Protein AF-0000000074522345 (afdb_homodimer)

Radius of gyration: 30.06 Å; Cα contacts (8 Å, |Δi|>4): 441; chains: 2; bounding box: 158×93×67 Å

InterPro domains:
  IPR019251 Domain of unknown function DUF2231, transmembrane [PF09990] (63-199)

Secondary structure (DSSP, 8-state):
---------------------THHHHHHHHHHHHHHHHHHHHHHHHT--GGGG-HHHHHHTT--HHHHTHHHHHHHHHHHHHHHHHHHHT-HHHHHHHHHHHHHHHHHHHHHHHHHHHHHTT----HHHHHHHHHHHHHHHHHHHHHHHHHHHHHHHTT---HHHHHHHHHHHHHHHHHHHHHHHHHHHHHHTT-TT-HHHHHHHHHHHHHHTS---/---------------------THHHHHHHHHHHHHHHHHHHHHHHHT--GGGG-HHHHHHTT--HHHHTHHHHHHHHHHHHHHHHHHHHT-HHHHHHHHHHHHHHHHHHHHHHHHHHHHHTT----HHHHHHHHHHHHHHHHHHHHHHHHHHHHHHHTT---HHHHHHHHHHHHHHHHHHHHHHHHHHHHHHTT-TT-HHHHHHHHHHHHHHTS---

Organism: Methylococcus capsulatus (strain ATCC 33009 / NCIMB 11132 / Bath) (NCBI:txid243233)

Foldseek 3Di:
DDDPPPPPPCPPPPPPPPPPPPVCVVVVVLVVVLVVLLVVLVVVQPPPDDCVVPVVVVLQPPQCLVVLLVLLLVLLVQLLVLLVVCVVVVDVVSPVSSLVSLVRSLVSLSNSLSSLVSCLVPFDDDPVLVVLSVLLNVLSVLLNVLSVVLNVVCVVCPPVQDPVNSVVSSVSSVVSNVSSVVSVVSVCCCCVVVNTSGPVVVVVVVVVVVVVVPPPD/DPPPPPPPPVPPPPPPPPPPPPPCVVVVVLVVVLVVLLVVLVVVQVPPDDCVVPVVVVLQPPQCLVVLLVLLLVLLVQLLVLLVVCVVVVDPVSPVSSLVSLVRNLVSLSNSLSSLVSCVVPFDDDPVLVVLSVLLNVLSVLLNVLSVVLNVVCVVCPPVQDPVNSVVSSVSSVVSNVSSVVSVVSVCCCCVVVNGSGPVVVVVVVVVVVVVVPPPD

Sequence (434 aa):
MAFLGWPVSGGGGFLTPAVHGAGDAAGAGWVGLLEGVLDSTTRFFDGGGTFEFLPGLSALAPNIHPLLVHFPIAFLNAFFLLDLTAVASRKKELRLVASWMLYLGTLGAVSAAAAGLFAAGFVPHGEAVHEIMEWHMRLGVTVTSLALVLSLWRLIARYRFSGMANAFHLFLASLMATAMFFGADLGGLMVYEHGVGVKNLQSVEAAHHHEHGGGEPMAFLGWPVSGGGGFLTPAVHGAGDAAGAGWVGLLEGVLDSTTRFFDGGGTFEFLPGLSALAPNIHPLLVHFPIAFLNAFFLLDLTAVASRKKELRLVASWMLYLGTLGAVSAAAAGLFAAGFVPHGEAVHEIMEWHMRLGVTVTSLALVLSLWRLIARYRFSGMANAFHLFLASLMATAMFFGADLGGLMVYEHGVGVKNLQSVEAAHHHEHGGGEP

Structure (mmCIF, N/CA/C/O backbone):
data_AF-0000000074522345-model_v1
#
loop_
_entity.id
_entity.type
_entity.pdbx_description
1 polymer 'DUF2231 domain-containing protein'
#
loop_
_atom_site.group_PDB
_atom_site.id
_atom_site.type_symbol
_atom_site.label_atom_id
_atom_site.label_alt_id
_atom_site.label_comp_id
_atom_site.label_asym_id
_atom_site.label_entity_id
_atom_site.label_seq_id
_atom_site.pdbx_PDB_ins_code
_atom_site.Cartn_x
_atom_site.Cartn_y
_atom_site.Cartn_z
_atom_site.occupancy
_atom_site.B_iso_or_equiv
_atom_site.aut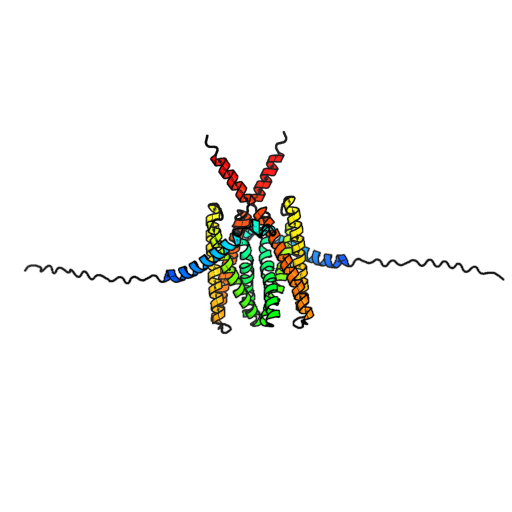h_seq_id
_atom_site.auth_comp_id
_atom_site.auth_asym_id
_atom_site.auth_atom_id
_atom_site.pdbx_PDB_model_num
ATOM 1 N N . MET A 1 1 ? 82.875 29.859 -28.234 1 25.38 1 MET A N 1
ATOM 2 C CA . MET A 1 1 ? 82.125 28.938 -29.062 1 25.38 1 MET A CA 1
ATOM 3 C C . MET A 1 1 ? 80.625 28.906 -28.656 1 25.38 1 MET A C 1
ATOM 5 O O . MET A 1 1 ? 80.312 28.578 -27.516 1 25.38 1 MET A O 1
ATOM 9 N N . ALA A 1 2 ? 79.812 29.844 -29.219 1 26.86 2 ALA A N 1
ATOM 10 C CA . ALA A 1 2 ? 78.5 30.438 -28.969 1 26.86 2 ALA A CA 1
ATOM 11 C C . ALA A 1 2 ? 77.438 29.391 -29.047 1 26.86 2 ALA A C 1
ATOM 13 O O . ALA A 1 2 ? 77.438 28.516 -29.922 1 26.86 2 ALA A O 1
ATOM 14 N N . PHE A 1 3 ? 76.75 29.125 -27.859 1 26.83 3 PHE A N 1
ATOM 15 C CA . PHE A 1 3 ? 75.688 28.281 -27.312 1 26.83 3 PHE A CA 1
ATOM 16 C C . PHE A 1 3 ? 74.438 28.453 -28.125 1 26.83 3 PHE A C 1
ATOM 18 O O . PHE A 1 3 ? 73.875 29.547 -28.219 1 26.83 3 PHE A O 1
ATOM 25 N N . LEU A 1 4 ? 74.312 27.75 -29.328 1 26.89 4 LEU A N 1
ATOM 26 C CA . LEU A 1 4 ? 73.25 27.625 -30.312 1 26.89 4 LEU A CA 1
ATOM 27 C C . LEU A 1 4 ? 71.938 27.312 -29.625 1 26.89 4 LEU A C 1
ATOM 29 O O . LEU A 1 4 ? 71.812 26.312 -28.906 1 26.89 4 LEU A O 1
ATOM 33 N N . GLY A 1 5 ? 71.188 28.297 -29.062 1 27.56 5 GLY A N 1
ATOM 34 C CA . GLY A 1 5 ? 69.875 28.406 -28.391 1 27.56 5 GLY A CA 1
ATOM 35 C C . GLY A 1 5 ? 68.75 27.797 -29.172 1 27.56 5 GLY A C 1
ATOM 36 O O . GLY A 1 5 ? 68.375 28.328 -30.219 1 27.56 5 GLY A O 1
ATOM 37 N N . TRP A 1 6 ? 68.812 26.422 -29.5 1 28.14 6 TRP A N 1
ATOM 38 C CA . TRP A 1 6 ? 67.812 25.781 -30.312 1 28.14 6 TRP A CA 1
ATOM 39 C C . TRP A 1 6 ? 66.375 26.047 -29.766 1 28.14 6 TRP A C 1
ATOM 41 O O . TRP A 1 6 ? 66.188 25.906 -28.562 1 28.14 6 TRP A O 1
ATOM 51 N N . PRO A 1 7 ? 65.562 26.938 -30.359 1 30.25 7 PRO A N 1
ATOM 52 C CA . PRO A 1 7 ? 64.25 27.312 -29.906 1 30.25 7 PRO A CA 1
ATOM 53 C C . PRO A 1 7 ? 63.25 26.141 -29.922 1 30.25 7 PRO A C 1
ATOM 55 O O . PRO A 1 7 ? 63.25 25.359 -30.875 1 30.25 7 PRO A O 1
ATOM 58 N N . VAL A 1 8 ? 63.094 25.328 -28.906 1 27.78 8 VAL A N 1
ATOM 59 C CA . VAL A 1 8 ? 62.25 24.141 -28.781 1 27.78 8 VAL A CA 1
ATOM 60 C C . VAL A 1 8 ? 60.781 24.547 -28.984 1 27.78 8 VAL A C 1
ATOM 62 O O . VAL A 1 8 ? 60.219 25.297 -28.188 1 27.78 8 VAL A O 1
ATOM 65 N N . SER A 1 9 ? 60.344 25.062 -30.125 1 26.45 9 SER A N 1
ATOM 66 C CA . SER A 1 9 ? 58.969 25.547 -30.312 1 26.45 9 SER A CA 1
ATOM 67 C C . SER A 1 9 ? 57.969 24.391 -30.25 1 26.45 9 SER A C 1
ATOM 69 O O . SER A 1 9 ? 56.812 24.547 -30.641 1 26.45 9 SER A O 1
ATOM 71 N N . GLY A 1 10 ? 58.219 23.156 -29.797 1 26.78 10 GLY A N 1
ATOM 72 C CA . GLY A 1 10 ? 57.312 22.109 -30.266 1 26.78 10 GLY A CA 1
ATOM 73 C C . GLY A 1 10 ? 55.906 22.266 -29.75 1 26.78 10 GLY A C 1
ATOM 74 O O . GLY A 1 10 ? 55.656 22.141 -28.547 1 26.78 10 GLY A O 1
ATOM 75 N N . GLY A 1 11 ? 55.062 23.25 -30.156 1 28.61 11 GLY A N 1
ATOM 76 C CA . GLY A 1 11 ? 53.719 23.469 -29.688 1 28.61 11 GLY A CA 1
ATOM 77 C C . GLY A 1 11 ? 52.781 22.297 -29.984 1 28.61 11 GLY A C 1
ATOM 78 O O . GLY A 1 11 ? 52.375 22.094 -31.125 1 28.61 11 GLY A O 1
ATOM 79 N N . GLY A 1 12 ? 53.094 21.016 -29.672 1 29.58 12 GLY A N 1
ATOM 80 C CA . GLY A 1 12 ? 52.188 19.938 -30.047 1 29.58 12 GLY A CA 1
ATOM 81 C C . GLY A 1 12 ? 50.812 20.109 -29.453 1 29.58 12 GLY A C 1
ATOM 82 O O . GLY A 1 12 ? 50.656 20.344 -28.25 1 29.58 12 GLY A O 1
ATOM 83 N N . GLY A 1 13 ? 49.875 20.734 -30.156 1 29.53 13 GLY A N 1
ATOM 84 C CA . GLY A 1 13 ? 48.438 20.875 -29.844 1 29.53 13 GLY A CA 1
ATOM 85 C C . GLY A 1 13 ? 47.75 19.562 -29.562 1 29.53 13 GLY A C 1
ATOM 86 O O . GLY A 1 13 ? 47.812 18.641 -30.375 1 29.53 13 GLY A O 1
ATOM 87 N N . PHE A 1 14 ? 47.781 19.062 -28.297 1 28.55 14 PHE A N 1
ATOM 88 C CA . PHE A 1 14 ? 47.062 17.891 -27.797 1 28.55 14 PHE A CA 1
ATOM 89 C C . PHE A 1 14 ? 45.594 17.984 -28.141 1 28.55 14 PHE A C 1
ATOM 91 O O . PHE A 1 14 ? 44.969 19.016 -27.891 1 28.55 14 PHE A O 1
ATOM 98 N N . LEU A 1 15 ? 45.156 17.328 -29.219 1 30.08 15 LEU A N 1
ATOM 99 C CA . LEU A 1 15 ? 43.75 17.094 -29.547 1 30.08 15 LEU A CA 1
ATOM 100 C C . LEU A 1 15 ? 43.031 16.438 -28.375 1 30.08 15 LEU A C 1
ATOM 102 O O . LEU A 1 15 ? 43.438 15.375 -27.906 1 30.08 15 LEU A O 1
ATOM 106 N N 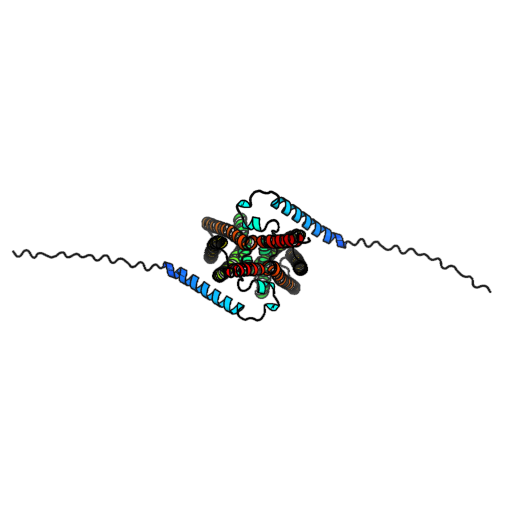. THR A 1 16 ? 42.594 17.219 -27.391 1 29.52 16 THR A N 1
ATOM 107 C CA . THR A 1 16 ? 41.75 16.672 -26.328 1 29.52 16 THR A CA 1
ATOM 108 C C . THR A 1 16 ? 40.5 16.016 -26.906 1 29.52 16 THR A C 1
ATOM 110 O O . THR A 1 16 ? 39.781 16.625 -27.703 1 29.52 16 THR A O 1
ATOM 113 N N . PRO A 1 17 ? 40.5 14.727 -27.109 1 30.31 17 PRO A N 1
ATOM 114 C CA . PRO A 1 17 ? 39.25 14.102 -27.5 1 30.31 17 P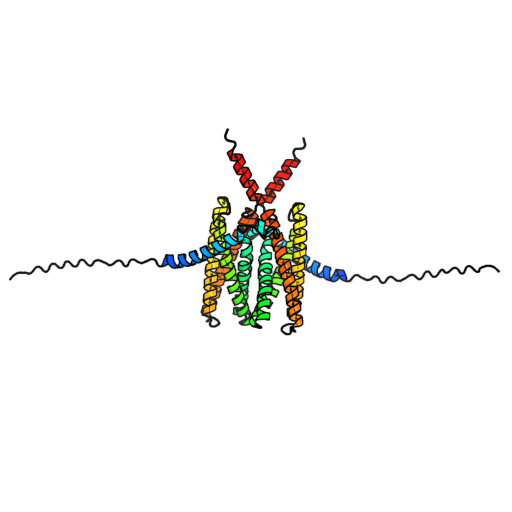RO A CA 1
ATOM 115 C C . PRO A 1 17 ? 38.062 14.539 -26.625 1 30.31 17 PRO A C 1
ATOM 117 O O . PRO A 1 17 ? 38.219 14.703 -25.406 1 30.31 17 PRO A O 1
ATOM 120 N N . ALA A 1 18 ? 37.188 15.367 -27.172 1 30.14 18 ALA A N 1
ATOM 121 C CA . ALA A 1 18 ? 35.906 15.703 -26.562 1 30.14 18 ALA A CA 1
ATOM 122 C C . ALA A 1 18 ? 35.188 14.438 -26.094 1 30.14 18 ALA A C 1
ATOM 124 O O . ALA A 1 18 ? 34.844 13.57 -26.906 1 30.14 18 ALA A O 1
ATOM 125 N N . VAL A 1 19 ? 35.594 13.867 -25.047 1 30.7 19 VAL A N 1
ATOM 126 C CA . VAL A 1 19 ? 34.75 12.859 -24.422 1 30.7 19 VAL A CA 1
ATOM 127 C C . VAL A 1 19 ? 33.312 13.383 -24.344 1 30.7 19 VAL A C 1
ATOM 129 O O . VAL A 1 19 ? 33.031 14.383 -23.672 1 30.7 19 VAL A O 1
ATOM 132 N N . HIS A 1 20 ? 32.531 13.336 -25.453 1 33.22 20 HIS A N 1
ATOM 133 C CA . HIS A 1 20 ? 31.078 13.422 -25.344 1 33.22 20 HIS A CA 1
ATOM 134 C C . HIS A 1 20 ? 30.547 12.539 -24.219 1 33.22 20 HIS A C 1
ATOM 136 O O . HIS A 1 20 ? 30.781 11.328 -24.219 1 33.22 20 HIS A O 1
ATOM 142 N N . GLY A 1 21 ? 30.547 13.047 -23.016 1 29.94 21 GLY A N 1
ATOM 143 C CA . GLY A 1 21 ? 29.891 12.422 -21.875 1 29.94 21 GLY A CA 1
ATOM 144 C C . GLY A 1 21 ? 28.531 11.836 -22.219 1 29.94 21 GLY A C 1
ATOM 145 O O . GLY A 1 21 ? 27.594 12.57 -22.5 1 29.94 21 GLY A O 1
ATOM 146 N N . ALA A 1 22 ? 28.516 10.695 -22.828 1 35.81 22 ALA A N 1
ATOM 147 C CA . ALA A 1 22 ? 27.359 9.844 -23.016 1 35.81 22 ALA A CA 1
ATOM 148 C C . ALA A 1 22 ? 26.562 9.68 -21.719 1 35.81 22 ALA A C 1
ATOM 150 O O . ALA A 1 22 ? 25.641 8.875 -21.656 1 35.81 22 ALA A O 1
ATOM 151 N N . GLY A 1 23 ? 27.078 10.203 -20.672 1 34.84 23 GLY A N 1
ATOM 152 C CA . GLY A 1 23 ? 26.359 9.93 -19.453 1 34.84 23 GLY A CA 1
ATOM 153 C C . GLY A 1 23 ? 24.953 10.523 -19.438 1 34.84 23 GLY A C 1
ATOM 154 O O . GLY A 1 23 ? 24.188 10.312 -18.484 1 34.84 23 GLY A O 1
ATOM 155 N N . ASP A 1 24 ? 24.719 11.617 -20.172 1 38.72 24 ASP A N 1
ATOM 156 C CA . ASP A 1 24 ? 23.453 12.32 -20.031 1 38.72 24 ASP A CA 1
ATOM 157 C C . ASP A 1 24 ? 22.328 11.602 -20.766 1 38.72 24 ASP A C 1
ATOM 159 O O . ASP A 1 24 ? 21.203 12.086 -20.797 1 38.72 24 ASP A O 1
ATOM 163 N N . ALA A 1 25 ? 22.797 10.727 -21.641 1 42 25 ALA A N 1
ATOM 164 C CA . ALA A 1 25 ? 21.734 10.117 -22.422 1 42 25 ALA A CA 1
ATOM 165 C C . ALA A 1 25 ? 20.828 9.258 -21.531 1 42 25 ALA A C 1
ATOM 167 O O . ALA A 1 25 ? 19.609 9.219 -21.734 1 42 25 ALA A O 1
ATOM 168 N N . ALA A 1 26 ? 21.453 8.469 -20.672 1 42.12 26 ALA A N 1
ATOM 169 C CA . ALA A 1 26 ? 20.672 7.656 -19.75 1 42.12 26 ALA A CA 1
ATOM 170 C C . ALA A 1 26 ? 19.812 8.531 -18.844 1 42.12 26 ALA A C 1
ATOM 172 O O . ALA A 1 26 ? 18.656 8.195 -18.547 1 42.12 26 ALA A O 1
ATOM 173 N N . GLY A 1 27 ? 20.344 9.656 -18.344 1 46.94 27 GLY A N 1
ATOM 174 C CA . GLY A 1 27 ? 19.562 10.648 -17.609 1 46.94 27 GLY A CA 1
ATOM 175 C C . GLY A 1 27 ? 18.422 11.219 -18.438 1 46.94 27 GLY A C 1
ATOM 176 O O . GLY A 1 27 ? 17.328 11.461 -17.906 1 46.94 27 GLY A O 1
ATOM 177 N N . ALA A 1 28 ? 18.828 11.398 -19.797 1 53.41 28 ALA A N 1
ATOM 178 C CA . ALA A 1 28 ? 17.875 12.016 -20.703 1 53.41 28 ALA A CA 1
ATOM 179 C C . ALA A 1 28 ? 16.656 11.109 -20.938 1 53.41 28 ALA A C 1
ATOM 181 O O . ALA A 1 28 ? 15.523 11.578 -20.953 1 53.41 28 ALA A O 1
ATOM 182 N N . GLY A 1 29 ? 16.953 9.984 -21.047 1 51.19 29 GLY A N 1
ATOM 183 C CA . GLY A 1 29 ? 15.859 9.047 -21.281 1 51.19 29 GLY A CA 1
ATOM 184 C C . GLY A 1 29 ? 14.938 8.898 -20.078 1 51.19 29 GLY A C 1
ATOM 185 O O . GLY A 1 29 ? 13.711 8.914 -20.234 1 51.19 29 GLY A O 1
ATOM 186 N N . TRP A 1 30 ? 15.547 8.734 -18.953 1 51.41 30 TRP A N 1
ATOM 187 C CA . TRP A 1 30 ? 14.75 8.656 -17.734 1 51.41 30 TRP A CA 1
ATOM 188 C C . TRP A 1 30 ? 14.062 9.984 -17.438 1 51.41 30 TRP A C 1
ATOM 190 O O . TRP A 1 30 ? 12.898 10.008 -17.016 1 51.41 30 TRP A O 1
ATOM 200 N N . VAL A 1 31 ? 14.758 11.031 -17.797 1 52.47 31 VAL A N 1
ATOM 201 C CA . VAL A 1 31 ? 14.172 12.359 -17.625 1 52.47 31 VAL A CA 1
ATOM 202 C C . VAL A 1 31 ? 13 12.531 -18.594 1 52.47 31 VAL A C 1
ATOM 204 O O . VAL A 1 31 ? 11.961 13.086 -18.219 1 52.47 31 VAL A O 1
ATOM 207 N N . GLY A 1 32 ? 13.211 12.086 -19.734 1 54.34 32 GLY A N 1
ATOM 208 C CA . GLY A 1 32 ? 12.133 12.148 -20.703 1 54.34 32 GLY A CA 1
ATOM 209 C C . GLY A 1 32 ? 10.914 11.336 -20.297 1 54.34 32 GLY A C 1
ATOM 210 O O . GLY A 1 32 ? 9.781 11.797 -20.406 1 54.34 32 GLY A O 1
ATOM 211 N N . LEU A 1 33 ? 11.188 10.188 -20 1 51.53 33 LEU A N 1
ATOM 212 C CA . LEU A 1 33 ? 10.094 9.352 -19.516 1 51.53 33 LEU A CA 1
ATOM 213 C C . LEU A 1 33 ? 9.422 10 -18.297 1 51.53 33 LEU A C 1
ATOM 215 O O . LEU A 1 33 ? 8.188 10.016 -18.203 1 51.53 33 LEU A O 1
ATOM 219 N N . LEU A 1 34 ? 10.141 10.516 -17.5 1 53.97 34 LEU A N 1
ATOM 220 C CA . LEU A 1 34 ? 9.617 11.195 -16.312 1 53.97 34 LEU A CA 1
ATOM 221 C C . LEU A 1 34 ? 8.797 12.422 -16.719 1 53.97 34 LEU A C 1
ATOM 223 O O . LEU A 1 34 ? 7.727 12.664 -16.172 1 53.97 34 LEU A O 1
ATOM 227 N N . GLU A 1 35 ? 9.289 13.164 -17.656 1 54.66 35 GLU A N 1
ATOM 228 C CA . GLU A 1 35 ? 8.555 14.32 -18.156 1 54.66 35 GLU A CA 1
ATOM 229 C C . GLU A 1 35 ? 7.238 13.906 -18.812 1 54.66 35 GLU A C 1
ATOM 231 O O . GLU A 1 35 ? 6.215 14.57 -18.641 1 54.66 35 GLU A O 1
ATOM 236 N N . GLY A 1 36 ? 7.25 12.898 -19.531 1 56.47 36 GLY A N 1
ATOM 237 C CA . GLY A 1 36 ? 6.027 12.383 -20.125 1 56.47 36 GLY A CA 1
ATOM 238 C C . GLY A 1 36 ? 4.992 11.961 -19.094 1 56.47 36 GLY A C 1
ATOM 239 O O . GLY A 1 36 ? 3.811 12.273 -19.234 1 56.47 36 GLY A O 1
ATOM 240 N N . VAL A 1 37 ? 5.488 11.336 -18.266 1 53.53 37 VAL A N 1
ATOM 241 C CA . VAL A 1 37 ? 4.598 10.898 -17.203 1 53.53 37 VAL A CA 1
ATOM 242 C C . VAL A 1 37 ? 4.055 12.117 -16.453 1 53.53 37 VAL A C 1
ATOM 244 O O . VAL A 1 37 ? 2.865 12.18 -16.141 1 53.53 37 VAL A O 1
ATOM 247 N N . LEU A 1 38 ? 4.844 13.047 -16.234 1 57.06 38 LEU A N 1
ATOM 248 C CA . LEU A 1 38 ? 4.426 14.266 -15.555 1 57.06 38 LEU A CA 1
ATOM 249 C C . LEU A 1 38 ? 3.359 15 -16.359 1 57.06 38 LEU A C 1
ATOM 251 O O . LEU A 1 38 ? 2.383 15.5 -15.797 1 57.06 38 LEU A O 1
ATOM 255 N N . ASP A 1 39 ? 3.545 15.109 -17.562 1 56.66 39 ASP A N 1
ATOM 256 C CA . ASP A 1 39 ? 2.588 15.773 -18.453 1 56.66 39 ASP A CA 1
ATOM 257 C C . ASP A 1 39 ? 1.241 15.055 -18.438 1 56.66 39 ASP A C 1
ATOM 259 O O . ASP A 1 39 ? 0.19 15.688 -18.359 1 56.66 39 ASP A O 1
ATOM 263 N N . SER A 1 40 ? 1.284 13.867 -18.484 1 56.19 40 SER A N 1
ATOM 264 C CA . SER A 1 40 ? 0.054 13.086 -18.484 1 56.19 40 SER A CA 1
ATOM 265 C C . SER A 1 40 ? -0.703 13.234 -17.172 1 56.19 40 SER A C 1
ATOM 267 O O . SER A 1 40 ? -1.931 13.352 -17.172 1 56.19 40 SER A O 1
ATOM 269 N N . THR A 1 41 ? -0.011 13.25 -16.219 1 54.84 41 THR A N 1
ATOM 270 C CA . THR A 1 41 ? -0.59 13.422 -14.891 1 54.84 41 THR A CA 1
ATOM 271 C C . THR A 1 41 ? -1.218 14.805 -14.75 1 54.84 41 THR A C 1
ATOM 273 O O . THR A 1 41 ? -2.33 14.938 -14.234 1 54.84 41 THR A O 1
ATOM 276 N N . THR A 1 42 ? -0.599 15.789 -15.164 1 54.44 42 THR A N 1
ATOM 277 C CA . THR A 1 42 ? -1.105 17.156 -15.102 1 54.44 42 THR A CA 1
ATOM 278 C C . THR A 1 42 ? -2.406 17.281 -15.891 1 54.44 42 THR A C 1
ATOM 280 O O . THR A 1 42 ? -3.354 17.938 -15.43 1 54.44 42 THR A O 1
ATOM 283 N N . ARG A 1 43 ? -2.453 16.844 -17.031 1 53.16 43 ARG A N 1
ATOM 284 C CA . ARG A 1 43 ? -3.645 16.906 -17.875 1 53.16 43 ARG A CA 1
ATOM 285 C C . ARG A 1 43 ? -4.832 16.234 -17.188 1 53.16 43 ARG A C 1
ATOM 287 O O . ARG A 1 43 ? -5.969 16.703 -17.312 1 53.16 43 ARG A O 1
ATOM 294 N N . PHE A 1 44 ? -4.551 15.125 -16.656 1 50.22 44 PHE A N 1
ATOM 295 C CA . PHE A 1 44 ? -5.594 14.383 -15.961 1 50.22 44 PHE A CA 1
ATOM 296 C C . PHE A 1 44 ? -6.211 15.219 -14.852 1 50.22 44 PHE A C 1
ATOM 298 O O . PHE A 1 44 ? -7.434 15.25 -14.688 1 50.22 44 PHE A O 1
ATOM 305 N N . PHE A 1 45 ? -5.43 15.852 -14.094 1 52.78 45 PHE A N 1
ATOM 306 C CA . PHE A 1 45 ? -5.887 16.609 -12.938 1 52.78 45 PHE A CA 1
ATOM 307 C C . PHE A 1 45 ? -6.484 17.938 -13.367 1 52.78 45 PHE A C 1
ATOM 309 O O . PHE A 1 45 ? -7.367 18.484 -12.695 1 52.78 45 PHE A O 1
ATOM 316 N N . ASP A 1 46 ? -5.992 18.641 -14.242 1 48.72 46 ASP A N 1
ATOM 317 C CA . ASP A 1 46 ? -6.539 19.906 -14.742 1 48.72 46 ASP A CA 1
ATOM 318 C C . ASP A 1 46 ? -7.953 19.719 -15.281 1 48.72 46 ASP A C 1
ATOM 320 O O . ASP A 1 46 ? -8.727 20.672 -15.367 1 48.72 46 ASP A O 1
ATOM 324 N N . GLY A 1 47 ? -8.141 18.688 -15.852 1 43.09 47 GLY A N 1
ATOM 325 C CA . GLY A 1 47 ? -9.461 18.531 -16.438 1 43.09 47 GLY A CA 1
ATOM 326 C C . GLY A 1 47 ? -10.578 18.578 -15.406 1 43.09 47 GLY A C 1
ATOM 327 O O . GLY A 1 47 ? -11.727 18.266 -15.719 1 43.09 47 GLY A O 1
ATOM 328 N N . GLY A 1 48 ? -10.758 19.594 -14.406 1 44.62 48 GLY A N 1
ATOM 329 C CA . GLY A 1 48 ? -11.789 20.141 -13.539 1 44.62 48 GLY A CA 1
ATOM 330 C C . GLY A 1 48 ? -12.773 19.109 -13.047 1 44.62 48 GLY A C 1
ATOM 331 O O . GLY A 1 48 ? -13.719 19.422 -12.336 1 44.62 48 GLY A O 1
ATOM 332 N N . GLY A 1 49 ? -13.32 18.188 -13.82 1 43.25 49 GLY A N 1
ATOM 333 C CA . GLY A 1 49 ? -14.578 17.453 -13.719 1 43.25 49 GLY A CA 1
ATOM 334 C C . GLY A 1 49 ? -14.766 16.766 -12.375 1 43.25 49 GLY A C 1
ATOM 335 O O . GLY A 1 49 ? -15.492 17.266 -11.516 1 43.25 49 GLY A O 1
ATOM 336 N N . THR A 1 50 ? -14.578 15.328 -12.242 1 48.03 50 THR A N 1
ATOM 337 C CA . THR A 1 50 ? -15.141 14.086 -11.727 1 48.03 50 THR A CA 1
ATOM 338 C C . THR A 1 50 ? -14.789 13.898 -10.258 1 48.03 50 THR A C 1
ATOM 340 O O . THR A 1 50 ? -15.359 13.039 -9.578 1 48.03 50 THR A O 1
ATOM 343 N N . PHE A 1 51 ? -14.031 14.633 -9.641 1 58.09 51 PHE A N 1
ATOM 344 C CA . PHE A 1 51 ? -13.594 14.266 -8.305 1 58.09 51 PHE A CA 1
ATOM 345 C C . PHE A 1 51 ? -14.547 14.82 -7.25 1 58.09 51 PHE A C 1
ATOM 347 O O . PHE A 1 51 ? -14.328 14.641 -6.051 1 58.09 51 PHE A O 1
ATOM 354 N N . GLU A 1 52 ? -15.547 15.539 -7.652 1 65.06 52 GLU A N 1
ATOM 355 C CA . GLU A 1 52 ? -16.5 16.016 -6.652 1 65.06 52 GLU A CA 1
ATOM 356 C C . GLU A 1 52 ? -17.078 14.859 -5.844 1 65.06 52 GLU A C 1
ATOM 358 O O . GLU A 1 52 ? -17.344 15 -4.648 1 65.06 52 GLU A O 1
ATOM 363 N N . PHE A 1 53 ? -17.078 13.719 -6.562 1 77.75 53 PHE A N 1
ATOM 364 C CA . PHE A 1 53 ? -17.656 12.562 -5.887 1 77.75 53 PHE A CA 1
ATOM 365 C C . PHE A 1 53 ? -16.578 11.805 -5.102 1 77.75 53 PHE A C 1
ATOM 367 O O . PHE A 1 53 ? -16.891 10.898 -4.332 1 77.75 53 PHE A O 1
ATOM 374 N N . LEU A 1 54 ? -15.328 12.32 -5.172 1 88.75 54 LEU A N 1
ATOM 375 C CA . LEU A 1 54 ? -14.219 11.742 -4.426 1 88.75 54 LEU A CA 1
ATOM 376 C C . LEU A 1 54 ? -13.484 12.812 -3.625 1 88.75 54 LEU A C 1
ATOM 378 O O . LEU A 1 54 ? -12.414 13.266 -4.027 1 88.75 54 LEU A O 1
ATOM 382 N N . PRO A 1 55 ? -14.039 13.188 -2.543 1 87.56 55 PRO A N 1
ATOM 383 C CA . PRO A 1 55 ? -13.492 14.305 -1.773 1 87.56 55 PRO A CA 1
ATOM 384 C C . PRO A 1 55 ? -12.062 14.055 -1.297 1 87.56 55 PRO A C 1
ATOM 386 O O . PRO A 1 55 ? -11.273 15 -1.192 1 87.56 55 PRO A O 1
ATOM 389 N N . GLY A 1 56 ? -11.766 12.828 -0.973 1 91 56 GLY A N 1
ATOM 390 C CA . GLY A 1 56 ? -10.398 12.516 -0.592 1 91 56 GLY A CA 1
ATOM 391 C C . GLY A 1 56 ? -9.398 12.781 -1.699 1 91 56 GLY A C 1
ATOM 392 O O . GLY A 1 56 ? -8.344 13.383 -1.463 1 91 56 GLY A O 1
ATOM 393 N N . LEU A 1 57 ? -9.766 12.328 -2.865 1 89.75 57 LEU A N 1
ATOM 394 C CA . LEU A 1 57 ? -8.914 12.586 -4.02 1 89.75 57 LEU A CA 1
ATOM 395 C C . LEU A 1 57 ? -8.781 14.078 -4.285 1 89.75 57 LEU A C 1
ATOM 397 O O . LEU A 1 57 ? -7.703 14.562 -4.641 1 89.75 57 LEU A O 1
ATOM 401 N N . SER A 1 58 ? -9.867 14.797 -4.105 1 86.12 58 SER A N 1
ATOM 402 C CA . SER A 1 58 ? -9.844 16.25 -4.262 1 86.12 58 SER A CA 1
ATOM 403 C C . SER A 1 58 ? -8.922 16.906 -3.236 1 86.12 58 SER A C 1
ATOM 405 O O . SER A 1 58 ? -8.227 17.875 -3.547 1 86.12 58 SER A O 1
ATOM 407 N N . ALA A 1 59 ? -8.938 16.359 -2.059 1 85.75 59 ALA A N 1
ATOM 408 C CA . ALA A 1 59 ? -8.086 16.891 -0.996 1 85.75 59 ALA A CA 1
ATOM 409 C C . ALA A 1 59 ? -6.609 16.641 -1.305 1 85.75 59 ALA A C 1
ATOM 411 O O . ALA A 1 59 ? -5.754 17.453 -0.933 1 85.75 59 ALA A O 1
ATOM 412 N N . LEU A 1 60 ? -6.348 15.617 -1.977 1 87.25 60 LEU A N 1
ATOM 413 C CA . LEU A 1 60 ? -4.98 15.234 -2.312 1 87.25 60 LEU A CA 1
ATOM 414 C C . LEU A 1 60 ? -4.477 16.016 -3.518 1 87.25 60 LEU A C 1
ATOM 416 O O . LEU A 1 60 ? -3.305 16.406 -3.568 1 87.25 60 LEU A O 1
ATOM 420 N N . ALA A 1 61 ? -5.359 16.312 -4.367 1 82.31 61 ALA A N 1
ATOM 421 C CA . ALA A 1 61 ? -4.973 16.969 -5.613 1 82.31 61 ALA A CA 1
ATOM 422 C C . ALA A 1 61 ? -4.402 18.359 -5.344 1 82.31 61 ALA A C 1
ATOM 424 O O . ALA A 1 61 ? -4.855 19.062 -4.438 1 82.31 61 ALA A O 1
ATOM 425 N N . PRO A 1 62 ? -3.301 18.547 -6.121 1 82.75 62 PRO A N 1
ATOM 426 C CA . PRO A 1 62 ? -2.754 17.844 -7.285 1 82.75 62 PRO A CA 1
ATOM 427 C C . PRO A 1 62 ? -1.682 16.828 -6.91 1 82.75 62 PRO A C 1
ATOM 429 O O . PRO A 1 62 ? -1.191 16.094 -7.773 1 82.75 62 PRO A O 1
ATOM 432 N N . ASN A 1 63 ? -1.248 16.75 -5.672 1 88.5 63 ASN A N 1
ATOM 433 C CA . ASN A 1 63 ? -0.242 15.797 -5.207 1 88.5 63 ASN A CA 1
ATOM 434 C C . ASN A 1 63 ? -0.835 14.406 -5.008 1 88.5 63 ASN A C 1
ATOM 436 O O . ASN A 1 63 ? -1.348 14.094 -3.932 1 88.5 63 ASN A O 1
ATOM 440 N N . ILE A 1 64 ? -0.67 13.57 -6.016 1 92.56 64 ILE A N 1
ATOM 441 C CA . ILE A 1 64 ? -1.284 12.258 -5.91 1 92.56 64 ILE A CA 1
ATOM 442 C C . ILE A 1 64 ? -0.248 11.242 -5.43 1 92.56 64 ILE A C 1
ATOM 444 O O . ILE A 1 64 ? -0.532 10.039 -5.352 1 92.56 64 ILE A O 1
ATOM 448 N N . HIS A 1 65 ? 0.934 11.688 -5.094 1 95.38 65 HIS A N 1
ATOM 449 C CA . HIS A 1 65 ? 2.029 10.828 -4.66 1 95.38 65 HIS A CA 1
ATOM 450 C C . HIS A 1 65 ? 1.609 9.945 -3.492 1 95.38 65 HIS A C 1
ATOM 452 O O . HIS A 1 65 ? 1.83 8.734 -3.514 1 95.38 65 HIS A O 1
ATOM 458 N N . PRO A 1 66 ? 0.914 10.453 -2.504 1 95.38 66 PRO A N 1
ATOM 459 C CA . PRO A 1 66 ? 0.53 9.617 -1.365 1 95.38 66 PRO A CA 1
ATOM 460 C C . PRO A 1 66 ? -0.395 8.469 -1.761 1 95.38 66 PRO A C 1
ATOM 462 O O . PRO A 1 66 ? -0.368 7.402 -1.135 1 95.38 66 PRO A O 1
ATOM 465 N N . LEU A 1 67 ? -1.14 8.648 -2.773 1 95.12 67 LEU A N 1
ATOM 466 C CA . LEU A 1 67 ? -2.029 7.609 -3.273 1 95.12 67 LEU A CA 1
ATOM 467 C C . LEU A 1 67 ? -1.235 6.48 -3.918 1 95.12 67 LEU A C 1
ATOM 469 O O . LEU A 1 67 ? -1.562 5.305 -3.738 1 95.12 67 LEU A O 1
ATOM 473 N N . LEU A 1 68 ? -0.236 6.77 -4.602 1 97.44 68 LEU A N 1
ATOM 474 C CA . LEU A 1 68 ? 0.479 5.82 -5.449 1 97.44 68 LEU A CA 1
ATOM 475 C C . LEU A 1 68 ? 1.498 5.027 -4.637 1 97.44 68 LEU A C 1
ATOM 477 O O . LEU A 1 68 ? 1.9 3.934 -5.039 1 97.44 68 LEU A O 1
ATOM 481 N N . VAL A 1 69 ? 1.914 5.508 -3.512 1 97.75 69 VAL A N 1
ATOM 482 C CA . VAL A 1 69 ? 3.012 4.902 -2.768 1 97.75 69 VAL A CA 1
ATOM 483 C C . VAL A 1 69 ? 2.533 3.615 -2.098 1 97.75 69 VAL A C 1
ATOM 485 O O . VAL A 1 69 ? 3.344 2.816 -1.623 1 97.75 69 VAL A O 1
ATOM 488 N N . HIS A 1 70 ? 1.229 3.363 -2.008 1 98.31 70 HIS A N 1
ATOM 489 C CA . HIS A 1 70 ? 0.698 2.129 -1.44 1 98.31 70 HIS A CA 1
ATOM 490 C C . HIS A 1 70 ? 1.22 0.909 -2.191 1 98.31 70 HIS A C 1
ATOM 492 O O . HIS A 1 70 ? 1.512 -0.123 -1.582 1 98.31 70 HIS A O 1
ATOM 498 N N . PHE A 1 71 ? 1.437 1.063 -3.406 1 98.44 71 PHE A N 1
ATOM 499 C CA . PHE A 1 71 ? 1.696 -0.076 -4.277 1 98.44 71 PHE A CA 1
ATOM 500 C C . PHE A 1 71 ? 3.148 -0.523 -4.164 1 98.44 71 PHE A C 1
ATOM 502 O O . PHE A 1 71 ? 3.424 -1.667 -3.797 1 98.44 71 PHE A O 1
ATOM 509 N N . PRO A 1 72 ? 4.07 0.333 -4.383 1 98.69 72 PRO A N 1
ATOM 510 C CA . PRO A 1 72 ? 5.441 -0.163 -4.234 1 98.69 72 PRO A CA 1
ATOM 511 C C . PRO A 1 72 ? 5.758 -0.606 -2.809 1 98.69 72 PRO A C 1
ATOM 513 O O . PRO A 1 72 ? 6.539 -1.54 -2.609 1 98.69 72 PRO A O 1
ATOM 516 N N . ILE A 1 73 ? 5.215 0.039 -1.858 1 98.56 73 ILE A N 1
ATOM 517 C CA . ILE A 1 73 ? 5.492 -0.341 -0.477 1 98.56 73 ILE A CA 1
ATOM 518 C C . ILE A 1 73 ? 5.012 -1.77 -0.229 1 98.56 73 ILE A C 1
ATOM 520 O O . ILE A 1 73 ? 5.754 -2.596 0.309 1 98.56 73 ILE A O 1
ATOM 524 N N . ALA A 1 74 ? 3.873 -2.057 -0.645 1 98.69 74 ALA A N 1
ATOM 525 C CA . ALA A 1 74 ? 3.311 -3.383 -0.403 1 98.69 74 ALA A CA 1
ATOM 526 C C . ALA A 1 74 ? 3.98 -4.434 -1.286 1 98.69 74 ALA A C 1
ATOM 528 O O . ALA A 1 74 ? 4.469 -5.449 -0.789 1 98.69 74 ALA A O 1
ATOM 529 N N . PHE A 1 75 ? 4.066 -4.176 -2.525 1 98.81 75 PHE A N 1
ATOM 530 C CA . PHE A 1 75 ? 4.5 -5.18 -3.492 1 98.81 75 PHE A CA 1
ATOM 531 C C . PHE A 1 75 ? 5.988 -5.473 -3.334 1 98.81 75 PHE A C 1
ATOM 533 O O . PHE A 1 75 ? 6.398 -6.637 -3.346 1 98.81 75 PHE A O 1
ATOM 540 N N . LEU A 1 76 ? 6.758 -4.484 -3.193 1 98.75 76 LEU A N 1
ATOM 541 C CA . LEU A 1 76 ? 8.195 -4.719 -3.164 1 98.75 76 LEU A CA 1
ATOM 542 C C . LEU A 1 76 ? 8.617 -5.359 -1.848 1 98.75 76 LEU A C 1
ATOM 544 O O . LEU A 1 76 ? 9.547 -6.164 -1.814 1 98.75 76 LEU A O 1
ATOM 548 N N . ASN A 1 77 ? 7.969 -4.996 -0.794 1 98.12 77 ASN A N 1
ATOM 549 C CA . ASN A 1 77 ? 8.242 -5.703 0.453 1 98.12 77 ASN A CA 1
ATOM 550 C C . ASN A 1 77 ? 7.789 -7.16 0.382 1 98.12 77 ASN A C 1
ATOM 552 O O . ASN A 1 77 ? 8.492 -8.055 0.847 1 98.12 77 ASN A O 1
ATOM 556 N N . ALA A 1 78 ? 6.66 -7.398 -0.156 1 98.44 78 ALA A N 1
ATOM 557 C CA . ALA A 1 78 ? 6.188 -8.773 -0.331 1 98.44 78 ALA A CA 1
ATOM 558 C C . ALA A 1 78 ? 7.121 -9.555 -1.247 1 98.44 78 ALA A C 1
ATOM 560 O O . ALA A 1 78 ? 7.402 -10.734 -0.995 1 98.44 78 ALA A O 1
ATOM 561 N N . PHE A 1 79 ? 7.57 -8.914 -2.336 1 98.5 79 PHE A N 1
ATOM 562 C CA . PHE A 1 79 ? 8.547 -9.547 -3.217 1 98.5 79 PHE A CA 1
ATOM 563 C C . PHE A 1 79 ? 9.75 -10.031 -2.424 1 98.5 79 PHE A C 1
ATOM 565 O O . PHE A 1 79 ? 10.148 -11.195 -2.539 1 98.5 79 PHE A O 1
ATOM 572 N N . PHE A 1 80 ? 10.32 -9.164 -1.646 1 98.5 80 PHE A N 1
ATOM 573 C CA . PHE A 1 80 ? 11.523 -9.516 -0.908 1 98.5 80 PHE A CA 1
ATOM 574 C C . PHE A 1 80 ? 11.266 -10.703 0.015 1 98.5 80 PHE A C 1
ATOM 576 O O . PHE A 1 80 ? 12.023 -11.672 0.015 1 98.5 80 PHE A O 1
ATOM 583 N N . LEU A 1 81 ? 10.188 -10.688 0.745 1 97.75 81 LEU A N 1
ATOM 584 C CA . LEU A 1 81 ? 9.883 -11.727 1.72 1 97.75 81 LEU A CA 1
ATOM 585 C C . LEU A 1 81 ? 9.547 -13.039 1.023 1 97.75 81 LEU A C 1
ATOM 587 O O . LEU A 1 81 ? 10 -14.109 1.442 1 97.75 81 LEU A O 1
ATOM 591 N N . LEU A 1 82 ? 8.773 -13.016 -0.033 1 97.5 82 LEU A N 1
ATOM 592 C CA . LEU A 1 82 ? 8.375 -14.219 -0.748 1 97.5 82 LEU A CA 1
ATOM 593 C C . LEU A 1 82 ? 9.562 -14.82 -1.494 1 97.5 82 LEU A C 1
ATOM 595 O O . LEU A 1 82 ? 9.68 -16.047 -1.6 1 97.5 82 LEU A O 1
ATOM 599 N N . ASP A 1 83 ? 10.367 -13.914 -2.043 1 95.81 83 ASP A N 1
ATOM 600 C CA . ASP A 1 83 ? 11.531 -14.422 -2.762 1 95.81 83 ASP A CA 1
ATOM 601 C C . ASP A 1 83 ? 12.516 -15.102 -1.81 1 95.81 83 ASP A C 1
ATOM 603 O O . ASP A 1 83 ? 13.102 -16.141 -2.146 1 95.81 83 ASP A O 1
ATOM 607 N N . LEU A 1 84 ? 12.703 -14.547 -0.656 1 95.62 84 LEU A N 1
ATOM 608 C CA . LEU A 1 84 ? 13.508 -15.18 0.386 1 95.62 84 LEU A CA 1
ATOM 609 C C . LEU A 1 84 ? 12.961 -16.562 0.734 1 95.62 84 LEU A C 1
ATOM 611 O O . LEU A 1 84 ? 13.719 -17.531 0.826 1 95.62 84 LEU A O 1
ATOM 615 N N . THR A 1 85 ? 11.68 -16.656 0.886 1 95.69 85 THR A N 1
ATOM 616 C CA . THR A 1 85 ? 11.031 -17.922 1.232 1 95.69 85 THR A CA 1
ATOM 617 C C . THR A 1 85 ? 11.133 -18.906 0.08 1 95.69 85 THR A C 1
ATOM 619 O O . THR A 1 85 ? 11.289 -20.109 0.303 1 95.69 85 THR A O 1
ATOM 622 N N . ALA A 1 86 ? 10.992 -18.375 -1.1 1 94 86 ALA A N 1
ATOM 623 C CA . ALA A 1 86 ? 11.086 -19.219 -2.283 1 94 86 ALA A CA 1
ATOM 624 C C . ALA A 1 86 ? 12.469 -19.859 -2.391 1 94 86 ALA A C 1
ATOM 626 O O . ALA A 1 86 ? 12.602 -21.031 -2.709 1 94 86 ALA A O 1
ATOM 627 N N . VAL A 1 87 ? 13.508 -19.078 -2.193 1 91.12 87 VAL A N 1
ATOM 628 C CA . VAL A 1 87 ? 14.883 -19.578 -2.258 1 91.12 87 VAL A CA 1
ATOM 629 C C . VAL A 1 87 ? 15.109 -20.609 -1.147 1 91.12 87 VAL A C 1
ATOM 631 O O . VAL A 1 87 ? 15.688 -21.672 -1.384 1 91.12 87 VAL A O 1
ATOM 634 N N . ALA A 1 88 ? 14.609 -20.344 0.017 1 92.38 88 ALA A N 1
ATOM 635 C CA . ALA A 1 88 ? 14.789 -21.234 1.164 1 92.38 88 ALA A CA 1
ATOM 636 C C . ALA A 1 88 ? 14.023 -22.547 0.98 1 92.38 88 ALA A C 1
ATOM 638 O O . ALA A 1 88 ? 14.5 -23.609 1.358 1 92.38 88 ALA A O 1
ATOM 639 N N . SER A 1 89 ? 12.875 -22.516 0.4 1 93.19 89 SER A N 1
ATOM 640 C CA . SER A 1 89 ? 12.008 -23.672 0.272 1 93.19 89 SER A CA 1
ATOM 641 C C . SER A 1 89 ? 12.148 -24.328 -1.103 1 93.19 89 SER A C 1
ATOM 643 O O . SER A 1 89 ? 11.633 -25.422 -1.336 1 93.19 89 SER A O 1
ATOM 645 N N . ARG A 1 90 ? 12.727 -23.641 -2.059 1 90.25 90 ARG A N 1
ATOM 646 C CA . ARG A 1 90 ? 12.914 -24.109 -3.43 1 90.25 90 ARG A CA 1
ATOM 647 C C . ARG A 1 90 ? 11.578 -24.344 -4.121 1 90.25 90 ARG A C 1
ATOM 649 O O . ARG A 1 90 ? 11.414 -25.297 -4.871 1 90.25 90 ARG A O 1
ATOM 656 N N . LYS A 1 91 ? 10.602 -23.578 -3.775 1 91.38 91 LYS A N 1
ATOM 657 C CA . LYS A 1 91 ? 9.289 -23.703 -4.391 1 91.38 91 LYS A CA 1
ATOM 658 C C . LYS A 1 91 ? 9.156 -22.766 -5.586 1 91.38 91 LYS A C 1
ATOM 660 O O . LYS A 1 91 ? 9.156 -21.531 -5.426 1 91.38 91 LYS A O 1
ATOM 665 N N . LYS A 1 92 ? 8.945 -23.344 -6.688 1 90.44 92 LYS A N 1
ATOM 666 C CA . LYS A 1 92 ? 8.859 -22.578 -7.938 1 90.44 92 LYS A CA 1
ATOM 667 C C . LYS A 1 92 ? 7.629 -21.688 -7.957 1 90.44 92 LYS A C 1
ATOM 669 O O . LYS A 1 92 ? 7.652 -20.609 -8.547 1 90.44 92 LYS A O 1
ATOM 674 N N . GLU A 1 93 ? 6.586 -22.125 -7.324 1 92.62 93 GLU A N 1
ATOM 675 C CA . GLU A 1 93 ? 5.344 -21.359 -7.281 1 92.62 93 GLU A CA 1
ATOM 676 C C . GLU A 1 93 ? 5.539 -20.031 -6.551 1 92.62 93 GLU A C 1
ATOM 678 O O . GLU A 1 93 ? 5.027 -19 -6.984 1 92.62 93 GLU A O 1
ATOM 683 N N . LEU A 1 94 ? 6.242 -20.094 -5.504 1 94.31 94 LEU A N 1
ATOM 684 C CA . LEU A 1 94 ? 6.5 -18.891 -4.73 1 94.31 94 LEU A CA 1
ATOM 685 C C . LEU A 1 94 ? 7.391 -17.922 -5.512 1 94.31 94 LEU A C 1
ATOM 687 O O . LEU A 1 94 ? 7.246 -16.703 -5.395 1 94.31 94 LEU A O 1
ATOM 691 N N . ARG A 1 95 ? 8.258 -18.5 -6.254 1 93.19 95 ARG A N 1
ATOM 692 C CA . ARG A 1 95 ? 9.125 -17.656 -7.078 1 93.19 95 ARG A CA 1
ATOM 693 C C . ARG A 1 95 ? 8.32 -16.922 -8.141 1 93.19 95 ARG A C 1
ATOM 695 O O . ARG A 1 95 ? 8.609 -15.766 -8.445 1 93.19 95 ARG A O 1
ATOM 702 N N . LEU A 1 96 ? 7.438 -17.625 -8.688 1 94.19 96 LEU A N 1
ATOM 703 C CA . LEU A 1 96 ? 6.559 -17 -9.672 1 94.19 96 LEU A CA 1
ATOM 704 C C . LEU A 1 96 ? 5.773 -15.844 -9.062 1 94.19 96 LEU A C 1
ATOM 706 O O . LEU A 1 96 ? 5.703 -14.766 -9.641 1 94.19 96 LEU A O 1
ATOM 710 N N . VAL A 1 97 ? 5.18 -16.078 -7.93 1 96.56 97 VAL A N 1
ATOM 711 C CA . VAL A 1 97 ? 4.406 -15.047 -7.238 1 96.56 97 VAL A CA 1
ATOM 712 C C . VAL A 1 97 ? 5.305 -13.859 -6.914 1 96.56 97 VAL A C 1
ATOM 714 O O . VAL A 1 97 ? 4.926 -12.703 -7.145 1 96.56 97 VAL A O 1
ATOM 717 N N . ALA A 1 98 ? 6.469 -14.172 -6.438 1 97.19 98 ALA A N 1
ATOM 718 C CA . ALA A 1 98 ? 7.43 -13.125 -6.113 1 97.19 98 ALA A CA 1
ATOM 719 C C . ALA A 1 98 ? 7.781 -12.305 -7.352 1 97.19 98 ALA A C 1
ATOM 721 O O . ALA A 1 98 ? 7.926 -11.078 -7.273 1 97.19 98 ALA A O 1
ATOM 722 N N . SER A 1 99 ? 7.922 -12.945 -8.438 1 96.12 99 SER A N 1
ATOM 723 C CA . SER A 1 99 ? 8.258 -12.234 -9.672 1 96.12 99 SER A CA 1
ATOM 724 C C . SER A 1 99 ? 7.164 -11.242 -10.047 1 96.12 99 SER A C 1
ATOM 726 O O . SER A 1 99 ? 7.457 -10.109 -10.445 1 96.12 99 SER A O 1
ATOM 728 N N . TRP A 1 100 ? 5.961 -11.656 -9.922 1 97.06 100 TRP A N 1
ATOM 729 C CA . TRP A 1 100 ? 4.852 -10.758 -10.234 1 97.06 100 TRP A CA 1
ATOM 730 C C . TRP A 1 100 ? 4.809 -9.586 -9.258 1 97.06 100 TRP A C 1
ATOM 732 O O . TRP A 1 100 ? 4.512 -8.461 -9.648 1 97.06 100 TRP A O 1
ATOM 742 N N . MET A 1 101 ? 5.082 -9.836 -7.996 1 98.44 101 MET A N 1
ATOM 743 C CA . MET A 1 101 ? 5.141 -8.766 -7.008 1 98.44 101 MET A CA 1
ATOM 744 C C . MET A 1 101 ? 6.23 -7.758 -7.367 1 98.44 101 MET A C 1
ATOM 746 O O . MET A 1 101 ? 6.039 -6.551 -7.211 1 98.44 101 MET A O 1
ATOM 750 N N . LEU A 1 102 ? 7.324 -8.258 -7.82 1 98.31 102 LEU A N 1
ATOM 751 C CA . LEU A 1 102 ? 8.43 -7.398 -8.234 1 98.31 102 LEU A CA 1
ATOM 752 C C . LEU A 1 102 ? 8.016 -6.508 -9.398 1 98.31 102 LEU A C 1
ATOM 754 O O . LEU A 1 102 ? 8.242 -5.297 -9.375 1 98.31 102 LEU A O 1
ATOM 758 N N . TYR A 1 103 ? 7.391 -7.086 -10.383 1 98.06 103 TYR A N 1
ATOM 759 C CA . TYR A 1 103 ? 7.012 -6.332 -11.57 1 98.06 103 TYR A CA 1
ATOM 760 C C . TYR A 1 103 ? 5.957 -5.285 -11.242 1 98.06 103 TYR A C 1
ATOM 762 O O . TYR A 1 103 ? 6.074 -4.125 -11.648 1 98.06 103 TYR A O 1
ATOM 770 N N . LEU A 1 104 ? 4.973 -5.668 -10.492 1 98.44 104 LEU A N 1
ATOM 771 C CA . LEU A 1 104 ? 3.924 -4.727 -10.109 1 98.44 104 LEU A CA 1
ATOM 772 C C . LEU A 1 104 ? 4.473 -3.65 -9.18 1 98.44 104 LEU A C 1
ATOM 774 O O . LEU A 1 104 ? 4.082 -2.486 -9.273 1 98.44 104 LEU A O 1
ATOM 778 N N . GLY A 1 105 ? 5.344 -4.086 -8.273 1 98.81 105 GLY A N 1
ATOM 779 C CA . GLY A 1 105 ? 5.996 -3.125 -7.402 1 98.81 105 GLY A CA 1
ATOM 780 C C . GLY A 1 105 ? 6.855 -2.125 -8.156 1 98.81 105 GLY A C 1
ATOM 781 O O . GLY A 1 105 ? 6.91 -0.949 -7.793 1 98.81 105 GLY A O 1
ATOM 782 N N . THR A 1 106 ? 7.527 -2.594 -9.164 1 98.69 106 THR A N 1
ATOM 783 C CA . THR A 1 106 ? 8.344 -1.722 -10 1 98.69 106 THR A CA 1
ATOM 784 C C . THR A 1 106 ? 7.477 -0.7 -10.734 1 98.69 106 THR A C 1
ATOM 786 O O . THR A 1 106 ? 7.797 0.49 -10.758 1 98.69 106 THR A O 1
ATOM 789 N N . LEU A 1 107 ? 6.383 -1.175 -11.266 1 98.38 107 LEU A N 1
ATOM 790 C CA . LEU A 1 107 ? 5.445 -0.257 -11.898 1 98.38 107 LEU A CA 1
ATOM 791 C C . LEU A 1 107 ? 4.941 0.783 -10.906 1 98.38 107 LEU A C 1
ATOM 793 O O . LEU A 1 107 ? 4.855 1.969 -11.227 1 98.38 107 LEU A O 1
ATOM 797 N N . GLY A 1 108 ? 4.648 0.323 -9.734 1 98.44 108 GLY A N 1
ATOM 798 C CA . GLY A 1 108 ? 4.242 1.227 -8.672 1 98.44 108 GLY A CA 1
ATOM 799 C C . GLY A 1 108 ? 5.316 2.23 -8.297 1 98.44 108 GLY A C 1
ATOM 800 O O . GLY A 1 108 ? 5.027 3.414 -8.109 1 98.44 108 GLY A O 1
ATOM 801 N N . ALA A 1 109 ? 6.5 1.782 -8.188 1 98.5 109 ALA A N 1
ATOM 802 C CA . ALA A 1 109 ? 7.617 2.639 -7.793 1 98.5 109 ALA A CA 1
ATOM 803 C C . ALA A 1 109 ? 7.871 3.723 -8.836 1 98.5 109 ALA A C 1
ATOM 805 O O . ALA A 1 109 ? 8.086 4.887 -8.492 1 98.5 109 ALA A O 1
ATOM 806 N N . VAL A 1 110 ? 7.867 3.361 -10.07 1 97.94 110 VAL A N 1
ATOM 807 C CA . VAL A 1 110 ? 8.086 4.316 -11.148 1 97.94 110 VAL A CA 1
ATOM 808 C C . VAL A 1 110 ? 6.984 5.375 -11.133 1 97.94 110 VAL A C 1
ATOM 810 O O . VAL A 1 110 ? 7.266 6.57 -11.227 1 97.94 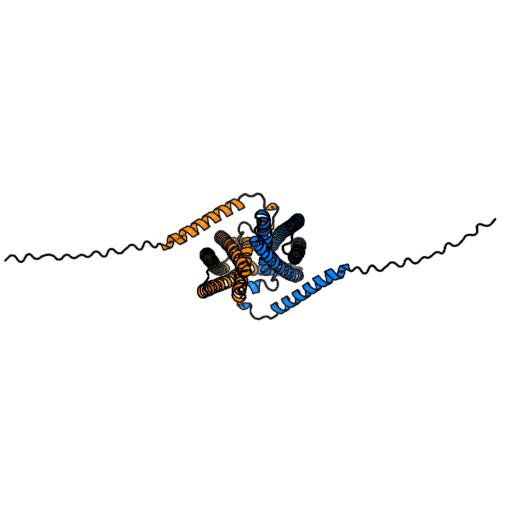110 VAL A O 1
ATOM 813 N N . SER A 1 111 ? 5.77 4.949 -10.961 1 97.75 111 SER A N 1
ATOM 814 C CA . SER A 1 111 ? 4.641 5.871 -10.938 1 97.75 111 SER A CA 1
ATOM 815 C C . SER A 1 111 ? 4.719 6.809 -9.734 1 97.75 111 SER A C 1
ATOM 817 O O . SER A 1 111 ? 4.5 8.016 -9.867 1 97.75 111 SER A O 1
ATOM 819 N N . ALA A 1 112 ? 5.008 6.242 -8.562 1 97.5 112 ALA A N 1
ATOM 820 C CA . ALA A 1 112 ? 5.105 7.047 -7.352 1 97.5 112 ALA A CA 1
ATOM 821 C C . ALA A 1 112 ? 6.25 8.047 -7.449 1 97.5 112 ALA A C 1
ATOM 823 O O . ALA A 1 112 ? 6.113 9.195 -7.023 1 97.5 112 ALA A O 1
ATOM 824 N N . ALA A 1 113 ? 7.367 7.613 -7.977 1 95.31 113 ALA A N 1
ATOM 825 C CA . ALA A 1 113 ? 8.516 8.508 -8.133 1 95.31 113 ALA A CA 1
ATOM 826 C C . ALA A 1 113 ? 8.188 9.656 -9.086 1 95.31 113 ALA A C 1
ATOM 828 O O . ALA A 1 113 ? 8.539 10.805 -8.812 1 95.31 113 ALA A O 1
ATOM 829 N N . ALA A 1 114 ? 7.547 9.328 -10.188 1 94.31 114 ALA A N 1
ATOM 830 C CA . ALA A 1 114 ? 7.145 10.367 -11.133 1 94.31 114 ALA A CA 1
ATOM 831 C C . ALA A 1 114 ? 6.219 11.383 -10.461 1 94.31 114 ALA A C 1
ATOM 833 O O . ALA A 1 114 ? 6.422 12.594 -10.594 1 94.31 114 ALA A O 1
ATOM 834 N N . ALA A 1 115 ? 5.23 10.906 -9.734 1 93.44 115 ALA A N 1
ATOM 835 C CA . ALA A 1 115 ? 4.297 11.781 -9.031 1 93.44 115 ALA A CA 1
ATOM 836 C C . ALA A 1 115 ? 5.008 12.586 -7.953 1 93.44 115 ALA A C 1
ATOM 838 O O . ALA A 1 115 ? 4.684 13.758 -7.727 1 93.44 115 ALA A O 1
ATOM 839 N N . GLY A 1 116 ? 5.887 11.93 -7.238 1 92.88 116 GLY A N 1
ATOM 840 C CA . GLY A 1 116 ? 6.648 12.625 -6.207 1 92.88 116 GLY A CA 1
ATOM 841 C C . GLY A 1 116 ? 7.516 13.742 -6.754 1 92.88 116 GLY A C 1
ATOM 842 O O . GLY A 1 116 ? 7.582 14.82 -6.168 1 92.88 116 GLY A O 1
ATOM 843 N N . LEU A 1 117 ? 8.211 13.492 -7.816 1 89.19 117 LEU A N 1
ATOM 844 C CA . LEU A 1 117 ? 9.039 14.508 -8.453 1 89.19 117 LEU A CA 1
ATOM 845 C C . LEU A 1 117 ? 8.188 15.664 -8.953 1 89.19 117 LEU A C 1
ATOM 847 O O . LEU A 1 117 ? 8.594 16.828 -8.867 1 89.19 117 LEU A O 1
ATOM 851 N N . PHE A 1 118 ? 7.043 15.367 -9.461 1 87.81 118 PHE A N 1
ATOM 852 C CA . PHE A 1 118 ? 6.102 16.406 -9.875 1 87.81 118 PHE A CA 1
ATOM 853 C C . PHE A 1 118 ? 5.676 17.25 -8.68 1 87.81 118 PHE A C 1
ATOM 855 O O . PHE A 1 118 ? 5.637 18.484 -8.773 1 87.81 118 PHE A O 1
ATOM 862 N N . ALA A 1 119 ? 5.398 16.609 -7.605 1 88.06 119 ALA A N 1
ATOM 863 C CA . ALA A 1 119 ? 4.918 17.281 -6.402 1 88.06 119 ALA A CA 1
ATOM 864 C C . ALA A 1 119 ? 6.02 18.125 -5.77 1 88.06 119 ALA A C 1
ATOM 866 O O . ALA A 1 119 ? 5.746 19.156 -5.145 1 88.06 119 ALA A O 1
ATOM 867 N N . ALA A 1 120 ? 7.25 17.703 -5.852 1 82.81 120 ALA A N 1
ATOM 868 C CA . ALA A 1 120 ? 8.383 18.391 -5.242 1 82.81 120 ALA A CA 1
ATOM 869 C C . ALA A 1 120 ? 8.477 19.828 -5.746 1 82.81 120 ALA A C 1
ATOM 871 O O . ALA A 1 120 ? 8.984 20.719 -5.047 1 82.81 120 ALA A O 1
ATOM 872 N N . GLY A 1 121 ? 7.867 20.078 -6.824 1 79.38 121 GLY A N 1
ATOM 873 C CA . GLY A 1 121 ? 7.957 21.406 -7.418 1 79.38 121 GLY A CA 1
ATOM 874 C C . GLY A 1 121 ? 6.926 22.375 -6.871 1 79.38 121 GLY A C 1
ATOM 875 O O . GLY A 1 121 ? 7.055 23.578 -7.039 1 79.38 121 GLY A O 1
ATOM 876 N N . PHE A 1 122 ? 5.949 21.844 -6.18 1 75.81 122 PHE A N 1
ATOM 877 C CA . PHE A 1 122 ? 4.91 22.797 -5.844 1 75.81 122 PHE A CA 1
ATOM 878 C C . PHE A 1 122 ? 4.418 22.594 -4.414 1 75.81 122 PHE A C 1
ATOM 880 O O . PHE A 1 122 ? 3.713 23.438 -3.865 1 75.81 122 PHE A O 1
ATOM 887 N N . VAL A 1 123 ? 4.762 21.547 -3.777 1 72.12 123 VAL A N 1
ATOM 888 C CA . VAL A 1 123 ? 4.293 21.344 -2.412 1 72.12 123 VAL A CA 1
ATOM 889 C C . VAL A 1 123 ? 5.059 22.25 -1.456 1 72.12 123 VAL A C 1
ATOM 891 O O . VAL A 1 123 ? 6.285 22.156 -1.353 1 72.12 123 VAL A O 1
ATOM 894 N N . PRO A 1 124 ? 4.344 23.141 -0.91 1 72.38 124 PRO A N 1
ATOM 895 C CA . PRO A 1 124 ? 5.004 24.062 0.017 1 72.38 124 PRO A CA 1
ATOM 896 C C . PRO A 1 124 ? 5.547 23.359 1.259 1 72.38 124 PRO A C 1
ATOM 898 O O . PRO A 1 124 ? 4.934 22.406 1.756 1 72.38 124 PRO A O 1
ATOM 901 N N . HIS A 1 125 ? 6.766 23.703 1.557 1 70.31 125 HIS A N 1
ATOM 902 C CA . HIS A 1 125 ? 7.34 23.156 2.785 1 70.31 125 HIS A CA 1
ATOM 903 C C . HIS A 1 125 ? 8.406 24.094 3.352 1 70.31 125 HIS A C 1
ATOM 905 O O . HIS A 1 125 ? 8.984 24.906 2.617 1 70.31 125 HIS A O 1
ATOM 911 N N . GLY A 1 126 ? 8.5 24.078 4.617 1 73.5 126 GLY A N 1
ATOM 912 C CA . GLY A 1 126 ? 9.523 24.859 5.285 1 73.5 126 GLY A CA 1
ATOM 913 C C . GLY A 1 126 ? 10.914 24.266 5.145 1 73.5 126 GLY A C 1
ATOM 914 O O . GLY A 1 126 ? 11.086 23.203 4.547 1 73.5 126 GLY A O 1
ATOM 915 N N . GLU A 1 127 ? 11.859 25.031 5.629 1 75.5 127 GLU A N 1
ATOM 916 C CA . GLU A 1 127 ? 13.266 24.656 5.504 1 75.5 127 GLU A CA 1
ATOM 917 C C . GLU A 1 127 ? 13.531 23.297 6.148 1 75.5 127 GLU A C 1
ATOM 919 O O . GLU A 1 127 ? 14.242 22.469 5.582 1 75.5 127 GLU A O 1
ATOM 924 N N . ALA A 1 128 ? 13.008 23.062 7.332 1 77.06 128 ALA A N 1
ATOM 925 C CA . ALA A 1 128 ? 13.227 21.812 8.031 1 77.06 128 ALA A CA 1
ATOM 926 C C . ALA A 1 128 ? 12.688 20.625 7.215 1 77.06 128 ALA A C 1
ATOM 928 O O . ALA A 1 128 ? 13.32 19.578 7.152 1 77.06 128 ALA A O 1
ATOM 929 N N . VAL A 1 129 ? 11.695 20.859 6.562 1 86.44 129 VAL A N 1
ATOM 930 C CA . VAL A 1 129 ? 11.07 19.812 5.773 1 86.44 129 VAL A CA 1
ATOM 931 C C . VAL A 1 129 ? 11.844 19.609 4.473 1 86.44 129 VAL A C 1
ATOM 933 O O . VAL A 1 129 ? 11.867 18.5 3.922 1 86.44 129 VAL A O 1
ATOM 936 N N . HIS A 1 130 ? 12.531 20.578 4.117 1 89.25 130 HIS A N 1
ATOM 937 C CA . HIS A 1 130 ? 13.258 20.5 2.852 1 89.25 130 HIS A CA 1
ATOM 938 C C . HIS A 1 130 ? 14.32 19.406 2.895 1 89.25 130 HIS A C 1
ATOM 940 O O . HIS A 1 130 ? 14.438 18.609 1.957 1 89.25 130 HIS A O 1
ATOM 946 N N . GLU A 1 131 ? 15.117 19.391 3.918 1 88 131 GLU A N 1
ATOM 947 C CA . GLU A 1 131 ? 16.156 18.375 4.055 1 88 131 GLU A CA 1
ATOM 948 C C . GLU A 1 131 ? 15.539 16.969 4.109 1 88 131 GLU A C 1
ATOM 950 O O . GLU A 1 131 ? 16.062 16.031 3.49 1 88 131 GLU A O 1
ATOM 955 N N . ILE A 1 132 ? 14.516 16.828 4.875 1 91.69 132 ILE A N 1
ATOM 956 C CA . ILE A 1 132 ? 13.812 15.547 4.977 1 91.69 132 ILE A CA 1
ATOM 957 C C . ILE A 1 132 ? 13.328 15.109 3.594 1 91.69 132 ILE A C 1
ATOM 959 O O . ILE A 1 132 ? 13.5 13.953 3.207 1 91.69 132 ILE A O 1
ATOM 963 N N . MET A 1 133 ? 12.797 16.031 2.898 1 93.44 133 MET A N 1
ATOM 964 C CA . MET A 1 133 ? 12.273 15.766 1.562 1 93.44 133 MET A CA 1
ATOM 965 C C . MET A 1 133 ? 13.383 15.328 0.619 1 93.44 133 MET A C 1
ATOM 967 O O . MET A 1 133 ? 13.203 14.406 -0.182 1 93.44 133 MET A O 1
ATOM 971 N N . GLU A 1 134 ? 14.484 15.969 0.693 1 90.06 134 GLU A N 1
ATOM 972 C CA . GLU A 1 134 ? 15.617 15.617 -0.163 1 90.06 134 GLU A CA 1
ATOM 973 C C . GLU A 1 134 ? 16.078 14.18 0.098 1 90.06 134 GLU A C 1
ATOM 975 O O . GLU A 1 134 ? 16.328 13.43 -0.841 1 90.06 134 GLU A O 1
ATOM 980 N N . TRP A 1 135 ? 16.219 13.852 1.321 1 91.81 135 TRP A N 1
ATOM 981 C CA . TRP A 1 135 ? 16.609 12.492 1.667 1 91.81 135 TRP A CA 1
ATOM 982 C C . TRP A 1 135 ? 15.531 11.492 1.233 1 91.81 135 TRP A C 1
ATOM 984 O O . TRP A 1 135 ? 15.844 10.414 0.73 1 91.81 135 TRP A O 1
ATOM 994 N N . HIS A 1 136 ? 14.289 11.805 1.475 1 95.81 136 HIS A N 1
ATOM 995 C CA . HIS A 1 136 ? 13.188 10.961 1.02 1 95.81 136 HIS A CA 1
ATOM 996 C C . HIS A 1 136 ? 13.258 10.727 -0.486 1 95.81 136 HIS A C 1
ATOM 998 O O . HIS A 1 136 ? 13.094 9.602 -0.953 1 95.81 136 HIS A O 1
ATOM 1004 N N . MET A 1 137 ? 13.531 11.766 -1.187 1 94.25 137 MET A N 1
ATOM 1005 C CA . MET A 1 137 ? 13.641 11.68 -2.641 1 94.25 137 MET A CA 1
ATOM 1006 C C . MET A 1 137 ? 14.797 10.766 -3.045 1 94.25 137 MET A C 1
ATOM 1008 O O . MET A 1 137 ? 14.648 9.93 -3.938 1 94.25 137 MET A O 1
ATOM 1012 N N . ARG A 1 138 ? 15.898 10.922 -2.453 1 93 138 ARG A N 1
ATOM 1013 C CA . ARG A 1 138 ? 17.062 10.102 -2.762 1 93 138 ARG A CA 1
ATOM 1014 C C . ARG A 1 138 ? 16.781 8.625 -2.508 1 93 138 ARG A C 1
ATOM 1016 O O . ARG A 1 138 ? 17.125 7.773 -3.324 1 93 138 ARG A O 1
ATOM 1023 N N . LEU A 1 139 ? 16.203 8.367 -1.415 1 96.12 139 LEU A N 1
ATOM 1024 C CA . LEU A 1 139 ? 15.852 6.992 -1.096 1 96.12 139 LEU A CA 1
ATOM 1025 C C . LEU A 1 139 ? 14.812 6.453 -2.074 1 96.12 139 LEU A C 1
ATOM 1027 O O . LEU A 1 139 ? 14.891 5.297 -2.498 1 96.12 139 LEU A O 1
ATOM 1031 N N . GLY A 1 140 ? 13.836 7.316 -2.445 1 96.75 140 GLY A N 1
ATOM 1032 C CA . GLY A 1 140 ? 12.844 6.918 -3.428 1 96.75 140 GLY A CA 1
ATOM 1033 C C . GLY A 1 140 ? 13.438 6.578 -4.781 1 96.75 140 GLY A C 1
ATOM 1034 O O . GLY A 1 140 ? 13.07 5.574 -5.395 1 96.75 140 GLY A O 1
ATOM 1035 N N . VAL A 1 141 ? 14.336 7.375 -5.219 1 95.19 141 VAL A N 1
ATOM 1036 C CA . VAL A 1 141 ? 15 7.148 -6.496 1 95.19 141 VAL A CA 1
ATOM 1037 C C . VAL A 1 141 ? 15.836 5.875 -6.426 1 95.19 141 VAL A C 1
ATOM 1039 O O . VAL A 1 141 ? 15.891 5.105 -7.387 1 95.19 141 VAL A O 1
ATOM 1042 N N . THR A 1 142 ? 16.484 5.684 -5.324 1 96.94 142 THR A N 1
ATOM 1043 C CA . THR A 1 142 ? 17.266 4.469 -5.117 1 96.94 142 THR A CA 1
ATOM 1044 C C . THR A 1 142 ? 16.375 3.234 -5.211 1 96.94 142 THR A C 1
ATOM 1046 O O . THR A 1 142 ? 16.703 2.277 -5.914 1 96.94 142 THR A O 1
ATOM 1049 N N . VAL A 1 143 ? 15.266 3.256 -4.531 1 98.5 143 VAL A N 1
ATOM 1050 C CA . VAL A 1 143 ? 14.328 2.141 -4.547 1 98.5 143 VAL A CA 1
ATOM 1051 C C . VAL A 1 143 ? 13.859 1.884 -5.977 1 98.5 143 VAL A C 1
ATOM 1053 O O . VAL A 1 143 ? 13.859 0.741 -6.445 1 98.5 143 VAL A O 1
ATOM 1056 N N . THR A 1 144 ? 13.484 2.914 -6.664 1 98.44 144 THR A N 1
ATOM 1057 C CA . THR A 1 144 ? 12.977 2.789 -8.023 1 98.44 144 THR A CA 1
ATOM 1058 C C . THR A 1 144 ? 14.047 2.217 -8.953 1 98.44 144 THR A C 1
ATOM 1060 O O . THR A 1 144 ? 13.766 1.322 -9.75 1 98.44 144 THR A O 1
ATOM 1063 N N . SER A 1 145 ? 15.242 2.695 -8.852 1 98.06 145 SER A N 1
ATOM 1064 C CA . SER A 1 145 ? 16.344 2.219 -9.672 1 98.06 145 SER A CA 1
ATOM 1065 C C . SER A 1 145 ? 16.641 0.745 -9.414 1 98.06 145 SER A C 1
ATOM 1067 O O . SER A 1 145 ? 16.797 -0.039 -10.352 1 98.06 145 SER A O 1
ATOM 1069 N N . LEU A 1 146 ? 16.688 0.378 -8.18 1 98.44 146 LEU A N 1
ATOM 1070 C CA . LEU A 1 146 ? 16.938 -1.015 -7.832 1 98.44 146 LEU A CA 1
ATOM 1071 C C . LEU A 1 146 ? 15.805 -1.912 -8.305 1 98.44 146 LEU A C 1
ATOM 1073 O O . LEU A 1 146 ? 16.047 -3.021 -8.789 1 98.44 146 LEU A O 1
ATOM 1077 N N . ALA A 1 147 ? 14.602 -1.472 -8.125 1 98.75 147 ALA A N 1
ATOM 1078 C CA . ALA A 1 147 ? 13.453 -2.242 -8.586 1 98.75 147 ALA A CA 1
ATOM 1079 C C . ALA A 1 147 ? 13.531 -2.486 -10.094 1 98.75 147 ALA A C 1
ATOM 1081 O O . ALA A 1 147 ? 13.25 -3.59 -10.562 1 98.75 147 ALA A O 1
ATOM 1082 N N . LEU A 1 148 ? 13.875 -1.468 -10.812 1 98.06 148 LEU A N 1
ATOM 1083 C CA . LEU A 1 148 ? 14 -1.587 -12.258 1 98.06 148 LEU A CA 1
ATOM 1084 C C . LEU A 1 148 ? 15.094 -2.58 -12.633 1 98.06 148 LEU A C 1
ATOM 1086 O O . LEU A 1 148 ? 14.891 -3.441 -13.492 1 98.06 148 LEU A O 1
ATOM 1090 N N . VAL A 1 149 ? 16.219 -2.477 -12.047 1 97.06 149 VAL A N 1
ATOM 1091 C CA . VAL A 1 149 ? 17.344 -3.355 -12.328 1 97.06 149 VAL A CA 1
ATOM 1092 C C . VAL A 1 149 ? 16.984 -4.797 -11.992 1 97.06 149 VAL A C 1
ATOM 1094 O O . VAL A 1 149 ? 17.219 -5.707 -12.789 1 97.06 149 VAL A O 1
ATOM 1097 N N . LEU A 1 150 ? 16.422 -5.027 -10.812 1 97.75 150 LEU A N 1
ATOM 1098 C CA . LEU A 1 150 ? 16.047 -6.367 -10.375 1 97.75 150 LEU A CA 1
ATOM 1099 C C . LEU A 1 150 ? 15 -6.965 -11.32 1 97.75 150 LEU A C 1
ATOM 1101 O O . LEU A 1 150 ? 15.07 -8.148 -11.656 1 97.75 150 LEU A O 1
ATOM 1105 N N . SER A 1 151 ? 14.07 -6.148 -11.719 1 97.75 151 SER A N 1
ATOM 1106 C CA . SER A 1 151 ? 13.023 -6.613 -12.617 1 97.75 151 SER A CA 1
ATOM 1107 C C . SER A 1 151 ? 13.586 -6.996 -13.977 1 97.75 151 SER A C 1
ATOM 1109 O O . SER A 1 151 ? 13.25 -8.047 -14.523 1 97.75 151 SER A O 1
ATOM 1111 N N . LEU A 1 152 ? 14.422 -6.168 -14.531 1 96.31 152 LEU A N 1
ATOM 1112 C CA . LEU A 1 152 ? 15.031 -6.445 -15.836 1 96.31 152 LEU A CA 1
ATOM 1113 C C . LEU A 1 152 ? 15.891 -7.703 -15.773 1 96.31 152 LEU A C 1
ATOM 1115 O O . LEU A 1 152 ? 15.859 -8.531 -16.688 1 96.31 152 LEU A O 1
ATOM 1119 N N . TRP A 1 153 ? 16.641 -7.789 -14.711 1 95.06 153 TRP A N 1
ATOM 1120 C CA . TRP A 1 153 ? 17.469 -8.969 -14.516 1 95.06 153 TRP A CA 1
ATOM 1121 C C . TRP A 1 153 ? 16.625 -10.234 -14.461 1 95.06 153 TRP A C 1
ATOM 1123 O O . TRP A 1 153 ? 16.953 -11.242 -15.094 1 95.06 153 TRP A O 1
ATOM 1133 N N . ARG A 1 154 ? 15.594 -10.164 -13.664 1 93.44 154 ARG A N 1
ATOM 1134 C CA . ARG A 1 154 ? 14.695 -11.305 -13.531 1 93.44 154 ARG A CA 1
ATOM 1135 C C . ARG A 1 154 ? 14.055 -11.664 -14.867 1 93.44 154 ARG A C 1
ATOM 1137 O O . ARG A 1 154 ? 13.906 -12.844 -15.195 1 93.44 154 ARG A O 1
ATOM 1144 N N . LEU A 1 155 ? 13.68 -10.781 -15.648 1 91.94 155 LEU A N 1
ATOM 1145 C CA . LEU A 1 155 ? 13.047 -10.992 -16.953 1 91.94 155 LEU A CA 1
ATOM 1146 C C . LEU A 1 155 ? 14.023 -11.648 -17.922 1 91.94 155 LEU A C 1
ATOM 1148 O O . LEU A 1 155 ? 13.633 -12.516 -18.703 1 91.94 155 LEU A O 1
ATOM 1152 N N . ILE A 1 156 ? 15.234 -11.25 -17.844 1 90.19 156 ILE A N 1
ATOM 1153 C CA . ILE A 1 156 ? 16.234 -11.727 -18.797 1 90.19 156 ILE A CA 1
ATOM 1154 C C . ILE A 1 156 ? 16.719 -13.117 -18.375 1 90.19 156 ILE A C 1
ATOM 1156 O O . ILE A 1 156 ? 16.859 -14.016 -19.203 1 90.19 156 ILE A O 1
ATOM 1160 N N . ALA A 1 157 ? 16.969 -13.25 -17.062 1 83.31 157 ALA A N 1
ATOM 1161 C CA . ALA A 1 157 ? 17.531 -14.508 -16.578 1 83.31 157 ALA A CA 1
ATOM 1162 C C . ALA A 1 157 ? 16.453 -15.578 -16.453 1 83.31 157 ALA A C 1
ATOM 1164 O O . ALA A 1 157 ? 16.75 -16.781 -16.484 1 83.31 157 ALA A O 1
ATOM 1165 N N . ARG A 1 158 ? 15.297 -15.102 -16.391 1 67.19 158 ARG A N 1
ATOM 1166 C CA . ARG A 1 158 ? 14.156 -16 -16.219 1 67.19 158 ARG A CA 1
ATOM 1167 C C . ARG A 1 158 ? 14.406 -17 -15.094 1 67.19 158 ARG A C 1
ATOM 1169 O O . ARG A 1 158 ? 14.617 -16.594 -13.945 1 67.19 158 ARG A O 1
ATOM 1176 N N . TYR A 1 159 ? 14.438 -18.281 -15.281 1 62.69 159 TYR A N 1
ATOM 1177 C CA . TYR A 1 159 ? 14.531 -19.344 -14.281 1 62.69 159 TYR A CA 1
ATOM 1178 C C . TYR A 1 159 ? 15.953 -19.891 -14.211 1 62.69 159 TYR A C 1
ATOM 1180 O O . TYR A 1 159 ? 16.203 -20.875 -13.516 1 62.69 159 TYR A O 1
ATOM 1188 N N . ARG A 1 160 ? 16.828 -19.141 -14.797 1 66.25 160 ARG A N 1
ATOM 1189 C CA . ARG A 1 160 ? 18.172 -19.703 -14.859 1 66.25 160 ARG A CA 1
ATOM 1190 C C . ARG A 1 160 ? 19.109 -19.016 -13.867 1 66.25 160 ARG A C 1
ATOM 1192 O O . ARG A 1 160 ? 20.234 -18.656 -14.219 1 66.25 160 ARG A O 1
ATOM 1199 N N . PHE A 1 161 ? 18.531 -18.781 -12.75 1 65.56 161 PHE A N 1
ATOM 1200 C CA . PHE A 1 161 ? 19.422 -18.172 -11.758 1 65.56 161 PHE A CA 1
ATOM 1201 C C . PHE A 1 161 ? 20.344 -19.219 -11.148 1 65.56 161 PHE A C 1
ATOM 1203 O O . PHE A 1 161 ? 19.891 -20.25 -10.648 1 65.56 161 PHE A O 1
ATOM 1210 N N . SER A 1 162 ? 21.688 -19.047 -11.531 1 75.75 162 SER A N 1
ATOM 1211 C CA . SER A 1 162 ? 22.625 -19.828 -10.742 1 75.75 162 SER A CA 1
ATOM 1212 C C . SER A 1 162 ? 22.547 -19.484 -9.258 1 75.75 162 SER A C 1
ATOM 1214 O O . SER A 1 162 ? 21.859 -18.531 -8.883 1 75.75 162 SER A O 1
ATOM 1216 N N . GLY A 1 163 ? 23.125 -20.359 -8.422 1 81.75 163 GLY A N 1
ATOM 1217 C CA . GLY A 1 163 ? 23.156 -20.141 -6.988 1 81.75 163 GLY A CA 1
ATOM 1218 C C . GLY A 1 163 ? 23.719 -18.781 -6.617 1 81.75 163 GLY A C 1
ATOM 1219 O O . GLY A 1 163 ? 23.125 -18.047 -5.809 1 81.75 163 GLY A O 1
ATOM 1220 N N . MET A 1 164 ? 24.781 -18.375 -7.254 1 83.44 164 MET A N 1
ATOM 1221 C CA . MET A 1 164 ? 25.438 -17.109 -6.938 1 83.44 164 MET A CA 1
ATOM 1222 C C . MET A 1 164 ? 24.609 -15.938 -7.438 1 83.44 164 MET A C 1
ATOM 1224 O O . MET A 1 164 ? 24.5 -14.922 -6.754 1 83.44 164 MET A O 1
ATOM 1228 N N . ALA A 1 165 ? 24.094 -16.031 -8.625 1 87.56 165 ALA A N 1
ATOM 1229 C CA . ALA A 1 165 ? 23.25 -14.984 -9.188 1 87.56 165 ALA A CA 1
ATOM 1230 C C . ALA A 1 165 ? 22.016 -14.734 -8.32 1 87.56 165 ALA A C 1
ATOM 1232 O O . ALA A 1 165 ? 21.609 -13.586 -8.117 1 87.56 165 ALA A O 1
ATOM 1233 N N . ASN A 1 166 ? 21.5 -15.781 -7.797 1 90.88 166 ASN A N 1
ATOM 1234 C CA . ASN A 1 166 ? 20.359 -15.664 -6.906 1 90.88 166 ASN A CA 1
ATOM 1235 C C . ASN A 1 166 ? 20.719 -14.953 -5.609 1 90.88 166 ASN A C 1
ATOM 1237 O O . ASN A 1 166 ? 19.953 -14.125 -5.113 1 90.88 166 ASN A O 1
ATOM 1241 N N . ALA A 1 167 ? 21.859 -15.312 -5.105 1 91.31 167 ALA A N 1
ATOM 1242 C CA . ALA A 1 167 ? 22.312 -14.68 -3.869 1 91.31 167 ALA A CA 1
ATOM 1243 C C . ALA A 1 167 ? 22.5 -13.18 -4.062 1 91.31 167 ALA A C 1
ATOM 1245 O O . ALA A 1 167 ? 22.141 -12.383 -3.191 1 91.31 167 ALA A O 1
ATOM 1246 N N . PHE A 1 168 ? 23.062 -12.781 -5.164 1 92.88 168 PHE A N 1
ATOM 1247 C CA . PHE A 1 168 ? 23.281 -11.375 -5.453 1 92.88 168 PHE A CA 1
ATOM 1248 C C . PHE A 1 168 ? 21.953 -10.656 -5.672 1 92.88 168 PHE A C 1
ATOM 1250 O O . PHE A 1 168 ? 21.781 -9.516 -5.238 1 92.88 168 PHE A O 1
ATOM 1257 N N . HIS A 1 169 ? 21.062 -11.312 -6.422 1 95.31 169 HIS A N 1
ATOM 1258 C CA . HIS A 1 169 ? 19.719 -10.758 -6.621 1 95.31 169 HIS A CA 1
ATOM 1259 C C . HIS A 1 169 ? 19.031 -10.5 -5.289 1 95.31 169 HIS A C 1
ATOM 1261 O O . HIS A 1 169 ? 18.438 -9.43 -5.086 1 95.31 169 HIS A O 1
ATOM 1267 N N . LEU A 1 170 ? 19.203 -11.422 -4.332 1 95.31 170 LEU A N 1
ATOM 1268 C CA . LEU A 1 170 ? 18.578 -11.289 -3.014 1 95.31 170 LEU A CA 1
ATOM 1269 C C . LEU A 1 170 ? 19.266 -10.188 -2.205 1 95.31 170 LEU A C 1
ATOM 1271 O O . LEU A 1 170 ? 18.609 -9.492 -1.426 1 95.31 170 LEU A O 1
ATOM 1275 N N . PHE A 1 171 ? 20.547 -10.078 -2.369 1 95.56 171 PHE A N 1
ATOM 1276 C CA . PHE A 1 171 ? 21.281 -9.031 -1.677 1 95.56 171 PHE A CA 1
ATOM 1277 C C . PHE A 1 171 ? 20.812 -7.652 -2.117 1 95.56 171 PHE A C 1
ATOM 1279 O O . PHE A 1 171 ? 20.531 -6.789 -1.28 1 95.56 171 PHE A O 1
ATOM 1286 N N . LEU A 1 172 ? 20.688 -7.438 -3.438 1 96.81 172 LEU A N 1
ATOM 1287 C CA . LEU A 1 172 ? 20.188 -6.168 -3.965 1 96.81 172 LEU A CA 1
ATOM 1288 C C . LEU A 1 172 ? 18.75 -5.922 -3.523 1 96.81 172 LEU A C 1
ATOM 1290 O O . LEU A 1 172 ? 18.359 -4.785 -3.242 1 96.81 172 LEU A O 1
ATOM 1294 N N . ALA A 1 173 ? 17.984 -6.988 -3.473 1 98.12 173 ALA A N 1
ATOM 1295 C CA . ALA A 1 173 ? 16.609 -6.883 -2.996 1 98.12 173 ALA A CA 1
ATOM 1296 C C . ALA A 1 173 ? 16.562 -6.438 -1.537 1 98.12 173 ALA A C 1
ATOM 1298 O O . ALA A 1 173 ? 15.68 -5.676 -1.141 1 98.12 173 ALA A O 1
ATOM 1299 N N . SER A 1 174 ? 17.484 -6.914 -0.734 1 97.56 174 SER A N 1
ATOM 1300 C CA . SER A 1 174 ? 17.547 -6.512 0.667 1 97.56 174 SER A CA 1
ATOM 1301 C C . SER A 1 174 ? 17.891 -5.031 0.8 1 97.56 174 SER A C 1
ATOM 1303 O O . SER A 1 174 ? 17.359 -4.344 1.674 1 97.56 174 SER A O 1
ATOM 1305 N N . LEU A 1 175 ? 18.75 -4.527 -0.019 1 97.12 175 LEU A N 1
ATOM 1306 C CA . LEU A 1 175 ? 19.078 -3.107 -0.032 1 97.12 175 LEU A CA 1
ATOM 1307 C C . LEU A 1 175 ? 17.875 -2.271 -0.429 1 97.12 175 LEU A C 1
ATOM 1309 O O . LEU A 1 175 ? 17.609 -1.221 0.162 1 97.12 175 LEU A O 1
ATOM 1313 N N . MET A 1 176 ? 17.156 -2.764 -1.411 1 98.44 176 MET A N 1
ATOM 1314 C CA . MET A 1 176 ? 15.945 -2.096 -1.864 1 98.44 176 MET A CA 1
ATOM 1315 C C . MET A 1 176 ? 14.914 -2.014 -0.739 1 98.44 176 MET A C 1
ATOM 1317 O O . MET A 1 176 ? 14.344 -0.95 -0.493 1 98.44 176 MET A O 1
ATOM 1321 N N . ALA A 1 177 ? 14.75 -3.119 -0.04 1 97.81 177 ALA A N 1
ATOM 1322 C CA . ALA A 1 177 ? 13.789 -3.172 1.057 1 97.81 177 ALA A CA 1
ATOM 1323 C C . ALA A 1 177 ? 14.195 -2.236 2.191 1 97.81 177 ALA A C 1
ATOM 1325 O O . ALA A 1 177 ? 13.352 -1.566 2.789 1 97.81 177 ALA A O 1
ATOM 1326 N N . THR A 1 178 ? 15.461 -2.189 2.48 1 96.25 178 THR A N 1
ATOM 1327 C CA . THR A 1 178 ? 15.977 -1.315 3.527 1 96.25 178 THR A CA 1
ATOM 1328 C C . THR A 1 178 ? 15.773 0.151 3.158 1 96.25 178 THR A C 1
ATOM 1330 O O . THR A 1 178 ? 15.289 0.941 3.973 1 96.25 178 THR A O 1
ATOM 1333 N N . ALA A 1 179 ? 16.125 0.504 1.954 1 96.94 179 ALA A N 1
ATOM 1334 C CA . ALA A 1 179 ? 15.922 1.868 1.475 1 96.94 179 ALA A CA 1
ATOM 1335 C C . ALA A 1 179 ? 14.438 2.238 1.505 1 96.94 179 ALA A C 1
ATOM 1337 O O . ALA A 1 179 ? 14.078 3.365 1.858 1 96.94 179 ALA A O 1
ATOM 1338 N N . MET A 1 180 ? 13.602 1.345 1.135 1 97.88 180 MET A N 1
ATOM 1339 C CA . MET A 1 180 ? 12.156 1.554 1.138 1 97.88 180 MET A CA 1
ATOM 1340 C C . MET A 1 180 ? 11.648 1.81 2.553 1 97.88 180 MET A C 1
ATOM 1342 O O . MET A 1 180 ? 10.797 2.68 2.764 1 97.88 180 MET A O 1
ATOM 1346 N N . PHE A 1 181 ? 12.164 1.049 3.469 1 95.44 181 PHE A N 1
ATOM 1347 C CA . PHE A 1 181 ? 11.758 1.18 4.863 1 95.44 181 PHE A CA 1
ATOM 1348 C C . PHE A 1 181 ? 12.07 2.576 5.391 1 95.44 181 PHE A C 1
ATOM 1350 O O . PHE A 1 181 ? 11.203 3.24 5.961 1 95.44 181 PHE A O 1
ATOM 1357 N N . PHE A 1 182 ? 13.227 3.016 5.16 1 94.31 182 PHE A N 1
ATOM 1358 C CA . PHE A 1 182 ? 13.633 4.332 5.641 1 94.31 182 PHE A CA 1
ATOM 1359 C C . PHE A 1 182 ? 12.945 5.434 4.84 1 94.31 182 PHE A C 1
ATOM 1361 O O . PHE A 1 182 ? 12.594 6.48 5.391 1 94.31 182 PHE A O 1
ATOM 1368 N N . GLY A 1 183 ? 12.805 5.223 3.496 1 96.75 183 GLY A N 1
ATOM 1369 C CA . GLY A 1 183 ? 12.07 6.184 2.689 1 96.75 183 GLY A CA 1
ATOM 1370 C C . GLY A 1 183 ? 10.633 6.367 3.141 1 96.75 183 GLY A C 1
ATOM 1371 O O . GLY A 1 183 ? 10.141 7.496 3.217 1 96.75 183 GLY A O 1
ATOM 1372 N N . ALA A 1 184 ? 10 5.277 3.477 1 97.25 184 ALA A N 1
ATOM 1373 C CA . ALA A 1 184 ? 8.617 5.324 3.957 1 97.25 184 ALA A CA 1
ATOM 1374 C C . ALA A 1 184 ? 8.539 6.027 5.309 1 97.25 184 ALA A C 1
ATOM 1376 O O . ALA A 1 184 ? 7.578 6.754 5.582 1 97.25 184 ALA A O 1
ATOM 1377 N N . ASP A 1 185 ? 9.516 5.77 6.133 1 95.56 185 ASP A N 1
ATOM 1378 C CA . ASP A 1 185 ? 9.547 6.426 7.438 1 95.56 185 ASP A CA 1
ATOM 1379 C C . ASP A 1 185 ? 9.633 7.941 7.285 1 95.56 185 ASP A C 1
ATOM 1381 O O . ASP A 1 185 ? 8.883 8.68 7.934 1 95.56 185 ASP A O 1
ATOM 1385 N N . LEU A 1 186 ? 10.531 8.406 6.461 1 94.75 186 LEU A N 1
ATOM 1386 C CA . LEU A 1 186 ? 10.68 9.844 6.242 1 94.75 186 LEU A CA 1
ATOM 1387 C C . LEU A 1 186 ? 9.422 10.43 5.621 1 94.75 186 LEU A C 1
ATOM 1389 O O . LEU A 1 186 ? 9.055 11.57 5.922 1 94.75 186 LEU A O 1
ATOM 1393 N N . GLY A 1 187 ? 8.805 9.695 4.738 1 95.5 187 GLY A N 1
ATOM 1394 C CA . GLY A 1 187 ? 7.531 10.156 4.195 1 95.5 187 GLY A CA 1
ATOM 1395 C C . GLY A 1 187 ? 6.461 10.336 5.254 1 95.5 187 GLY A C 1
ATOM 1396 O O . GLY A 1 187 ? 5.742 11.344 5.25 1 95.5 187 GLY A O 1
ATOM 1397 N N . GLY A 1 188 ? 6.355 9.344 6.086 1 95 188 GLY A N 1
ATOM 1398 C CA . GLY A 1 188 ? 5.434 9.461 7.203 1 95 188 GLY A CA 1
ATOM 1399 C C . GLY A 1 188 ? 5.742 10.6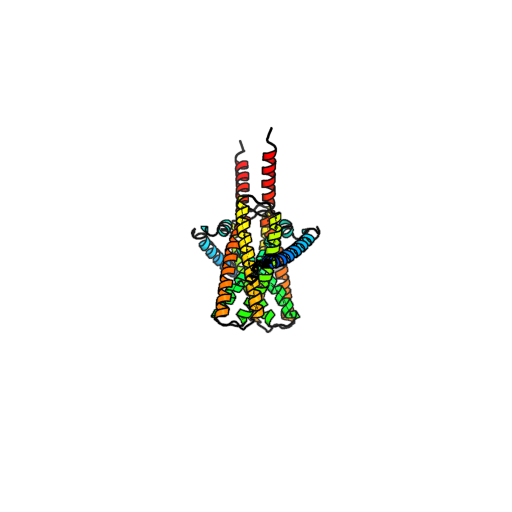41 8.109 1 95 188 GLY A C 1
ATOM 1400 O O . GLY A 1 188 ? 4.832 11.305 8.602 1 95 188 GLY A O 1
ATOM 1401 N N . LEU A 1 189 ? 6.984 10.883 8.328 1 92.69 189 LEU A N 1
ATOM 1402 C CA . LEU A 1 189 ? 7.406 12.023 9.141 1 92.69 189 LEU A CA 1
ATOM 1403 C C . LEU A 1 189 ? 6.906 13.328 8.539 1 92.69 189 LEU A C 1
ATOM 1405 O O . LEU A 1 189 ? 6.379 14.188 9.25 1 92.69 189 LEU A O 1
ATOM 1409 N N . MET A 1 190 ? 7.031 13.461 7.285 1 93.31 190 MET A N 1
ATOM 1410 C CA . MET A 1 190 ? 6.625 14.688 6.598 1 93.31 190 MET A CA 1
ATOM 1411 C C . MET A 1 190 ? 5.117 14.898 6.711 1 93.31 190 MET A C 1
ATOM 1413 O O . MET A 1 190 ? 4.66 16.016 6.945 1 93.31 190 MET A O 1
ATOM 1417 N N . VAL A 1 191 ? 4.383 13.844 6.633 1 92.81 191 VAL A N 1
ATOM 1418 C CA . VAL A 1 191 ? 2.93 13.969 6.629 1 92.81 191 VAL A CA 1
ATOM 1419 C C . VAL A 1 191 ? 2.414 14.078 8.062 1 92.81 191 VAL A C 1
ATOM 1421 O O . VAL A 1 191 ? 1.68 15.016 8.398 1 92.81 191 VAL A O 1
ATOM 1424 N N . TYR A 1 192 ? 2.906 13.297 8.93 1 92.06 192 TYR A N 1
ATOM 1425 C CA . TYR A 1 192 ? 2.211 13.117 10.203 1 92.06 192 TYR A CA 1
ATOM 1426 C C . TYR A 1 192 ? 2.846 13.969 11.289 1 92.06 192 TYR A C 1
ATOM 1428 O O . TYR A 1 192 ? 2.236 14.203 12.336 1 92.06 192 TYR A O 1
ATOM 1436 N N . GLU A 1 193 ? 4.043 14.352 11.086 1 90.12 193 GLU A N 1
ATOM 1437 C CA . GLU A 1 193 ? 4.648 15.289 12.023 1 90.12 193 GLU A CA 1
ATOM 1438 C C . GLU A 1 193 ? 4.562 16.719 11.508 1 90.12 193 GLU A C 1
ATOM 1440 O O . GLU A 1 193 ? 4.199 17.641 12.25 1 90.12 193 GLU A O 1
ATOM 1445 N N . HIS A 1 194 ? 4.762 16.922 10.211 1 88.94 194 HIS A N 1
ATOM 1446 C CA . HIS A 1 194 ? 4.93 18.281 9.695 1 88.94 194 HIS A CA 1
ATOM 1447 C C . HIS A 1 194 ? 3.727 18.703 8.859 1 88.94 194 HIS A C 1
ATOM 1449 O O . HIS A 1 194 ? 3.641 19.844 8.422 1 88.94 194 HIS A O 1
ATOM 1455 N N . GLY A 1 195 ? 2.891 17.781 8.531 1 89.38 195 GLY A N 1
ATOM 1456 C CA . GLY A 1 195 ? 1.643 18.109 7.863 1 89.38 195 GLY A CA 1
ATOM 1457 C C . GLY A 1 195 ? 1.825 18.438 6.395 1 89.38 195 GLY A C 1
ATOM 1458 O O . GLY A 1 195 ? 1.045 19.203 5.82 1 89.38 195 GLY A O 1
ATOM 1459 N N . VAL A 1 196 ? 2.859 17.922 5.832 1 88.25 196 VAL A N 1
ATOM 1460 C CA . VAL A 1 196 ? 3.082 18.156 4.406 1 88.25 196 VAL A CA 1
ATOM 1461 C C . VAL A 1 196 ? 1.933 17.562 3.6 1 88.25 196 VAL A C 1
ATOM 1463 O O . VAL A 1 196 ? 1.562 16.406 3.799 1 88.25 196 VAL A O 1
ATOM 1466 N N . GLY A 1 197 ? 1.327 18.406 2.742 1 87.31 197 GLY A N 1
ATOM 1467 C CA . GLY A 1 197 ? 0.252 17.922 1.884 1 87.31 197 GLY A CA 1
ATOM 1468 C C . GLY A 1 197 ? -1.114 18.016 2.535 1 87.31 197 GLY A C 1
ATOM 1469 O O . GLY A 1 197 ? -2.127 17.672 1.92 1 87.31 197 GLY A O 1
ATOM 1470 N N . VAL A 1 198 ? -1.18 18.547 3.752 1 88.31 198 VAL A N 1
ATOM 1471 C CA . VAL A 1 198 ? -2.451 18.641 4.465 1 88.31 198 VAL A CA 1
ATOM 1472 C C . VAL A 1 198 ? -3.033 20.047 4.293 1 88.31 198 VAL A C 1
ATOM 1474 O O . VAL A 1 198 ? -2.416 21.031 4.691 1 88.31 198 VAL A O 1
ATOM 1477 N N . LYS A 1 199 ? -4.121 20.203 3.768 1 81 199 LYS A N 1
ATOM 1478 C CA . LYS A 1 199 ? -4.688 21.484 3.338 1 81 199 LYS A CA 1
ATOM 1479 C C . LYS A 1 199 ? -5.008 22.375 4.535 1 81 199 LYS A C 1
ATOM 1481 O O . LYS A 1 199 ? -4.703 23.578 4.52 1 81 199 LYS A O 1
ATOM 1486 N N . ASN A 1 200 ? -5.754 21.969 5.484 1 64.81 200 ASN A N 1
ATOM 1487 C CA . ASN A 1 200 ? -6.164 22.859 6.57 1 64.81 200 ASN A CA 1
ATOM 1488 C C . ASN A 1 200 ? -4.965 23.406 7.336 1 64.81 200 ASN A C 1
ATOM 1490 O O . ASN A 1 200 ? -5.059 24.438 7.988 1 64.81 200 ASN A O 1
ATOM 1494 N N . LEU A 1 201 ? -3.908 22.828 7.277 1 61.84 201 LEU A N 1
ATOM 1495 C CA . LEU A 1 201 ? -2.703 23.328 7.93 1 61.84 201 LEU A CA 1
ATOM 1496 C C . LEU A 1 201 ? -1.959 24.297 7.02 1 61.84 201 LEU A C 1
ATOM 1498 O O . LEU A 1 201 ? -1.313 25.234 7.504 1 61.84 201 LEU A O 1
ATOM 1502 N N . GLN A 1 202 ? -2.076 24.062 5.82 1 56.56 202 GLN A N 1
ATOM 1503 C CA . GLN A 1 202 ? -1.389 24.969 4.898 1 56.56 202 GLN A CA 1
ATOM 1504 C C . GLN A 1 202 ? -2.059 26.328 4.859 1 56.56 202 GLN A C 1
ATOM 1506 O O . GLN A 1 202 ? -1.388 27.344 4.68 1 56.56 202 GLN A O 1
ATOM 1511 N N . SER A 1 203 ? -3.35 26.312 5.152 1 53.62 203 SER A N 1
ATOM 1512 C CA . SER A 1 203 ? -4.062 27.594 5.16 1 53.62 203 SER A CA 1
ATOM 1513 C C . SER A 1 203 ? -3.725 28.406 6.406 1 53.62 203 SER A C 1
ATOM 1515 O O . SER A 1 203 ? -3.617 29.625 6.344 1 53.62 203 SER A O 1
ATOM 1517 N N . VAL A 1 204 ? -3.488 27.734 7.52 1 52.41 204 VAL A N 1
ATOM 1518 C CA . VAL A 1 204 ? -3.195 28.438 8.758 1 52.41 204 VAL A CA 1
ATOM 1519 C C . VAL A 1 204 ? -1.798 29.047 8.688 1 52.41 204 VAL A C 1
ATOM 1521 O O . VAL A 1 204 ? -1.59 30.188 9.117 1 52.41 204 VAL A O 1
ATOM 1524 N N . GLU A 1 205 ? -0.943 28.328 8.172 1 52.84 205 GLU A N 1
ATOM 1525 C CA . GLU A 1 205 ? 0.419 28.844 8.062 1 52.84 205 GLU A CA 1
ATOM 1526 C C . GLU A 1 205 ? 0.493 30.016 7.086 1 52.84 205 GLU A C 1
ATOM 1528 O O . GLU A 1 205 ? 1.188 31 7.344 1 52.84 205 GLU A O 1
ATOM 1533 N N . ALA A 1 206 ? -0.289 29.984 6.035 1 51.94 206 ALA A N 1
ATOM 1534 C CA . ALA A 1 206 ? -0.35 31.094 5.082 1 51.94 206 ALA A CA 1
ATOM 1535 C C . ALA A 1 206 ? -0.963 32.344 5.719 1 51.94 206 ALA A C 1
ATOM 1537 O O . ALA A 1 206 ? -0.497 33.469 5.488 1 51.94 206 ALA A O 1
ATOM 1538 N N . ALA A 1 207 ? -1.934 32.125 6.562 1 53.72 207 ALA A N 1
ATOM 1539 C CA . ALA A 1 207 ? -2.607 33.25 7.23 1 53.72 207 ALA A CA 1
ATOM 1540 C C . ALA A 1 207 ? -1.699 33.875 8.273 1 53.72 207 ALA A C 1
ATOM 1542 O O . ALA A 1 207 ? -1.683 35.125 8.414 1 53.72 207 ALA A O 1
ATOM 1543 N N . HIS A 1 208 ? -0.962 33 8.93 1 53.53 208 HIS A N 1
ATOM 1544 C CA . HIS A 1 208 ? -0.036 33.531 9.922 1 53.53 208 HIS A CA 1
ATOM 1545 C C . HIS A 1 208 ? 1.097 34.312 9.258 1 53.53 208 HIS A C 1
ATOM 1547 O O . HIS A 1 208 ? 1.567 35.312 9.805 1 53.53 208 HIS A O 1
ATOM 1553 N N . HIS A 1 209 ? 1.49 33.875 8.125 1 53.06 209 HIS A N 1
ATOM 1554 C CA . HIS A 1 209 ? 2.518 34.594 7.395 1 53.06 209 HIS A CA 1
ATOM 1555 C C . HIS A 1 209 ? 1.976 35.906 6.863 1 53.06 209 HIS A C 1
ATOM 1557 O O . HIS A 1 209 ? 2.701 36.906 6.801 1 53.06 209 HIS A O 1
ATOM 1563 N N . HIS A 1 210 ? 0.728 35.906 6.453 1 50.72 210 HIS A N 1
ATOM 1564 C CA . HIS A 1 210 ? 0.131 37.156 5.973 1 50.72 210 HIS A CA 1
ATOM 1565 C C . HIS A 1 210 ? -0.073 38.125 7.113 1 50.72 210 HIS A C 1
ATOM 1567 O O . HIS A 1 210 ? -0.014 39.344 6.906 1 50.72 210 HIS A O 1
ATOM 1573 N N . GLU A 1 211 ? -0.351 37.625 8.266 1 49.12 211 GLU A N 1
ATOM 1574 C CA . GLU A 1 211 ? -0.565 38.531 9.391 1 49.12 211 GLU A CA 1
ATOM 1575 C C . GLU A 1 211 ? 0.744 39.188 9.836 1 49.12 211 GLU A C 1
ATOM 1577 O O . GLU A 1 211 ? 0.76 40.344 10.242 1 49.12 211 GLU A O 1
ATOM 1582 N N . HIS A 1 212 ? 1.819 38.5 9.719 1 48.53 212 HIS A N 1
ATOM 1583 C CA . HIS A 1 212 ? 3.082 39.094 10.125 1 48.53 212 HIS A CA 1
ATOM 1584 C C . HIS A 1 212 ? 3.562 40.125 9.094 1 48.53 212 HIS A C 1
ATOM 1586 O O . HIS A 1 212 ? 4.496 40.875 9.352 1 48.53 212 HIS A O 1
ATOM 1592 N N . GLY A 1 213 ? 3.014 39.969 7.926 1 49.03 213 GLY A N 1
ATOM 1593 C CA . GLY A 1 213 ? 3.469 40.938 6.926 1 49.03 213 GLY A CA 1
ATOM 1594 C C . GLY A 1 213 ? 2.852 42.312 7.086 1 49.03 213 GLY A C 1
ATOM 1595 O O . GLY A 1 213 ? 3.264 43.25 6.418 1 49.03 213 GLY A O 1
ATOM 1596 N N . GLY A 1 214 ? 1.701 42.375 7.703 1 45.75 214 GLY A N 1
ATOM 1597 C CA . GLY A 1 214 ? 1.04 43.656 7.699 1 45.75 214 GLY A CA 1
ATOM 1598 C C . GLY A 1 214 ? 1.425 44.531 8.883 1 45.75 214 GLY A C 1
ATOM 1599 O O . GLY A 1 214 ? 0.861 45.594 9.078 1 45.75 214 GLY A O 1
ATOM 1600 N N . GLY A 1 215 ? 2.143 43.875 9.875 1 41.22 215 GLY A N 1
ATOM 1601 C CA . GLY A 1 215 ? 2.299 44.719 11.07 1 41.22 215 GLY A CA 1
ATOM 1602 C C . GLY A 1 215 ? 3.436 45.719 10.961 1 41.22 215 GLY A C 1
ATOM 1603 O O . GLY A 1 215 ? 3.902 46.219 11.977 1 41.22 215 GLY A O 1
ATOM 1604 N N . GLU A 1 216 ? 4.125 45.75 9.789 1 40.81 216 GLU A N 1
ATOM 1605 C CA . GLU A 1 216 ? 5.004 46.906 9.852 1 40.81 216 GLU A CA 1
ATOM 1606 C C . GLU A 1 216 ? 4.207 48.219 9.781 1 40.81 216 GLU A C 1
ATOM 1608 O O . GLU A 1 216 ? 3.418 48.406 8.859 1 40.81 216 GLU A O 1
ATOM 1613 N N . PRO A 1 217 ? 4 48.938 10.961 1 39.22 217 PRO A N 1
ATOM 1614 C CA . PRO A 1 217 ? 3.572 50.312 10.797 1 39.22 217 PRO A CA 1
ATOM 1615 C C . PRO A 1 217 ? 4.543 51.156 9.953 1 39.22 217 PRO A C 1
ATOM 1617 O O . PRO A 1 217 ? 5.719 50.781 9.836 1 39.22 217 PRO A O 1
ATOM 1620 N N . MET B 1 1 ? -77 -43.094 35.906 1 24.39 1 MET B N 1
ATOM 1621 C CA . MET B 1 1 ? -76.125 -43.062 34.75 1 24.39 1 MET B CA 1
ATOM 1622 C C . MET B 1 1 ? -75.312 -41.781 34.781 1 24.39 1 MET B C 1
ATOM 1624 O O . MET B 1 1 ? -75.812 -40.656 34.656 1 24.39 1 MET B O 1
ATOM 1628 N N . ALA B 1 2 ? -74.25 -41.781 35.625 1 26.97 2 ALA B N 1
ATOM 1629 C CA . ALA B 1 2 ? -73.312 -40.844 36.25 1 26.97 2 ALA B CA 1
ATOM 1630 C C . ALA B 1 2 ? -72.375 -40.219 35.188 1 26.97 2 ALA B C 1
ATOM 1632 O O . ALA B 1 2 ? -71.688 -40.906 34.5 1 26.97 2 ALA B O 1
ATOM 1633 N N . PHE B 1 3 ? -72.938 -39.188 34.438 1 26.36 3 PHE B N 1
ATOM 1634 C CA . PHE B 1 3 ? -72.312 -38.438 33.344 1 26.36 3 PHE B CA 1
ATOM 1635 C C . PHE B 1 3 ? -71 -37.812 33.781 1 26.36 3 PHE B C 1
ATOM 1637 O O . PHE B 1 3 ? -70.938 -37 34.688 1 26.36 3 PHE B O 1
ATOM 1644 N N . LEU B 1 4 ? -69.938 -38.656 33.906 1 28.11 4 LEU B N 1
ATOM 1645 C CA . LEU B 1 4 ? -68.5 -38.406 34.281 1 28.11 4 LEU B CA 1
ATOM 1646 C C . LEU B 1 4 ? -67.938 -37.281 33.406 1 28.11 4 LEU B C 1
ATOM 1648 O O . LEU B 1 4 ? -67.875 -37.406 32.188 1 28.11 4 LEU B O 1
ATOM 1652 N N . GLY B 1 5 ? -68.188 -36 33.688 1 28.52 5 GLY B N 1
ATOM 1653 C CA . GLY B 1 5 ? -67.75 -34.719 33.125 1 28.52 5 GLY B CA 1
ATOM 1654 C C . GLY B 1 5 ? -66.25 -34.625 32.938 1 28.52 5 GLY B C 1
ATOM 1655 O O . GLY B 1 5 ? -65.5 -34.625 33.938 1 28.52 5 GLY B O 1
ATOM 1656 N N . TRP B 1 6 ? -65.562 -35.375 31.984 1 29.31 6 TRP B N 1
ATOM 1657 C CA . TRP B 1 6 ? -64.125 -35.438 31.719 1 29.31 6 TRP B CA 1
ATOM 1658 C C . TRP B 1 6 ? -63.594 -34.031 31.469 1 29.31 6 TRP B C 1
ATOM 1660 O O . TRP B 1 6 ? -64.125 -33.281 30.641 1 29.31 6 TRP B O 1
ATOM 1670 N N . PRO B 1 7 ? -63.031 -33.312 32.469 1 30.77 7 PRO B N 1
ATOM 1671 C CA . PRO B 1 7 ? -62.531 -31.922 32.312 1 30.77 7 PRO B CA 1
ATOM 1672 C C . PRO B 1 7 ? -61.406 -31.812 31.297 1 30.77 7 PRO B C 1
ATOM 1674 O O . PRO B 1 7 ? -60.5 -32.656 31.266 1 30.77 7 PRO B O 1
ATOM 1677 N N . VAL B 1 8 ? -61.562 -31.547 30.016 1 28.53 8 VAL B N 1
ATOM 1678 C CA . VAL B 1 8 ? -60.594 -31.438 28.938 1 28.53 8 VAL B CA 1
ATOM 1679 C C . VAL B 1 8 ? -59.625 -30.312 29.234 1 28.53 8 VAL B C 1
ATOM 1681 O O . VAL B 1 8 ? -59.969 -29.125 29.188 1 28.53 8 VAL B O 1
ATOM 1684 N N . SER B 1 9 ? -58.938 -30.125 30.359 1 27.2 9 SER B N 1
ATOM 1685 C CA . SER B 1 9 ? -58.125 -28.953 30.594 1 27.2 9 SER B CA 1
ATOM 1686 C C . SER B 1 9 ? -56.938 -28.906 29.625 1 27.2 9 SER B C 1
ATOM 1688 O O . SER B 1 9 ? -56 -29.688 29.734 1 27.2 9 SER B O 1
ATOM 1690 N N . GLY B 1 10 ? -57.062 -28.891 28.297 1 27.09 10 GLY B N 1
ATOM 1691 C CA . GLY B 1 10 ? -55.969 -29 27.344 1 27.09 10 GLY B CA 1
ATOM 1692 C C . GLY B 1 10 ? -55 -27.844 27.422 1 27.09 10 GLY B C 1
ATOM 1693 O O . GLY B 1 10 ? -55.281 -26.75 26.922 1 27.09 10 GLY B O 1
ATOM 1694 N N . GLY B 1 11 ? -54.5 -27.312 28.562 1 28.91 11 GLY B N 1
ATOM 1695 C CA . GLY B 1 11 ? -53.656 -26.125 28.531 1 28.91 11 GLY B CA 1
ATOM 1696 C C . GLY B 1 11 ? -52.406 -26.297 27.734 1 28.91 11 GLY B C 1
ATOM 1697 O O . GLY B 1 11 ? -51.531 -27.094 28.109 1 28.91 11 GLY B O 1
ATOM 1698 N N . GLY B 1 12 ? -52.406 -26.438 26.391 1 29.8 12 GLY B N 1
ATOM 1699 C CA . GLY B 1 12 ? -51.219 -26.625 25.562 1 29.8 12 GLY B CA 1
ATOM 1700 C C . GLY B 1 12 ? -50.219 -25.516 25.719 1 29.8 12 GLY B C 1
ATOM 1701 O O . GLY B 1 12 ? -50.5 -24.344 25.438 1 29.8 12 GLY B O 1
ATOM 1702 N N . GLY B 1 13 ? -49.406 -25.453 26.781 1 29.8 13 GLY B N 1
ATOM 1703 C CA . GLY B 1 13 ? -48.312 -24.516 26.969 1 29.8 13 GLY B CA 1
ATOM 1704 C C . GLY B 1 13 ? -47.344 -24.516 25.812 1 29.8 13 GLY B C 1
ATOM 1705 O O . GLY B 1 13 ? -46.906 -25.578 25.359 1 29.8 13 GLY B O 1
ATOM 1706 N N . PHE B 1 14 ? -47.531 -23.594 24.812 1 29.56 14 PHE B N 1
ATOM 1707 C CA . PHE B 1 14 ? -46.625 -23.328 23.688 1 29.56 14 PHE B CA 1
ATOM 1708 C C . PHE B 1 14 ? -45.219 -23.094 24.188 1 29.56 14 PHE B C 1
ATOM 1710 O O . PHE B 1 14 ? -44.969 -22.266 25.078 1 29.56 14 PHE B O 1
ATOM 1717 N N . LEU B 1 15 ? -44.344 -24.078 24.234 1 30.69 15 LEU B N 1
ATOM 1718 C CA . LEU B 1 15 ? -42.906 -24 24.422 1 30.69 15 LEU B CA 1
ATOM 1719 C C . LEU B 1 15 ? -42.281 -23.031 23.422 1 30.69 15 LEU B C 1
ATOM 1721 O O . LEU B 1 15 ? -42.406 -23.219 22.219 1 30.69 15 LEU B O 1
ATOM 1725 N N . THR B 1 16 ? -42.375 -21.719 23.672 1 30.69 16 THR B N 1
ATOM 1726 C CA . THR B 1 16 ? -41.625 -20.812 22.812 1 30.69 16 THR B CA 1
ATOM 1727 C C . THR B 1 16 ? -40.125 -21.156 22.812 1 30.69 16 THR B C 1
ATOM 1729 O O . THR B 1 16 ? -39.531 -21.328 23.859 1 30.69 16 THR B O 1
ATOM 1732 N N . PRO B 1 17 ? -39.656 -21.875 21.844 1 29.86 17 PRO B N 1
ATOM 1733 C CA . PRO B 1 17 ? -38.188 -22.109 21.766 1 29.86 17 PRO B CA 1
ATOM 1734 C C . PRO B 1 17 ? -37.375 -20.828 21.922 1 29.86 17 PRO B C 1
ATOM 1736 O O . PRO B 1 17 ? -37.781 -19.781 21.391 1 29.86 17 PRO B O 1
ATOM 1739 N N . ALA B 1 18 ? -36.812 -20.594 23.094 1 31.48 18 ALA B N 1
ATOM 1740 C CA . ALA B 1 18 ? -35.781 -19.562 23.266 1 31.48 18 ALA B CA 1
ATOM 1741 C C . ALA B 1 18 ? -34.781 -19.578 22.125 1 31.48 18 ALA B C 1
ATOM 1743 O O . ALA B 1 18 ? -34.094 -20.578 21.891 1 31.48 18 ALA B O 1
ATOM 1744 N N . VAL B 1 19 ? -35.062 -18.969 21.062 1 31.05 19 VAL B N 1
ATOM 1745 C CA . VAL B 1 19 ? -34.062 -18.719 20.031 1 31.05 19 VAL B CA 1
ATOM 1746 C C . VAL B 1 19 ? -32.812 -18.109 20.672 1 31.05 19 VAL B C 1
ATOM 1748 O O . VAL B 1 19 ? -32.875 -17 21.219 1 31.05 19 VAL B O 1
ATOM 1751 N N . HIS B 1 20 ? -31.969 -18.875 21.359 1 33.09 20 HIS B N 1
ATOM 1752 C CA . HIS B 1 20 ? -30.609 -18.422 21.641 1 33.09 20 HIS B CA 1
ATOM 1753 C C . HIS B 1 20 ? -29.969 -17.797 20.391 1 33.09 20 HIS B C 1
ATOM 1755 O O . HIS B 1 20 ? -29.891 -18.438 19.344 1 33.09 20 HIS B O 1
ATOM 1761 N N . GLY B 1 21 ? -30.172 -16.531 20.203 1 31.84 21 GLY B N 1
ATOM 1762 C CA . GLY B 1 21 ? -29.516 -15.766 19.156 1 31.84 21 GLY B CA 1
ATOM 1763 C C . GLY B 1 21 ? -28.047 -16.094 19.016 1 31.84 21 GLY B C 1
ATOM 1764 O O . GLY B 1 21 ? -27.25 -15.82 19.922 1 31.84 21 GLY B O 1
ATOM 1765 N N . ALA B 1 22 ? -27.703 -17.141 18.344 1 36.16 22 ALA B N 1
ATOM 1766 C CA . ALA B 1 22 ? -26.375 -17.5 17.859 1 36.16 22 ALA B CA 1
ATOM 1767 C C . ALA B 1 22 ? -25.688 -16.312 17.203 1 36.16 22 ALA B C 1
ATOM 1769 O O . ALA B 1 22 ? -24.594 -16.453 16.625 1 36.16 22 ALA B O 1
ATOM 1770 N N . GLY B 1 23 ? -26.375 -15.164 17.156 1 36.84 23 GLY B N 1
ATOM 1771 C CA . GLY B 1 23 ? -25.719 -14.094 16.422 1 36.84 23 GLY B CA 1
ATOM 1772 C C . GLY B 1 23 ? -24.484 -13.57 17.125 1 36.84 23 GLY B C 1
ATOM 1773 O O . GLY B 1 23 ? -23.75 -12.742 16.578 1 36.84 23 GLY B O 1
ATOM 1774 N N . ASP B 1 24 ? -24.406 -13.625 18.469 1 39.88 24 ASP B N 1
ATOM 1775 C CA . ASP B 1 24 ? -23.344 -12.906 19.172 1 39.88 24 ASP B CA 1
ATOM 1776 C C . ASP B 1 24 ? -22.047 -13.711 19.172 1 39.88 24 ASP B C 1
ATOM 1778 O O . ASP B 1 24 ? -21.031 -13.281 19.734 1 39.88 24 ASP B O 1
ATOM 1782 N N . ALA B 1 25 ? -22.156 -14.977 18.875 1 41.5 25 ALA B N 1
ATOM 1783 C CA . ALA B 1 25 ? -20.953 -15.797 18.969 1 41.5 25 ALA B CA 1
ATOM 1784 C C . ALA B 1 25 ? -19.969 -15.438 17.859 1 41.5 25 ALA B C 1
ATOM 1786 O O . ALA B 1 25 ? -18.75 -15.414 18.109 1 41.5 25 ALA B O 1
ATOM 1787 N N . ALA B 1 26 ? -20.469 -15.305 16.672 1 41.66 26 ALA B N 1
ATOM 1788 C CA . ALA B 1 26 ? -19.594 -14.906 15.578 1 41.66 26 ALA B CA 1
ATOM 1789 C C . ALA B 1 26 ? -18.984 -13.531 15.836 1 41.66 26 ALA B C 1
ATOM 1791 O O . ALA B 1 26 ? -17.812 -13.297 15.547 1 41.66 26 ALA B O 1
ATOM 1792 N N . GLY B 1 27 ? -19.766 -12.625 16.406 1 46.41 27 GLY B N 1
ATOM 1793 C CA . GLY B 1 27 ? -19.25 -11.328 16.828 1 46.41 27 GLY B CA 1
ATOM 1794 C C . GLY B 1 27 ? -18.188 -11.43 17.906 1 46.41 27 GLY B C 1
ATOM 1795 O O . GLY B 1 27 ? -17.219 -10.68 17.891 1 46.41 27 GLY B O 1
ATOM 1796 N N . ALA B 1 28 ? -18.453 -12.445 18.797 1 53.44 28 ALA B N 1
ATOM 1797 C CA . ALA B 1 28 ? -17.562 -12.633 19.938 1 53.44 28 ALA B CA 1
ATOM 1798 C C . ALA B 1 28 ? -16.188 -13.141 19.5 1 53.44 28 ALA B C 1
ATOM 1800 O O . ALA B 1 28 ? -15.164 -12.68 19.984 1 53.44 28 ALA B O 1
ATOM 1801 N N . GLY B 1 29 ? -16.234 -13.984 18.625 1 50.88 29 GLY B N 1
ATOM 1802 C CA . GLY B 1 29 ? -14.969 -14.508 18.141 1 50.88 29 GLY B CA 1
ATOM 1803 C C . GLY B 1 29 ? -14.141 -13.469 17.406 1 50.88 29 GLY B C 1
ATOM 1804 O O . GLY B 1 29 ? -12.93 -13.367 17.625 1 50.88 29 GLY B O 1
ATOM 1805 N N . TRP B 1 30 ? -14.812 -12.75 16.562 1 51.72 30 TRP B N 1
ATOM 1806 C CA . TRP B 1 30 ? -14.117 -11.688 15.844 1 51.72 30 TRP B CA 1
ATOM 1807 C C . TRP B 1 30 ? -13.719 -10.562 16.797 1 51.72 30 TRP B C 1
ATOM 1809 O O . TRP B 1 30 ? -12.625 -10 16.672 1 51.72 30 TRP B O 1
ATOM 1819 N N . VAL B 1 31 ? -14.555 -10.383 17.781 1 52.38 31 VAL B N 1
ATOM 1820 C CA . VAL B 1 31 ? -14.242 -9.375 18.797 1 52.38 31 VAL B CA 1
ATOM 1821 C C . VAL B 1 31 ? -13.047 -9.828 19.625 1 52.38 31 VAL B C 1
ATOM 1823 O O . VAL B 1 31 ? -12.156 -9.031 19.938 1 52.38 31 VAL B O 1
ATOM 1826 N N . GLY B 1 32 ? -13.07 -11.016 19.938 1 54.06 32 GLY B N 1
ATOM 1827 C CA . GLY B 1 32 ? -11.945 -11.555 20.688 1 54.06 32 GLY B CA 1
ATOM 1828 C C . GLY B 1 32 ? -10.641 -11.5 19.922 1 54.06 32 GLY B C 1
ATOM 1829 O O . GLY B 1 32 ? -9.602 -11.125 20.469 1 54.06 32 GLY B O 1
ATOM 1830 N N . LEU B 1 33 ? -10.711 -11.977 18.781 1 51.31 33 LEU B N 1
ATOM 1831 C CA . LEU B 1 33 ? -9.523 -11.875 17.938 1 51.31 33 LEU B CA 1
ATOM 1832 C C . LEU B 1 33 ? -9.086 -10.422 17.797 1 51.31 33 LEU B C 1
ATOM 1834 O O . LEU B 1 33 ? -7.898 -10.117 17.875 1 51.31 33 LEU B O 1
ATOM 1838 N N . LEU B 1 34 ? -9.969 -9.617 17.672 1 53.78 34 LEU B N 1
ATOM 1839 C CA . LEU B 1 34 ? -9.68 -8.188 17.547 1 53.78 34 LEU B CA 1
ATOM 1840 C C . LEU B 1 34 ? -9.078 -7.652 18.844 1 53.78 34 LEU B C 1
ATOM 1842 O O . LEU B 1 34 ? -8.117 -6.875 18.812 1 53.78 34 LEU B O 1
ATOM 1846 N N . GLU B 1 35 ? -9.594 -8.055 19.938 1 54.47 35 GLU B N 1
ATOM 1847 C CA . GLU B 1 35 ? -9.055 -7.648 21.234 1 54.47 35 GLU B CA 1
ATOM 1848 C C . GLU B 1 35 ? -7.629 -8.164 21.422 1 54.47 35 GLU B C 1
ATOM 1850 O O . GLU B 1 35 ? -6.77 -7.457 21.953 1 54.47 35 GLU B O 1
ATOM 1855 N N . GLY B 1 36 ? -7.379 -9.312 21.047 1 56.38 36 GLY B N 1
ATOM 1856 C CA . GLY B 1 36 ? -6.035 -9.867 21.125 1 56.38 36 GLY B CA 1
ATOM 1857 C C . GLY B 1 36 ? -5.031 -9.102 20.281 1 56.38 36 GLY B C 1
ATOM 1858 O O . GLY B 1 36 ? -3.922 -8.82 20.719 1 56.38 36 GLY B O 1
ATOM 1859 N N . VAL B 1 37 ? -5.465 -8.898 19.219 1 53.22 37 VAL B N 1
ATOM 1860 C CA . VAL B 1 37 ? -4.605 -8.141 18.328 1 53.22 37 VAL B CA 1
ATOM 1861 C C . VAL B 1 37 ? -4.363 -6.742 18.906 1 53.22 37 VAL B C 1
ATOM 1863 O O . VAL B 1 37 ? -3.238 -6.242 18.875 1 53.22 37 VAL B O 1
ATOM 1866 N N . LEU B 1 38 ? -5.332 -6.18 19.438 1 57.03 38 LEU B N 1
ATOM 1867 C CA . LEU B 1 38 ? -5.211 -4.855 20.047 1 57.03 38 LEU B CA 1
ATOM 1868 C C . LEU B 1 38 ? -4.23 -4.879 21.219 1 57.03 38 LEU B C 1
ATOM 1870 O O . LEU B 1 38 ? -3.416 -3.965 21.359 1 57.03 38 LEU B O 1
ATOM 1874 N N . ASP B 1 39 ? -4.312 -5.809 22 1 56.56 39 ASP B N 1
ATOM 1875 C CA . ASP B 1 39 ? -3.42 -5.949 23.156 1 56.56 39 ASP B CA 1
ATOM 1876 C C . ASP B 1 39 ? -1.97 -6.113 22.703 1 56.56 39 ASP B C 1
ATOM 1878 O O . ASP B 1 39 ? -1.066 -5.492 23.266 1 56.56 39 ASP B O 1
ATOM 1882 N N . SER B 1 40 ? -1.787 -6.84 21.797 1 56.12 40 SER B N 1
ATOM 1883 C CA . SER B 1 40 ? -0.437 -7.074 21.281 1 56.12 40 SER B CA 1
ATOM 1884 C C . SER B 1 40 ? 0.161 -5.801 20.688 1 56.12 40 SER B C 1
ATOM 1886 O O . SER B 1 40 ? 1.34 -5.508 20.906 1 56.12 40 SER B O 1
ATOM 1888 N N . THR B 1 41 ? -0.611 -5.16 20.062 1 54.81 41 THR B N 1
ATOM 1889 C CA . THR B 1 41 ? -0.191 -3.902 19.453 1 54.81 41 THR B CA 1
ATOM 1890 C C . THR B 1 41 ? 0.153 -2.875 20.531 1 54.81 41 THR B C 1
ATOM 1892 O O . THR B 1 41 ? 1.174 -2.189 20.438 1 54.81 41 THR B O 1
ATOM 1895 N N . THR B 1 42 ? -0.595 -2.742 21.5 1 54.16 42 THR B N 1
ATOM 1896 C CA . THR B 1 42 ? -0.358 -1.811 22.594 1 54.16 42 THR B CA 1
ATOM 1897 C C . THR B 1 42 ? 0.963 -2.123 23.297 1 54.16 42 THR B C 1
ATOM 1899 O O . THR B 1 42 ? 1.729 -1.213 23.625 1 54.16 42 THR B O 1
ATOM 1902 N N . ARG B 1 43 ? 1.201 -3.275 23.641 1 53.28 43 ARG B N 1
ATOM 1903 C CA . ARG B 1 43 ? 2.434 -3.684 24.297 1 53.28 43 ARG B CA 1
ATOM 1904 C C . ARG B 1 43 ? 3.654 -3.314 23.469 1 53.28 43 ARG B C 1
ATOM 1906 O O . ARG B 1 43 ? 4.691 -2.924 24 1 53.28 43 ARG B O 1
ATOM 1913 N N . PHE B 1 44 ? 3.533 -3.582 22.25 1 50.28 44 PHE B N 1
ATOM 1914 C CA . PHE B 1 44 ? 4.625 -3.268 21.328 1 50.28 44 PHE B CA 1
ATOM 1915 C C . PHE B 1 44 ? 4.969 -1.783 21.391 1 50.28 44 PHE B C 1
ATOM 1917 O O . PHE B 1 44 ? 6.145 -1.413 21.422 1 50.28 44 PHE B O 1
ATOM 1924 N N . PHE B 1 45 ? 4.02 -0.953 21.375 1 52.78 45 PHE B N 1
ATOM 1925 C CA . PHE B 1 45 ? 4.211 0.491 21.328 1 52.78 45 PHE B CA 1
ATOM 1926 C C . PHE B 1 45 ? 4.598 1.03 22.688 1 52.78 45 PHE B C 1
ATOM 1928 O O . PHE B 1 45 ? 5.309 2.033 22.797 1 52.78 45 PHE B O 1
ATOM 1935 N N . ASP B 1 46 ? 4.047 0.657 23.719 1 48.84 46 ASP B N 1
ATOM 1936 C CA . ASP B 1 46 ? 4.402 1.092 25.078 1 48.84 46 ASP B CA 1
ATOM 1937 C C . ASP B 1 46 ? 5.867 0.797 25.375 1 48.84 46 ASP B C 1
ATOM 1939 O O . ASP B 1 46 ? 6.449 1.395 26.281 1 48.84 46 ASP B O 1
ATOM 1943 N N . GLY B 1 47 ? 6.281 -0.212 24.938 1 42.97 47 GLY B N 1
ATOM 1944 C CA . GLY B 1 47 ? 7.656 -0.534 25.281 1 42.97 47 GLY B CA 1
ATOM 1945 C C . GLY B 1 47 ? 8.656 0.5 24.797 1 42.97 47 GLY B C 1
ATOM 1946 O O . GLY B 1 47 ? 9.867 0.271 24.844 1 42.97 47 GLY B O 1
ATOM 1947 N N . GLY B 1 48 ? 8.57 1.908 25 1 45 48 GLY B N 1
ATOM 1948 C CA . GLY B 1 48 ? 9.414 3.094 25 1 45 48 GLY B CA 1
ATOM 1949 C C . GLY B 1 48 ? 10.516 3.039 23.969 1 45 48 GLY B C 1
ATOM 1950 O O . GLY B 1 48 ? 11.328 3.961 23.859 1 45 48 GLY B O 1
ATOM 1951 N N . GLY B 1 49 ? 11.266 1.991 23.734 1 43 49 GLY B N 1
ATOM 1952 C CA . GLY B 1 49 ? 12.609 1.841 23.203 1 43 49 GLY B CA 1
ATOM 1953 C C . GLY B 1 49 ? 12.797 2.537 21.859 1 43 49 GLY B C 1
ATOM 1954 O O . GLY B 1 49 ? 13.391 3.611 21.797 1 43 49 GLY B O 1
ATOM 1955 N N . THR B 1 50 ? 12.805 1.778 20.609 1 48.06 50 THR B N 1
ATOM 1956 C CA . THR B 1 50 ? 13.508 1.572 19.344 1 48.06 50 THR B CA 1
ATOM 1957 C C . THR B 1 50 ? 13.062 2.596 18.297 1 48.06 50 THR B C 1
ATOM 1959 O O . THR B 1 50 ? 13.703 2.742 17.266 1 48.06 50 THR B O 1
ATOM 1962 N N . PHE B 1 51 ? 12.148 3.395 18.469 1 58.09 51 PHE B N 1
ATOM 1963 C CA . PHE B 1 51 ? 11.648 4.195 17.359 1 58.09 51 PHE B CA 1
ATOM 1964 C C . PHE B 1 51 ? 12.398 5.523 17.266 1 58.09 51 PHE B C 1
ATOM 1966 O O . PHE B 1 51 ? 12.094 6.352 16.406 1 58.09 51 PHE B O 1
ATOM 1973 N N . GLU B 1 52 ? 13.289 5.781 18.172 1 64.88 52 GLU B N 1
ATOM 1974 C CA . GLU B 1 52 ? 14.047 7.02 18.031 1 64.88 52 GLU B CA 1
ATOM 1975 C C . GLU B 1 52 ? 14.758 7.094 16.688 1 64.88 52 GLU B C 1
ATOM 1977 O O . GLU B 1 52 ? 14.883 8.172 16.109 1 64.88 52 GLU B O 1
ATOM 1982 N N . PHE B 1 53 ? 15.008 5.863 16.188 1 77.94 53 PHE B N 1
ATOM 1983 C CA . PHE B 1 53 ? 15.711 5.832 14.914 1 77.94 53 PHE B CA 1
ATOM 1984 C C . PHE B 1 53 ? 14.734 5.836 13.75 1 77.94 53 PHE B C 1
ATOM 1986 O O . PHE B 1 53 ? 15.133 5.984 12.594 1 77.94 53 PHE B O 1
ATOM 1993 N N . LEU B 1 54 ? 13.422 5.863 14.086 1 88.56 54 LEU B N 1
ATOM 1994 C CA . LEU B 1 54 ? 12.367 5.926 13.078 1 88.56 54 LEU B CA 1
ATOM 1995 C C . LEU B 1 54 ? 11.375 7.039 13.391 1 88.56 54 LEU B C 1
ATOM 1997 O O . LEU B 1 54 ? 10.281 6.781 13.883 1 88.56 54 LEU B O 1
ATOM 2001 N N . PRO B 1 55 ? 11.75 8.227 13.102 1 87.5 55 PRO B N 1
ATOM 2002 C CA . PRO B 1 55 ? 10.945 9.383 13.492 1 87.5 55 PRO B CA 1
ATOM 2003 C C . PRO B 1 55 ? 9.547 9.367 12.875 1 87.5 55 PRO B C 1
ATOM 2005 O O . PRO B 1 55 ? 8.586 9.836 13.492 1 87.5 55 PRO B O 1
ATOM 2008 N N . GLY B 1 56 ? 9.445 8.859 11.672 1 90.94 56 GLY B N 1
ATOM 2009 C CA . GLY B 1 56 ? 8.125 8.742 11.07 1 90.94 56 GLY B CA 1
ATOM 2010 C C . GLY B 1 56 ? 7.199 7.824 11.844 1 90.94 56 GLY B C 1
ATOM 2011 O O . GLY B 1 56 ? 6.043 8.164 12.086 1 90.94 56 GLY B O 1
ATOM 2012 N N . LEU B 1 57 ? 7.758 6.703 12.219 1 89.69 57 LEU B N 1
ATOM 2013 C CA . LEU B 1 57 ? 6.984 5.77 13.031 1 89.69 57 LEU B CA 1
ATOM 2014 C C . LEU B 1 57 ? 6.609 6.391 14.367 1 89.69 57 LEU B C 1
ATOM 2016 O O . LEU B 1 57 ? 5.496 6.188 14.859 1 89.69 57 LEU B O 1
ATOM 2020 N N . SER B 1 58 ? 7.523 7.141 14.93 1 86.12 58 SER B N 1
ATOM 2021 C CA . SER B 1 58 ? 7.25 7.844 16.172 1 86.12 58 SER B CA 1
ATOM 2022 C C . SER B 1 58 ? 6.133 8.867 16 1 86.12 58 SER B C 1
ATOM 2024 O O . SER B 1 58 ? 5.309 9.047 16.906 1 86.12 58 SER B O 1
ATOM 2026 N N . ALA B 1 59 ? 6.141 9.5 14.875 1 85.56 59 ALA B N 1
ATOM 2027 C CA . ALA B 1 59 ? 5.113 10.5 14.586 1 85.56 59 ALA B CA 1
ATOM 2028 C C . ALA B 1 59 ? 3.74 9.844 14.445 1 85.56 59 ALA B C 1
ATOM 2030 O O . ALA B 1 59 ? 2.721 10.453 14.781 1 85.56 59 ALA B O 1
ATOM 2031 N N . LEU B 1 60 ? 3.721 8.664 14 1 87.25 60 LEU B N 1
ATOM 2032 C CA . LEU B 1 60 ? 2.482 7.926 13.773 1 87.25 60 LEU B CA 1
ATOM 2033 C C . LEU B 1 60 ? 1.961 7.324 15.07 1 87.25 60 LEU B C 1
ATOM 2035 O O . LEU B 1 60 ? 0.75 7.285 15.305 1 87.25 60 LEU B O 1
ATOM 2039 N N . ALA B 1 61 ? 2.854 6.977 15.906 1 82.38 61 ALA B N 1
ATOM 2040 C CA . ALA B 1 61 ? 2.473 6.289 17.141 1 82.38 61 ALA B CA 1
ATOM 2041 C C . ALA B 1 61 ? 1.636 7.195 18.031 1 82.38 61 ALA B C 1
ATOM 2043 O O . ALA B 1 61 ? 1.876 8.398 18.109 1 82.38 61 ALA B O 1
ATOM 2044 N N . PRO B 1 62 ? 0.596 6.488 18.547 1 82.38 62 PRO B N 1
ATOM 2045 C CA . PRO B 1 62 ? 0.289 5.059 18.625 1 82.38 62 PRO B CA 1
ATOM 2046 C C . PRO B 1 62 ? -0.612 4.582 17.484 1 82.38 62 PRO B C 1
ATOM 2048 O O . PRO B 1 62 ? -0.882 3.387 17.375 1 82.38 62 PRO B O 1
ATOM 2051 N N . ASN B 1 63 ? -1.138 5.449 16.641 1 88.31 63 ASN B N 1
ATOM 2052 C CA . ASN B 1 63 ? -1.992 5.094 15.508 1 88.31 63 ASN B CA 1
ATOM 2053 C C . ASN B 1 63 ? -1.177 4.562 14.336 1 88.31 63 ASN B C 1
ATOM 2055 O O . ASN B 1 63 ? -0.728 5.336 13.484 1 88.31 63 ASN B O 1
ATOM 2059 N N . ILE B 1 64 ? -1.08 3.246 14.258 1 92.44 64 ILE B N 1
ATOM 2060 C CA . ILE B 1 64 ? -0.247 2.688 13.195 1 92.44 64 ILE B CA 1
ATOM 2061 C C . ILE B 1 64 ? -1.119 2.299 12.008 1 92.44 64 ILE B C 1
ATOM 2063 O O . ILE B 1 64 ? -0.627 1.733 11.023 1 92.44 64 ILE B O 1
ATOM 2067 N N . HIS B 1 65 ? -2.381 2.613 12.055 1 95.31 65 HIS B N 1
ATOM 2068 C CA . HIS B 1 65 ? -3.336 2.262 11.008 1 95.31 65 HIS B CA 1
ATOM 2069 C C . HIS B 1 65 ? -2.873 2.766 9.648 1 95.31 65 HIS B C 1
ATOM 2071 O O . HIS B 1 65 ? -2.865 2.012 8.672 1 95.31 65 HIS B O 1
ATOM 2077 N N . PRO B 1 66 ? -2.377 3.98 9.523 1 95.38 66 PRO B N 1
ATOM 2078 C CA . PRO B 1 66 ? -1.959 4.48 8.211 1 95.38 66 PRO B CA 1
ATOM 2079 C C . PRO B 1 66 ? -0.809 3.674 7.613 1 95.38 66 PRO B C 1
ATOM 2081 O O . PRO B 1 66 ? -0.701 3.561 6.387 1 95.38 66 PRO B O 1
ATOM 2084 N N . LEU B 1 67 ? -0.016 3.098 8.43 1 95.06 67 LEU B N 1
ATOM 2085 C CA . LEU B 1 67 ? 1.091 2.264 7.98 1 95.06 67 LEU B CA 1
ATOM 2086 C C . LEU B 1 67 ? 0.579 0.955 7.387 1 95.06 67 LEU B C 1
ATOM 2088 O O . LEU B 1 67 ? 1.097 0.483 6.371 1 95.06 67 LEU B O 1
ATOM 2092 N N . LEU B 1 68 ? -0.392 0.401 7.93 1 97.38 68 LEU B N 1
ATOM 2093 C CA . LEU B 1 68 ? -0.841 -0.949 7.609 1 97.38 68 LEU B CA 1
ATOM 2094 C C . LEU B 1 68 ? -1.769 -0.94 6.398 1 97.38 68 LEU B C 1
ATOM 2096 O O . LEU B 1 68 ? -1.931 -1.963 5.727 1 97.38 68 LEU B O 1
ATOM 2100 N N . VAL B 1 69 ? -2.367 0.159 6.074 1 97.75 69 VAL B N 1
ATOM 2101 C CA . VAL B 1 69 ? -3.398 0.206 5.043 1 97.75 69 VAL B CA 1
ATOM 2102 C C . VAL B 1 69 ? -2.758 0.088 3.662 1 97.75 69 VAL B C 1
ATOM 2104 O O . VAL B 1 69 ? -3.451 -0.132 2.666 1 97.75 69 VAL B O 1
ATOM 2107 N N . HIS B 1 70 ? -1.438 0.253 3.521 1 98.31 70 HIS B N 1
ATOM 2108 C CA . HIS B 1 70 ? -0.746 0.091 2.248 1 98.31 70 HIS B CA 1
ATOM 2109 C C . HIS B 1 70 ? -0.968 -1.305 1.675 1 98.31 70 HIS B C 1
ATOM 2111 O O . HIS B 1 70 ? -1.127 -1.464 0.462 1 98.31 70 HIS B O 1
ATOM 2117 N N . PHE B 1 71 ? -1.088 -2.225 2.498 1 98.44 71 PHE B N 1
ATOM 2118 C CA . PHE B 1 71 ? -1.058 -3.623 2.084 1 98.44 71 PHE B CA 1
ATOM 2119 C C . PHE B 1 71 ? -2.408 -4.051 1.526 1 98.44 71 PHE B C 1
ATOM 2121 O O . PHE B 1 71 ? -2.506 -4.465 0.369 1 98.44 71 PHE B O 1
ATOM 2128 N N . PRO B 1 72 ? -3.441 -3.898 2.258 1 98.69 72 PRO B N 1
ATOM 2129 C CA . PRO B 1 72 ? -4.707 -4.312 1.647 1 98.69 72 PRO B CA 1
ATOM 2130 C C . PRO B 1 72 ? -5.07 -3.486 0.416 1 98.69 72 PRO B C 1
ATOM 2132 O O . PRO B 1 72 ? -5.684 -4.004 -0.52 1 98.69 72 PRO B O 1
ATOM 2135 N N . ILE B 1 73 ? -4.746 -2.254 0.42 1 98.56 73 ILE B N 1
ATOM 2136 C CA . ILE B 1 73 ? -5.074 -1.419 -0.73 1 98.56 73 ILE B CA 1
ATOM 2137 C C . ILE B 1 73 ? -4.367 -1.953 -1.974 1 98.56 73 ILE B C 1
ATOM 2139 O O . ILE B 1 73 ? -4.992 -2.131 -3.021 1 98.56 73 ILE B O 1
ATOM 2143 N N . ALA B 1 74 ? -3.156 -2.238 -1.854 1 98.69 74 ALA B N 1
ATOM 2144 C CA . ALA B 1 74 ? -2.387 -2.705 -3.004 1 98.69 74 ALA B CA 1
ATOM 2145 C C . ALA B 1 74 ? -2.771 -4.133 -3.381 1 98.69 74 ALA B C 1
ATOM 2147 O O . ALA B 1 74 ? -3.121 -4.406 -4.531 1 98.69 74 ALA B O 1
ATOM 2148 N N . PHE B 1 75 ? -2.783 -5 -2.447 1 98.81 75 PHE B N 1
ATOM 2149 C CA . PHE B 1 75 ? -2.938 -6.426 -2.717 1 98.81 75 PHE B CA 1
ATOM 2150 C C . PHE B 1 75 ? -4.355 -6.738 -3.182 1 98.81 75 PHE B C 1
ATOM 2152 O O . PHE B 1 75 ? -4.547 -7.488 -4.141 1 98.81 75 PHE B O 1
ATOM 2159 N N . LEU B 1 76 ? -5.305 -6.203 -2.549 1 98.75 76 LEU B N 1
ATOM 2160 C CA . LEU B 1 76 ? -6.676 -6.574 -2.883 1 98.75 76 LEU B CA 1
ATOM 2161 C C . LEU B 1 76 ? -7.094 -5.969 -4.219 1 98.75 76 LEU B C 1
ATOM 2163 O O . LEU B 1 76 ? -7.863 -6.57 -4.965 1 98.75 76 LEU B O 1
ATOM 2167 N N . ASN B 1 77 ? -6.625 -4.801 -4.496 1 98.12 77 ASN B N 1
ATOM 2168 C CA . ASN B 1 77 ? -6.883 -4.262 -5.824 1 98.12 77 ASN B CA 1
ATOM 2169 C C . ASN B 1 77 ? -6.168 -5.066 -6.906 1 98.12 77 ASN B C 1
ATOM 2171 O O . ASN B 1 77 ? -6.738 -5.344 -7.961 1 98.12 77 ASN B O 1
ATOM 2175 N N . ALA B 1 78 ? -4.965 -5.426 -6.672 1 98.38 78 ALA B N 1
ATOM 2176 C CA . ALA B 1 78 ? -4.234 -6.266 -7.621 1 98.38 78 ALA B CA 1
ATOM 2177 C C . ALA B 1 78 ? -4.918 -7.617 -7.789 1 98.38 78 ALA B C 1
ATOM 2179 O O . ALA B 1 78 ? -5 -8.141 -8.906 1 98.38 78 ALA B O 1
ATOM 2180 N N . PHE B 1 79 ? -5.371 -8.211 -6.672 1 98.56 79 PHE B N 1
ATOM 2181 C CA . PHE B 1 79 ? -6.129 -9.453 -6.746 1 98.56 79 PHE B CA 1
ATOM 2182 C C . PHE B 1 79 ? -7.297 -9.32 -7.719 1 98.56 79 PHE B C 1
ATOM 2184 O O . PHE B 1 79 ? -7.465 -10.148 -8.609 1 98.56 79 PHE B O 1
ATOM 2191 N N . PHE B 1 80 ? -8.086 -8.297 -7.543 1 98.5 80 PHE B N 1
ATOM 2192 C CA . PHE B 1 80 ? -9.266 -8.133 -8.375 1 98.5 80 PHE B CA 1
ATOM 2193 C C . PHE B 1 80 ? -8.883 -8.023 -9.844 1 98.5 80 PHE B C 1
ATOM 2195 O O . PHE B 1 80 ? -9.453 -8.727 -10.695 1 98.5 80 PHE B O 1
ATOM 2202 N N . LEU B 1 81 ? -7.895 -7.234 -10.172 1 97.81 81 LEU B N 1
ATOM 2203 C CA . LEU B 1 81 ? -7.5 -7 -11.555 1 97.81 81 LEU B CA 1
ATOM 2204 C C . LEU B 1 81 ? -6.867 -8.25 -12.156 1 97.81 81 LEU B C 1
ATOM 2206 O O . LEU B 1 81 ? -7.16 -8.609 -13.305 1 97.81 81 LEU B O 1
ATOM 2210 N N . LEU B 1 82 ? -6.016 -8.938 -11.438 1 97.5 82 LEU B N 1
ATOM 2211 C CA . LEU B 1 82 ? -5.348 -10.125 -11.938 1 97.5 82 LEU B CA 1
ATOM 2212 C C . LEU B 1 82 ? -6.332 -11.281 -12.086 1 97.5 82 LEU B C 1
ATOM 2214 O O . LEU B 1 82 ? -6.215 -12.094 -13.008 1 97.5 82 LEU B O 1
ATOM 2218 N N . ASP B 1 83 ? -7.219 -11.344 -11.109 1 95.88 83 ASP B N 1
ATOM 2219 C CA . ASP B 1 83 ? -8.195 -12.422 -11.195 1 95.88 83 ASP B CA 1
ATOM 2220 C C . ASP B 1 83 ? -9.125 -12.227 -12.391 1 95.88 83 ASP B C 1
ATOM 2222 O O . ASP B 1 83 ? -9.484 -13.195 -13.07 1 95.88 83 ASP B O 1
ATOM 2226 N N . LEU B 1 84 ? -9.531 -11.023 -12.648 1 95.62 84 LEU B N 1
ATOM 2227 C CA . LEU B 1 84 ? -10.305 -10.703 -13.844 1 95.62 84 LEU B CA 1
ATOM 2228 C C . LEU B 1 84 ? -9.547 -11.109 -15.109 1 95.62 84 LEU B C 1
ATOM 2230 O O . LEU B 1 84 ? -10.125 -11.727 -16 1 95.62 84 LEU B O 1
ATOM 2234 N N . THR B 1 85 ? -8.281 -10.805 -15.156 1 95.69 85 THR B N 1
ATOM 2235 C CA . THR B 1 85 ? -7.453 -11.133 -16.312 1 95.69 85 THR B CA 1
ATOM 2236 C C . THR B 1 85 ? -7.266 -12.648 -16.438 1 95.69 85 THR B C 1
ATOM 2238 O O . THR B 1 85 ? -7.227 -13.188 -17.547 1 95.69 85 THR B O 1
ATOM 2241 N N . ALA B 1 86 ? -7.121 -13.258 -15.289 1 94.06 86 ALA B N 1
ATOM 2242 C CA . ALA B 1 86 ? -6.949 -14.711 -15.281 1 94.06 86 ALA B CA 1
ATOM 2243 C C . ALA B 1 86 ? -8.18 -15.406 -15.844 1 94.06 86 ALA B C 1
ATOM 2245 O O . ALA B 1 86 ? -8.062 -16.359 -16.609 1 94.06 86 ALA B O 1
ATOM 2246 N N . VAL B 1 87 ? -9.352 -15 -15.43 1 91.12 87 VAL B N 1
ATOM 2247 C CA . VAL B 1 87 ? -10.602 -15.578 -15.914 1 91.12 87 VAL B CA 1
ATOM 2248 C C . VAL B 1 87 ? -10.742 -15.32 -17.406 1 91.12 87 VAL B C 1
ATOM 2250 O O . VAL B 1 87 ? -11.102 -16.219 -18.172 1 91.12 87 VAL B O 1
ATOM 2253 N N . ALA B 1 88 ? -10.398 -14.156 -17.859 1 92.31 88 ALA B N 1
ATOM 2254 C CA . ALA B 1 88 ? -10.531 -13.781 -19.266 1 92.31 88 ALA B CA 1
ATOM 2255 C C . ALA B 1 88 ? -9.523 -14.531 -20.125 1 92.31 88 ALA B C 1
ATOM 2257 O O . ALA B 1 88 ? -9.844 -14.93 -21.25 1 92.31 88 ALA B O 1
ATOM 2258 N N . SER B 1 89 ? -8.352 -14.766 -19.656 1 93.31 89 SER B N 1
ATOM 2259 C CA . SER B 1 89 ? -7.281 -15.383 -20.438 1 93.31 89 SER B CA 1
ATOM 2260 C C . SER B 1 89 ? -7.176 -16.875 -20.141 1 93.31 89 SER B C 1
ATOM 2262 O O . SER B 1 89 ? -6.445 -17.594 -20.828 1 93.31 89 SER B O 1
ATOM 2264 N N . ARG B 1 90 ? -7.785 -17.359 -19.078 1 90.31 90 ARG B N 1
ATOM 2265 C CA . ARG B 1 90 ? -7.758 -18.75 -18.656 1 90.31 90 ARG B CA 1
ATOM 2266 C C . ARG B 1 90 ? -6.34 -19.188 -18.312 1 90.31 90 ARG B C 1
ATOM 2268 O O . ARG B 1 90 ? -5.934 -20.312 -18.625 1 90.31 90 ARG B O 1
ATOM 2275 N N . LYS B 1 91 ? -5.559 -18.312 -17.812 1 91.38 91 LYS B N 1
ATOM 2276 C CA . LYS B 1 91 ? -4.188 -18.641 -17.422 1 91.38 91 LYS B CA 1
ATOM 2277 C C . LYS B 1 91 ? -4.117 -19.031 -15.938 1 91.38 91 LYS B C 1
ATOM 2279 O O . LYS B 1 91 ? -4.355 -18.203 -15.062 1 91.38 91 LYS B O 1
ATOM 2284 N N . LYS B 1 92 ? -3.697 -20.188 -15.734 1 90.44 92 LYS B N 1
ATOM 2285 C CA . LYS B 1 92 ? -3.637 -20.734 -14.383 1 90.44 92 LYS B CA 1
ATOM 2286 C C . LYS B 1 92 ? -2.588 -20.016 -13.547 1 90.44 92 LYS B C 1
ATOM 2288 O O . LYS B 1 92 ? -2.748 -19.875 -12.328 1 90.44 92 LYS B O 1
ATOM 2293 N N . GLU B 1 93 ? -1.543 -19.578 -14.18 1 92.62 93 GLU B N 1
ATOM 2294 C CA . GLU B 1 93 ? -0.469 -18.875 -13.477 1 92.62 93 GLU B CA 1
ATOM 2295 C C . GLU B 1 93 ? -0.968 -17.562 -12.875 1 92.62 93 GLU B C 1
ATOM 2297 O O . GLU B 1 93 ? -0.617 -17.219 -11.742 1 92.62 93 GLU B O 1
ATOM 2302 N N . LEU B 1 94 ? -1.736 -16.891 -13.609 1 94.38 94 LEU B N 1
ATOM 2303 C CA . LEU B 1 94 ? -2.277 -15.633 -13.125 1 94.38 94 LEU B CA 1
ATOM 2304 C C . LEU B 1 94 ? -3.254 -15.867 -11.977 1 94.38 94 LEU B C 1
ATOM 2306 O O . LEU B 1 94 ? -3.346 -15.047 -11.055 1 94.38 94 LEU B O 1
ATOM 2310 N N . ARG B 1 95 ? -3.932 -16.938 -12.07 1 93.19 95 ARG B N 1
ATOM 2311 C CA . ARG B 1 95 ? -4.859 -17.266 -10.992 1 93.19 95 ARG B CA 1
ATOM 2312 C C . ARG B 1 95 ? -4.109 -17.562 -9.695 1 93.19 95 ARG B C 1
ATOM 2314 O O . ARG B 1 95 ? -4.566 -17.188 -8.609 1 93.19 95 ARG B O 1
ATOM 2321 N N . LEU B 1 96 ? -3.068 -18.234 -9.844 1 94.25 96 LEU B N 1
ATOM 2322 C CA . LEU B 1 96 ? -2.23 -18.516 -8.688 1 94.25 96 LEU B CA 1
ATOM 2323 C C . LEU B 1 96 ? -1.727 -17.219 -8.055 1 94.25 96 LEU B C 1
ATOM 2325 O O . LEU B 1 96 ? -1.8 -17.047 -6.836 1 94.25 96 LEU B O 1
ATOM 2329 N N . VAL B 1 97 ? -1.2 -16.328 -8.852 1 96.56 97 VAL B N 1
ATOM 2330 C CA . VAL B 1 97 ? -0.691 -15.055 -8.367 1 96.56 97 VAL B CA 1
ATOM 2331 C C . VAL B 1 97 ? -1.814 -14.273 -7.691 1 96.56 97 VAL B C 1
ATOM 2333 O O . VAL B 1 97 ? -1.631 -13.734 -6.598 1 96.56 97 VAL B O 1
ATOM 2336 N N . ALA B 1 98 ? -2.947 -14.289 -8.328 1 97.19 98 ALA B N 1
ATOM 2337 C CA . ALA B 1 98 ? -4.109 -13.602 -7.77 1 97.19 98 ALA B CA 1
ATOM 2338 C C . ALA B 1 98 ? -4.484 -14.188 -6.41 1 97.19 98 ALA B C 1
ATOM 2340 O O . ALA B 1 98 ? -4.855 -13.445 -5.492 1 97.19 98 ALA B O 1
ATOM 2341 N N . SER B 1 99 ? -4.41 -15.445 -6.293 1 96.19 99 SER B N 1
ATOM 2342 C CA . SER B 1 99 ? -4.75 -16.078 -5.023 1 96.19 99 SER B CA 1
ATOM 2343 C C . SER B 1 99 ? -3.824 -15.617 -3.906 1 96.19 99 SER B C 1
ATOM 2345 O O . SER B 1 99 ? -4.277 -15.328 -2.797 1 96.19 99 SER B O 1
ATOM 2347 N N . TRP B 1 100 ? -2.588 -15.539 -4.207 1 97.06 100 TRP B N 1
ATOM 2348 C CA . TRP B 1 100 ? -1.636 -15.07 -3.207 1 97.06 100 TRP B CA 1
ATOM 2349 C C . TRP B 1 100 ? -1.893 -13.609 -2.85 1 97.06 100 TRP B C 1
ATOM 2351 O O . TRP B 1 100 ? -1.769 -13.219 -1.687 1 97.06 100 TRP B O 1
ATOM 2361 N N . MET B 1 101 ? -2.23 -12.797 -3.824 1 98.44 101 MET B N 1
ATOM 2362 C CA . MET B 1 101 ? -2.574 -11.406 -3.555 1 98.44 101 MET B CA 1
ATOM 2363 C C . MET B 1 101 ? -3.789 -11.312 -2.641 1 98.44 101 MET B C 1
ATOM 2365 O O . MET B 1 101 ? -3.838 -10.461 -1.751 1 98.44 101 MET B O 1
ATOM 2369 N N . LEU B 1 102 ? -4.73 -12.164 -2.867 1 98.31 102 LEU B N 1
ATOM 2370 C CA . LEU B 1 102 ? -5.926 -12.203 -2.033 1 98.31 102 LEU B CA 1
ATOM 2371 C C . LEU B 1 102 ? -5.574 -12.547 -0.591 1 98.31 102 LEU B C 1
ATOM 2373 O O . LEU B 1 102 ? -6.023 -11.875 0.34 1 98.31 102 LEU B O 1
ATOM 2377 N N . TYR B 1 103 ? -4.77 -13.547 -0.417 1 98.06 103 TYR B N 1
ATOM 2378 C CA . TYR B 1 103 ? -4.422 -13.992 0.927 1 98.06 103 TYR B CA 1
ATOM 2379 C C . TYR B 1 103 ? -3.613 -12.93 1.663 1 98.06 103 TYR B C 1
ATOM 2381 O O . TYR B 1 103 ? -3.896 -12.617 2.82 1 98.06 103 TYR B O 1
ATOM 2389 N N . LEU B 1 104 ? -2.648 -12.375 1.009 1 98.44 104 LEU B N 1
ATOM 2390 C CA . LEU B 1 104 ? -1.828 -11.344 1.625 1 98.44 104 LEU B CA 1
ATOM 2391 C C . LEU B 1 104 ? -2.648 -10.086 1.886 1 98.44 104 LEU B C 1
ATOM 2393 O O . LEU B 1 104 ? -2.467 -9.422 2.91 1 98.44 104 LEU B O 1
ATOM 2397 N N . GLY B 1 105 ? -3.512 -9.773 0.917 1 98.81 105 GLY B N 1
ATOM 2398 C CA . GLY B 1 105 ? -4.41 -8.648 1.11 1 98.81 105 GLY B CA 1
ATOM 2399 C C . GLY B 1 105 ? -5.359 -8.836 2.277 1 98.81 105 GLY B C 1
ATOM 2400 O O . GLY B 1 105 ? -5.664 -7.879 2.998 1 98.81 105 GLY B O 1
ATOM 2401 N N . THR B 1 106 ? -5.832 -10.031 2.443 1 98.69 106 THR B N 1
ATOM 2402 C CA . THR B 1 106 ? -6.711 -10.344 3.561 1 98.69 106 THR B CA 1
ATOM 2403 C C . THR B 1 106 ? -5.98 -10.18 4.891 1 98.69 106 THR B C 1
ATOM 2405 O O . THR B 1 106 ? -6.508 -9.578 5.824 1 98.69 106 THR B O 1
ATOM 2408 N N . LEU B 1 107 ? -4.781 -10.688 4.93 1 98.38 107 LEU B N 1
ATOM 2409 C CA . LEU B 1 107 ? -3.971 -10.5 6.125 1 98.38 107 LEU B CA 1
ATOM 2410 C C . LEU B 1 107 ? -3.762 -9.016 6.41 1 98.38 107 LEU B C 1
ATOM 2412 O O . LEU B 1 107 ? -3.867 -8.578 7.559 1 98.38 107 LEU B O 1
ATOM 2416 N N . GLY B 1 108 ? -3.498 -8.289 5.379 1 98.5 108 GLY B N 1
ATOM 2417 C CA . GLY B 1 108 ? -3.363 -6.848 5.504 1 98.5 108 GLY B CA 1
ATOM 2418 C C . GLY B 1 108 ? -4.629 -6.172 5.988 1 98.5 108 GLY B C 1
ATOM 2419 O O . GLY B 1 108 ? -4.582 -5.289 6.848 1 98.5 108 GLY B O 1
ATOM 2420 N N . ALA B 1 109 ? -5.723 -6.562 5.469 1 98.56 109 ALA B N 1
ATOM 2421 C CA . ALA B 1 109 ? -7.008 -5.961 5.816 1 98.56 109 ALA B CA 1
ATOM 2422 C C . ALA B 1 109 ? -7.359 -6.219 7.277 1 98.56 109 ALA B C 1
ATOM 2424 O O . ALA B 1 109 ? -7.816 -5.316 7.98 1 98.56 109 ALA B O 1
ATOM 2425 N N . VAL B 1 110 ? -7.176 -7.402 7.715 1 97.94 110 VAL B N 1
ATOM 2426 C CA . VAL B 1 110 ? -7.461 -7.758 9.102 1 97.94 110 VAL B CA 1
ATOM 2427 C C . VAL B 1 110 ? -6.578 -6.941 10.039 1 97.94 110 VAL B C 1
ATOM 2429 O O . VAL B 1 110 ? -7.059 -6.379 11.023 1 97.94 110 VAL B O 1
ATOM 2432 N N . SER B 1 111 ? -5.328 -6.828 9.711 1 97.75 111 SER B N 1
ATOM 2433 C CA . SER B 1 111 ? -4.395 -6.07 10.539 1 97.75 111 SER B CA 1
ATOM 2434 C C . SER B 1 111 ? -4.754 -4.59 10.562 1 97.75 111 SER B C 1
ATOM 2436 O O . SER B 1 111 ? -4.75 -3.965 11.625 1 97.75 111 SER B O 1
ATOM 2438 N N . ALA B 1 112 ? -5.051 -4.039 9.391 1 97.5 112 ALA B N 1
ATOM 2439 C CA . ALA B 1 112 ? -5.406 -2.623 9.305 1 97.5 112 ALA B CA 1
ATOM 2440 C C . ALA B 1 112 ? -6.703 -2.336 10.062 1 97.5 112 ALA B C 1
ATOM 2442 O O . ALA B 1 112 ? -6.816 -1.312 10.734 1 97.5 112 ALA B O 1
ATOM 2443 N N . ALA B 1 113 ? -7.664 -3.211 9.922 1 95.25 113 ALA B N 1
ATOM 2444 C CA . ALA B 1 113 ? -8.93 -3.037 10.617 1 95.25 113 ALA B CA 1
ATOM 2445 C C . ALA B 1 113 ? -8.734 -3.076 12.133 1 95.25 113 ALA B C 1
ATOM 2447 O O . ALA B 1 113 ? -9.32 -2.271 12.859 1 95.25 113 ALA B O 1
ATOM 2448 N N . ALA B 1 114 ? -7.945 -4.027 12.586 1 94.31 114 ALA B N 1
ATOM 2449 C CA . ALA B 1 114 ? -7.652 -4.113 14.008 1 94.31 114 ALA B CA 1
ATOM 2450 C C . ALA B 1 114 ? -6.996 -2.828 14.516 1 94.31 114 ALA B C 1
ATOM 2452 O O . ALA B 1 114 ? -7.406 -2.273 15.539 1 94.31 114 ALA B O 1
ATOM 2453 N N . ALA B 1 115 ? -6.016 -2.334 13.797 1 93.38 115 ALA B N 1
ATOM 2454 C CA . ALA B 1 115 ? -5.324 -1.101 14.164 1 93.38 115 ALA B CA 1
ATOM 2455 C C . ALA B 1 115 ? -6.27 0.097 14.102 1 93.38 115 ALA B C 1
ATOM 2457 O O . ALA B 1 115 ? -6.188 1.006 14.93 1 93.38 115 ALA B O 1
ATOM 2458 N N . GLY B 1 116 ? -7.078 0.116 13.078 1 92.81 116 GLY B N 1
ATOM 2459 C CA . GLY B 1 116 ? -8.039 1.195 12.938 1 92.81 116 GLY B CA 1
ATOM 2460 C C . GLY B 1 116 ? -9.047 1.242 14.078 1 92.81 116 GLY B C 1
ATOM 2461 O O . GLY B 1 116 ? -9.367 2.318 14.586 1 92.81 116 GLY B O 1
ATOM 2462 N N . LEU B 1 117 ? -9.578 0.131 14.445 1 89.12 117 LEU B N 1
ATOM 2463 C CA . LEU B 1 117 ? -10.516 0.051 15.555 1 89.12 117 LEU B CA 1
ATOM 2464 C C . LEU B 1 117 ? -9.852 0.478 16.859 1 89.12 117 LEU B C 1
ATOM 2466 O O . LEU B 1 117 ? -10.477 1.136 17.703 1 89.12 117 LEU B O 1
ATOM 2470 N N . PHE B 1 118 ? -8.641 0.116 17.031 1 87.62 118 PHE B N 1
ATOM 2471 C CA . PHE B 1 118 ? -7.867 0.556 18.188 1 87.62 118 PHE B CA 1
ATOM 2472 C C . PHE B 1 118 ? -7.715 2.072 18.188 1 87.62 118 PHE B C 1
ATOM 2474 O O . PHE B 1 118 ? -7.898 2.715 19.219 1 87.62 118 PHE B O 1
ATOM 2481 N N . ALA B 1 119 ? -7.422 2.602 17.062 1 87.94 119 ALA B N 1
ATOM 2482 C CA . ALA B 1 119 ? -7.184 4.035 16.922 1 87.94 119 ALA B CA 1
ATOM 2483 C C . ALA B 1 119 ? -8.477 4.824 17.125 1 87.94 119 ALA B C 1
ATOM 2485 O O . ALA B 1 119 ? -8.453 5.965 17.594 1 87.94 119 ALA B O 1
ATOM 2486 N N . ALA B 1 120 ? -9.594 4.301 16.719 1 82.62 120 ALA B N 1
ATOM 2487 C CA . ALA B 1 120 ? -10.883 4.98 16.812 1 82.62 120 ALA B CA 1
ATOM 2488 C C . ALA B 1 120 ? -11.195 5.383 18.25 1 82.62 120 ALA B C 1
ATOM 2490 O O . ALA B 1 120 ? -11.922 6.352 18.484 1 82.62 120 ALA B O 1
ATOM 2491 N N . GLY B 1 121 ? -10.547 4.762 19.156 1 79.19 121 GLY B N 1
ATOM 2492 C CA . GLY B 1 121 ? -10.82 5.039 20.547 1 79.19 121 GLY B CA 1
ATOM 2493 C C . GLY B 1 121 ? -10.039 6.219 21.094 1 79.19 121 GLY B C 1
ATOM 2494 O O . GLY B 1 121 ? -10.375 6.762 22.141 1 79.19 121 GLY B O 1
ATOM 2495 N N . PHE B 1 122 ? -9.055 6.66 20.344 1 75.12 122 PHE B N 1
ATOM 2496 C CA . PHE B 1 122 ? -8.242 7.676 21.016 1 75.12 122 PHE B CA 1
ATOM 2497 C C . PHE B 1 122 ? -7.863 8.789 20.047 1 75.12 122 PHE B C 1
ATOM 2499 O O . PHE B 1 122 ? -7.387 9.844 20.453 1 75.12 122 PHE B O 1
ATOM 2506 N N . VAL B 1 123 ? -8.055 8.617 18.797 1 71.88 123 VAL B N 1
ATOM 2507 C CA . VAL B 1 123 ? -7.691 9.672 17.844 1 71.88 123 VAL B CA 1
ATOM 2508 C C . VAL B 1 123 ? -8.695 10.82 17.938 1 71.88 123 VAL B C 1
ATOM 2510 O O . VAL B 1 123 ? -9.891 10.625 17.703 1 71.88 123 VAL B O 1
ATOM 2513 N N . PRO B 1 124 ? -8.203 11.891 18.391 1 72.25 124 PRO B N 1
ATOM 2514 C CA . PRO B 1 124 ? -9.102 13.039 18.516 1 72.25 124 PRO B CA 1
ATOM 2515 C C . PRO B 1 124 ? -9.625 13.531 17.172 1 72.25 124 PRO B C 1
ATOM 2517 O O . PRO B 1 124 ? -8.898 13.492 16.172 1 72.25 124 PRO B O 1
ATOM 2520 N N . HIS B 1 125 ? -10.914 13.727 17.156 1 69.94 125 HIS B N 1
ATOM 2521 C CA . HIS B 1 125 ? -11.492 14.297 15.945 1 69.94 125 HIS B CA 1
ATOM 2522 C C . HIS B 1 125 ? -12.758 15.086 16.266 1 69.94 125 HIS B C 1
ATOM 2524 O O . HIS B 1 125 ? -13.406 14.859 17.281 1 69.94 125 HIS B O 1
ATOM 2530 N N . GLY B 1 126 ? -12.953 16.078 15.477 1 73 126 GLY B N 1
ATOM 2531 C CA . GLY B 1 126 ? -14.164 16.875 15.609 1 73 126 GLY B CA 1
ATOM 2532 C C . GLY B 1 126 ? -15.406 16.172 15.086 1 73 126 GLY B C 1
ATOM 2533 O O . GLY B 1 126 ? -15.32 15.062 14.578 1 73 126 GLY B O 1
ATOM 2534 N N . GLU B 1 127 ? -16.5 16.844 15.328 1 75.31 127 GLU B N 1
ATOM 2535 C CA . GLU B 1 127 ? -17.797 16.281 14.969 1 75.31 127 GLU B CA 1
ATOM 2536 C C . GLU B 1 127 ? -17.875 15.969 13.477 1 75.31 127 GLU B C 1
ATOM 2538 O O . GLU B 1 127 ? -18.375 14.906 13.078 1 75.31 127 GLU B O 1
ATOM 2543 N N . ALA B 1 128 ? -17.438 16.875 12.633 1 76.88 128 ALA B N 1
ATOM 2544 C CA . ALA B 1 128 ? -17.469 16.672 11.188 1 76.88 128 ALA B CA 1
ATOM 2545 C C . ALA B 1 128 ? -16.672 15.438 10.781 1 76.88 128 ALA B C 1
ATOM 2547 O O . ALA B 1 128 ? -17.078 14.672 9.914 1 76.88 128 ALA B O 1
ATOM 2548 N N . VAL B 1 129 ? -15.688 15.219 11.445 1 86.44 129 VAL B N 1
ATOM 2549 C CA . VAL B 1 129 ? -14.805 14.102 11.133 1 86.44 129 VAL B CA 1
ATOM 2550 C C . VAL B 1 129 ? -15.406 12.805 11.672 1 86.44 129 VAL B C 1
ATOM 2552 O O . VAL B 1 129 ? -15.164 11.727 11.117 1 86.44 129 VAL B O 1
ATOM 2555 N N . HIS B 1 130 ? -16.234 12.945 12.594 1 89.31 130 HIS B N 1
ATOM 2556 C CA . HIS B 1 130 ? -16.797 11.758 13.219 1 89.31 130 HIS B CA 1
ATOM 2557 C C . HIS B 1 130 ? -17.641 10.969 12.219 1 89.31 130 HIS B C 1
ATOM 2559 O O . HIS B 1 130 ? -17.516 9.742 12.133 1 89.31 130 HIS B O 1
ATOM 2565 N N . GLU B 1 131 ? -18.5 11.625 11.531 1 88.06 131 GLU B N 1
ATOM 2566 C CA . GLU B 1 131 ? -19.344 10.953 10.539 1 88.06 131 GLU B CA 1
ATOM 2567 C C . GLU B 1 131 ? -18.5 10.312 9.445 1 88.06 131 GLU B C 1
ATOM 2569 O O . GLU B 1 131 ? -18.781 9.188 9.016 1 88.06 131 GLU B O 1
ATOM 2574 N N . ILE B 1 132 ? -17.547 11.023 8.961 1 91.88 132 ILE B N 1
ATOM 2575 C CA . ILE B 1 132 ? -16.625 10.5 7.945 1 91.88 132 ILE B CA 1
ATOM 2576 C C . ILE B 1 132 ? -15.953 9.234 8.461 1 91.88 132 ILE B C 1
ATOM 2578 O O . ILE B 1 132 ? -15.867 8.234 7.75 1 91.88 132 ILE B O 1
ATOM 2582 N N . MET B 1 133 ? -15.523 9.312 9.672 1 93.44 133 MET B N 1
ATOM 2583 C CA . MET B 1 133 ? -14.844 8.188 10.297 1 93.44 133 MET B CA 1
ATOM 2584 C C . MET B 1 133 ? -15.766 6.977 10.406 1 93.44 133 MET B C 1
ATOM 2586 O O . MET B 1 133 ? -15.336 5.844 10.164 1 93.44 133 MET B O 1
ATOM 2590 N N . GLU B 1 134 ? -16.969 7.203 10.773 1 90.06 134 GLU B N 1
ATOM 2591 C CA . GLU B 1 134 ? -17.922 6.109 10.891 1 90.06 134 GLU B CA 1
ATOM 2592 C C . GLU B 1 134 ? -18.141 5.414 9.547 1 90.06 134 GLU B C 1
ATOM 2594 O O . GLU B 1 134 ? -18.156 4.184 9.477 1 90.06 134 GLU B O 1
ATOM 2599 N N . TRP B 1 135 ? -18.328 6.172 8.547 1 91.88 135 TRP B N 1
ATOM 2600 C CA . TRP B 1 135 ? -18.5 5.598 7.219 1 91.88 135 TRP B CA 1
ATOM 2601 C C . TRP B 1 135 ? -17.219 4.879 6.777 1 91.88 135 TRP B C 1
ATOM 2603 O O . TRP B 1 135 ? -17.281 3.799 6.184 1 91.88 135 TRP B O 1
ATOM 2613 N N . HIS B 1 136 ? -16.078 5.48 6.988 1 95.75 136 HIS B N 1
ATOM 2614 C CA . HIS B 1 136 ? -14.812 4.832 6.684 1 95.75 136 HIS B CA 1
ATOM 2615 C C . HIS B 1 136 ? -14.695 3.486 7.391 1 95.75 136 HIS B C 1
ATOM 2617 O O . HIS B 1 136 ? -14.289 2.494 6.781 1 95.75 136 HIS B O 1
ATOM 2623 N N . MET B 1 137 ? -15.094 3.471 8.617 1 94.12 137 MET B N 1
ATOM 2624 C CA . MET B 1 137 ? -15.047 2.238 9.406 1 94.12 137 MET B CA 1
ATOM 2625 C C . MET B 1 137 ? -15.977 1.184 8.812 1 94.12 137 MET B C 1
ATOM 2627 O O . MET B 1 137 ? -15.602 0.017 8.688 1 94.12 137 MET B O 1
ATOM 2631 N N . ARG B 1 138 ? -17.141 1.544 8.484 1 92.94 138 ARG B N 1
ATOM 2632 C CA . ARG B 1 138 ? -18.094 0.613 7.906 1 92.94 138 ARG B CA 1
ATOM 2633 C C . ARG B 1 138 ? -17.562 0.019 6.602 1 92.94 138 ARG B C 1
ATOM 2635 O O . ARG B 1 138 ? -17.672 -1.188 6.379 1 92.94 138 ARG B O 1
ATOM 2642 N N . LEU B 1 139 ? -17.062 0.846 5.789 1 96.12 139 LEU B N 1
ATOM 2643 C CA . LEU B 1 139 ? -16.5 0.373 4.531 1 96.12 139 LEU B CA 1
ATOM 2644 C C . LEU B 1 139 ? -15.289 -0.526 4.785 1 96.12 139 LEU B C 1
ATOM 2646 O O . LEU B 1 139 ? -15.117 -1.54 4.105 1 96.12 139 LEU B O 1
ATOM 2650 N N . GLY B 1 140 ? -14.461 -0.149 5.785 1 96.81 140 GLY B N 1
ATOM 2651 C CA . GLY B 1 140 ? -13.32 -0.977 6.145 1 96.81 140 GLY B CA 1
ATOM 2652 C C . GLY B 1 140 ? -13.711 -2.361 6.621 1 96.81 140 GLY B C 1
ATOM 2653 O O . GLY B 1 140 ? -13.109 -3.357 6.223 1 96.81 140 GLY B O 1
ATOM 2654 N N . VAL B 1 141 ? -14.695 -2.418 7.438 1 95.12 141 VAL B N 1
ATOM 2655 C CA . VAL B 1 141 ? -15.18 -3.693 7.957 1 95.12 141 VAL B CA 1
ATOM 2656 C C . VAL B 1 141 ? -15.781 -4.52 6.82 1 95.12 141 VAL B C 1
ATOM 2658 O O . VAL B 1 141 ? -15.602 -5.738 6.77 1 95.12 141 VAL B O 1
ATOM 2661 N N . THR B 1 142 ? -16.469 -3.869 5.953 1 96.94 142 THR B N 1
ATOM 2662 C CA . THR B 1 142 ? -17.031 -4.543 4.789 1 96.94 142 THR B CA 1
ATOM 2663 C C . THR B 1 142 ? -15.93 -5.164 3.938 1 96.94 142 THR B C 1
ATOM 2665 O O . THR B 1 142 ? -16.016 -6.336 3.562 1 96.94 142 THR B O 1
ATOM 2668 N N . VAL B 1 143 ? -14.914 -4.406 3.643 1 98.5 143 VAL B N 1
ATOM 2669 C CA . VAL B 1 143 ? -13.789 -4.887 2.85 1 98.5 143 VAL B CA 1
ATOM 2670 C C . VAL B 1 143 ? -13.148 -6.09 3.539 1 98.5 143 VAL B C 1
ATOM 2672 O O . VAL B 1 143 ? -12.891 -7.117 2.904 1 98.5 143 VAL B O 1
ATOM 2675 N N . THR B 1 144 ? -12.906 -5.977 4.812 1 98.44 144 THR B N 1
ATOM 2676 C CA . THR B 1 144 ? -12.258 -7.043 5.57 1 98.44 144 THR B CA 1
ATOM 2677 C C . THR B 1 144 ? -13.117 -8.305 5.562 1 98.44 144 THR B C 1
ATOM 2679 O O . THR B 1 144 ? -12.602 -9.406 5.352 1 98.44 144 THR B O 1
ATOM 2682 N N . SER B 1 145 ? -14.383 -8.172 5.762 1 98.06 145 SER B N 1
ATOM 2683 C CA . SER B 1 145 ? -15.305 -9.305 5.77 1 98.06 145 SER B CA 1
ATOM 2684 C C . SER B 1 145 ? -15.336 -10 4.41 1 98.06 145 SER B C 1
ATOM 2686 O O . SER B 1 145 ? -15.258 -11.227 4.328 1 98.06 145 SER B O 1
ATOM 2688 N N . LEU B 1 146 ? -15.43 -9.227 3.389 1 98.44 146 LEU B N 1
ATOM 2689 C CA . LEU B 1 146 ? -15.461 -9.789 2.043 1 98.44 146 LEU B CA 1
ATOM 2690 C C . LEU B 1 146 ? -14.141 -10.477 1.712 1 98.44 146 LEU B C 1
ATOM 2692 O O . LEU B 1 146 ? -14.125 -11.539 1.094 1 98.44 146 LEU B O 1
ATOM 2696 N N . ALA B 1 147 ? -13.055 -9.852 2.066 1 98.75 147 ALA B N 1
ATOM 2697 C CA . ALA B 1 147 ? -11.75 -10.461 1.836 1 98.75 147 ALA B CA 1
ATOM 2698 C C . ALA B 1 147 ? -11.641 -11.812 2.527 1 98.75 147 ALA B C 1
ATOM 2700 O O . ALA B 1 147 ? -11.117 -12.773 1.953 1 98.75 147 ALA B O 1
ATOM 2701 N N . LEU B 1 148 ? -12.102 -11.867 3.732 1 98.06 148 LEU B N 1
ATOM 2702 C CA . LEU B 1 148 ? -12.062 -13.109 4.488 1 98.06 148 LEU B CA 1
ATOM 2703 C C . LEU B 1 148 ? -12.922 -14.18 3.814 1 98.06 148 LEU B C 1
ATOM 2705 O O . LEU B 1 148 ? -12.484 -15.32 3.654 1 98.06 148 LEU B O 1
ATOM 2709 N N . VAL B 1 149 ? -14.094 -13.852 3.439 1 97.06 149 VAL B N 1
ATOM 2710 C CA . VAL B 1 149 ? -15.016 -14.789 2.801 1 97.06 149 VAL B CA 1
ATOM 2711 C C . VAL B 1 149 ? -14.422 -15.281 1.485 1 97.06 149 VAL B C 1
ATOM 2713 O O . VAL B 1 149 ? -14.422 -16.484 1.209 1 97.06 149 VAL B O 1
ATOM 2716 N N . LEU B 1 150 ? -13.945 -14.375 0.653 1 97.75 150 LEU B N 1
ATOM 2717 C CA . LEU B 1 150 ? -13.367 -14.727 -0.639 1 97.75 150 LEU B CA 1
ATOM 2718 C C . LEU B 1 150 ? -12.148 -15.633 -0.461 1 97.75 150 LEU B C 1
ATOM 2720 O O . LEU B 1 150 ? -11.977 -16.594 -1.211 1 97.75 150 LEU B O 1
ATOM 2724 N N . SER B 1 151 ? -11.352 -15.312 0.511 1 97.75 151 SER B N 1
ATOM 2725 C CA . SER B 1 151 ? -10.148 -16.109 0.771 1 97.75 151 SER B CA 1
ATOM 2726 C C . SER B 1 151 ? -10.508 -17.516 1.226 1 97.75 151 SER B C 1
ATOM 2728 O O . SER B 1 151 ? -9.93 -18.484 0.746 1 97.75 151 SER B O 1
ATOM 2730 N N . LEU B 1 152 ? -11.422 -17.625 2.141 1 96.38 152 LEU B N 1
ATOM 2731 C CA . LEU B 1 152 ? -11.836 -18.938 2.635 1 96.38 152 LEU B CA 1
ATOM 2732 C C . LEU B 1 152 ? -12.461 -19.766 1.517 1 96.38 152 LEU B C 1
ATOM 2734 O O . LEU B 1 152 ? -12.188 -20.969 1.402 1 96.38 152 LEU B O 1
ATOM 2738 N N . TRP B 1 153 ? -13.281 -19.109 0.748 1 95.12 153 TRP B N 1
ATOM 2739 C CA . TRP B 1 153 ? -13.898 -19.781 -0.388 1 95.12 153 TRP B CA 1
ATOM 2740 C C . TRP B 1 153 ? -12.844 -20.297 -1.353 1 95.12 153 TRP B C 1
ATOM 2742 O O . TRP B 1 153 ? -12.914 -21.453 -1.807 1 95.12 153 TRP B O 1
ATOM 2752 N N . ARG B 1 154 ? -11.922 -19.438 -1.672 1 93.44 154 ARG B N 1
ATOM 2753 C CA . ARG B 1 154 ? -10.844 -19.812 -2.582 1 93.44 154 ARG B CA 1
ATOM 2754 C C . ARG B 1 154 ? -10.031 -20.969 -2.014 1 93.44 154 ARG B C 1
ATOM 2756 O O . ARG B 1 154 ? -9.633 -21.875 -2.748 1 93.44 154 ARG B O 1
ATOM 2763 N N . LEU B 1 155 ? -9.742 -21.031 -0.804 1 91.94 155 LEU B N 1
ATOM 2764 C CA . LEU B 1 155 ? -8.961 -22.062 -0.145 1 91.94 155 LEU B CA 1
ATOM 2765 C C . LEU B 1 155 ? -9.695 -23.406 -0.177 1 91.94 155 LEU B C 1
ATOM 2767 O O . LEU B 1 155 ? -9.078 -24.453 -0.374 1 91.94 155 LEU B O 1
ATOM 2771 N N . ILE B 1 156 ? -10.953 -23.328 -0.019 1 90.06 156 ILE B N 1
ATOM 2772 C CA . ILE B 1 156 ? -11.75 -24.547 0.067 1 90.06 156 ILE B CA 1
ATOM 2773 C C . ILE B 1 156 ? -12.008 -25.109 -1.334 1 90.06 156 ILE B C 1
ATOM 2775 O O . ILE B 1 156 ? -11.891 -26.312 -1.563 1 90.06 156 ILE B O 1
ATOM 2779 N N . ALA B 1 157 ? -12.359 -24.188 -2.248 1 83.31 157 ALA B N 1
ATOM 2780 C CA . ALA B 1 157 ? -12.727 -24.625 -3.59 1 83.31 157 ALA B CA 1
ATOM 2781 C C . ALA B 1 157 ? -11.484 -24.938 -4.422 1 83.31 157 ALA B C 1
ATOM 2783 O O . ALA B 1 157 ? -11.555 -25.703 -5.391 1 83.31 157 ALA B O 1
ATOM 2784 N N . ARG B 1 158 ? -10.453 -24.391 -3.979 1 67.12 158 ARG B N 1
ATOM 2785 C CA . ARG B 1 158 ? -9.188 -24.547 -4.695 1 67.12 158 ARG B CA 1
ATOM 2786 C C . ARG B 1 158 ? -9.359 -24.266 -6.184 1 67.12 158 ARG B C 1
ATOM 2788 O O . ARG B 1 158 ? -9.75 -23.156 -6.566 1 67.12 158 ARG B O 1
ATOM 2795 N N . TYR B 1 159 ? -9.148 -25.141 -7.098 1 62.75 159 TYR B N 1
ATOM 2796 C CA . TYR B 1 159 ? -9.156 -24.969 -8.547 1 62.75 159 TYR B CA 1
ATOM 27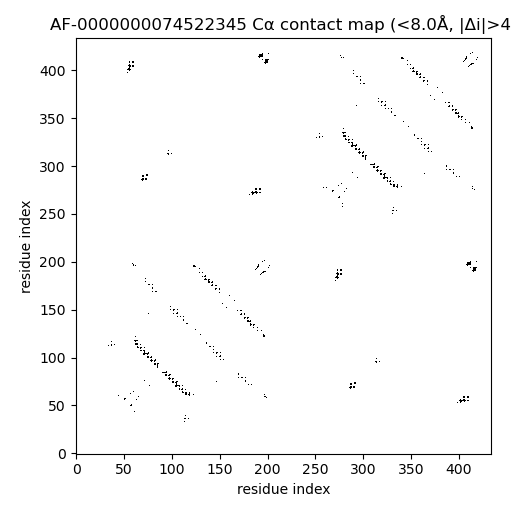97 C C . TYR B 1 159 ? -10.445 -25.484 -9.156 1 62.75 159 TYR B C 1
ATOM 2799 O O . TYR B 1 159 ? -10.594 -25.531 -10.383 1 62.75 159 TYR B O 1
ATOM 2807 N N . ARG B 1 160 ? -11.391 -25.672 -8.289 1 66.25 160 ARG B N 1
ATOM 2808 C CA . ARG B 1 160 ? -12.594 -26.312 -8.82 1 66.25 160 ARG B CA 1
ATOM 2809 C C . ARG B 1 160 ? -13.727 -25.297 -8.945 1 66.25 160 ARG B C 1
ATOM 2811 O O . ARG B 1 160 ? -14.844 -25.547 -8.484 1 66.25 160 ARG B O 1
ATOM 2818 N N . PHE B 1 161 ? -13.328 -24.172 -9.383 1 65.75 161 PHE B N 1
ATOM 2819 C CA . PHE B 1 161 ? -14.391 -23.188 -9.562 1 65.75 161 PHE B CA 1
ATOM 2820 C C . PHE B 1 161 ? -15.172 -23.469 -10.844 1 65.75 161 PHE B C 1
ATOM 2822 O O . PHE B 1 161 ? -14.586 -23.578 -11.922 1 65.75 161 PHE B O 1
ATOM 2829 N N . SER B 1 162 ? -16.469 -23.906 -10.594 1 75.62 162 SER B N 1
ATOM 2830 C CA . SER B 1 162 ? -17.328 -23.906 -11.781 1 75.62 162 SER B CA 1
ATOM 2831 C C . SER B 1 162 ? -17.438 -22.5 -12.375 1 75.62 162 SER B C 1
ATOM 2833 O O . SER B 1 162 ? -16.984 -21.531 -11.766 1 75.62 162 SER B O 1
ATOM 2835 N N . GLY B 1 163 ? -17.922 -22.453 -13.625 1 81.56 163 GLY B N 1
ATOM 2836 C CA . GLY B 1 163 ? -18.125 -21.172 -14.297 1 81.56 163 GLY B CA 1
ATOM 2837 C C . GLY B 1 163 ? -18.953 -20.203 -13.484 1 81.56 163 GLY B C 1
ATOM 2838 O O . GLY B 1 163 ? -18.578 -19.031 -13.328 1 81.56 163 GLY B O 1
ATOM 2839 N N . MET B 1 164 ? -20.016 -20.688 -12.898 1 83.38 164 MET B N 1
ATOM 2840 C CA . MET B 1 164 ? -20.922 -19.828 -12.133 1 83.38 164 MET B CA 1
ATOM 2841 C C . MET B 1 164 ? -20.281 -19.406 -10.812 1 83.38 164 MET B C 1
ATOM 2843 O O . MET B 1 164 ? -20.422 -18.25 -10.398 1 83.38 164 MET B O 1
ATOM 2847 N N . ALA B 1 165 ? -19.656 -20.328 -10.148 1 87.5 165 ALA B N 1
ATOM 2848 C CA . ALA B 1 165 ? -18.969 -20.016 -8.891 1 87.5 165 ALA B CA 1
ATOM 2849 C C . ALA B 1 165 ? -17.891 -18.953 -9.094 1 87.5 165 ALA B C 1
ATOM 2851 O O . ALA B 1 165 ? -17.719 -18.062 -8.266 1 87.5 165 ALA B O 1
ATOM 2852 N N . ASN B 1 166 ? -17.25 -19.047 -10.203 1 90.75 166 ASN B N 1
ATOM 2853 C CA . ASN B 1 166 ? -16.219 -18.062 -10.523 1 90.75 166 ASN B CA 1
ATOM 2854 C C . ASN B 1 166 ? -16.828 -16.688 -10.758 1 90.75 166 ASN B C 1
ATOM 2856 O O . ASN B 1 166 ? -16.266 -15.68 -10.32 1 90.75 166 ASN B O 1
ATOM 2860 N N . ALA B 1 167 ? -17.922 -16.688 -11.445 1 91.19 167 ALA B N 1
ATOM 2861 C CA . ALA B 1 167 ? -18.594 -15.422 -11.711 1 91.19 167 ALA B CA 1
ATOM 2862 C C . ALA B 1 167 ? -19.047 -14.758 -10.414 1 91.19 167 ALA B C 1
ATOM 2864 O O . ALA B 1 167 ? -18.906 -13.539 -10.258 1 91.19 167 ALA B O 1
ATOM 2865 N N . PHE B 1 168 ? -19.562 -15.508 -9.5 1 92.75 168 PHE B N 1
ATOM 2866 C CA . PHE B 1 168 ? -20 -14.969 -8.219 1 92.75 168 PHE B CA 1
ATOM 2867 C C . PHE B 1 168 ? -18.812 -14.492 -7.391 1 92.75 168 PHE B C 1
ATOM 2869 O O . PHE B 1 168 ? -18.891 -13.461 -6.723 1 92.75 168 PHE B O 1
ATOM 2876 N N . HIS B 1 169 ? -17.75 -15.312 -7.387 1 95.25 169 HIS B N 1
ATOM 2877 C CA . HIS B 1 169 ? -16.531 -14.914 -6.703 1 95.25 169 HIS B CA 1
ATOM 2878 C C . HIS B 1 169 ? -16.016 -13.57 -7.223 1 95.25 169 HIS B C 1
ATOM 2880 O O . HIS B 1 169 ? -15.656 -12.695 -6.438 1 95.25 169 HIS B O 1
ATOM 2886 N N . LEU B 1 170 ? -16.109 -13.359 -8.547 1 95.31 170 LEU B N 1
ATOM 2887 C CA . LEU B 1 170 ? -15.656 -12.117 -9.164 1 95.31 170 LEU B CA 1
ATOM 2888 C C . LEU B 1 170 ? -16.594 -10.969 -8.828 1 95.31 170 LEU B C 1
ATOM 2890 O O . LEU B 1 170 ? -16.156 -9.828 -8.672 1 95.31 170 LEU B O 1
ATOM 2894 N N . PHE B 1 171 ? -17.859 -11.273 -8.758 1 95.56 171 PHE B N 1
ATOM 2895 C CA . PHE B 1 171 ? -18.828 -10.258 -8.398 1 95.56 171 PHE B CA 1
ATOM 2896 C C . PHE B 1 171 ? -18.578 -9.734 -6.992 1 95.56 171 PHE B C 1
ATOM 2898 O O . PHE B 1 171 ? -18.531 -8.523 -6.773 1 95.56 171 PHE B O 1
ATOM 2905 N N . LEU B 1 172 ? -18.375 -10.641 -6.027 1 96.81 172 LEU B N 1
ATOM 2906 C CA . LEU B 1 172 ? -18.062 -10.242 -4.656 1 96.81 172 LEU B CA 1
ATOM 2907 C C . LEU B 1 172 ? -16.734 -9.484 -4.594 1 96.81 172 LEU B C 1
ATOM 2909 O O . LEU B 1 172 ? -16.594 -8.539 -3.816 1 96.81 172 LEU B O 1
ATOM 2913 N N . ALA B 1 173 ? -15.797 -9.922 -5.414 1 98.12 173 ALA B N 1
ATOM 2914 C CA . ALA B 1 173 ? -14.516 -9.227 -5.488 1 98.12 173 ALA B CA 1
ATOM 2915 C C . ALA B 1 173 ? -14.688 -7.801 -5.996 1 98.12 173 ALA B C 1
ATOM 2917 O O . ALA B 1 173 ? -14 -6.887 -5.543 1 98.12 173 ALA B O 1
ATOM 2918 N N . SER B 1 174 ? -15.578 -7.602 -6.93 1 97.56 174 SER B N 1
ATOM 2919 C CA . SER B 1 174 ? -15.852 -6.262 -7.449 1 97.56 174 SER B CA 1
ATOM 2920 C C . SER B 1 174 ? -16.469 -5.367 -6.375 1 97.56 174 SER B C 1
ATOM 2922 O O . SER B 1 174 ? -16.156 -4.18 -6.297 1 97.56 174 SER B O 1
ATOM 2924 N N . LEU B 1 175 ? -17.328 -5.887 -5.566 1 97.12 175 LEU B N 1
ATOM 2925 C CA . LEU B 1 175 ? -17.906 -5.141 -4.453 1 97.12 175 LEU B CA 1
ATOM 2926 C C . LEU B 1 175 ? -16.828 -4.758 -3.441 1 97.12 175 LEU B C 1
ATOM 2928 O O . LEU B 1 175 ? -16.828 -3.635 -2.93 1 97.12 175 LEU B O 1
ATOM 2932 N N . MET B 1 176 ? -15.953 -5.703 -3.176 1 98.44 176 MET B N 1
ATOM 2933 C CA . MET B 1 176 ? -14.844 -5.457 -2.262 1 98.44 176 MET B CA 1
ATOM 2934 C C . MET B 1 176 ? -13.961 -4.328 -2.771 1 98.44 176 MET B C 1
ATOM 2936 O O . MET B 1 176 ? -13.609 -3.416 -2.016 1 98.44 176 MET B O 1
ATOM 2940 N N . ALA B 1 177 ? -13.664 -4.375 -4.066 1 97.81 177 ALA B N 1
ATOM 2941 C CA . ALA B 1 177 ? -12.812 -3.354 -4.676 1 97.81 177 ALA B CA 1
ATOM 2942 C C . ALA B 1 177 ? -13.492 -1.985 -4.641 1 97.81 177 ALA B C 1
ATOM 2944 O O . ALA B 1 177 ? -12.836 -0.971 -4.383 1 97.81 177 ALA B O 1
ATOM 2945 N N . THR B 1 178 ? -14.766 -1.954 -4.883 1 96.19 178 THR B N 1
ATOM 2946 C CA . THR B 1 178 ? -15.531 -0.711 -4.852 1 96.19 178 THR B CA 1
ATOM 2947 C C . THR B 1 178 ? -15.562 -0.128 -3.443 1 96.19 178 THR B C 1
ATOM 2949 O O . THR B 1 178 ? -15.305 1.062 -3.252 1 96.19 178 THR B O 1
ATOM 2952 N N . ALA B 1 179 ? -15.852 -0.956 -2.479 1 96.88 179 ALA B N 1
ATOM 2953 C CA . ALA B 1 179 ? -15.852 -0.518 -1.085 1 96.88 179 ALA B CA 1
ATOM 2954 C C . ALA B 1 179 ? -14.469 -0.013 -0.671 1 96.88 179 ALA B C 1
ATOM 2956 O O . ALA B 1 179 ? -14.359 0.979 0.052 1 96.88 179 ALA B O 1
ATOM 2957 N N . MET B 1 180 ? -13.461 -0.672 -1.083 1 97.88 180 MET B N 1
ATOM 2958 C CA . MET B 1 180 ? -12.086 -0.287 -0.788 1 97.88 180 MET B CA 1
ATOM 2959 C C . MET B 1 180 ? -11.766 1.083 -1.376 1 97.88 180 MET B C 1
ATOM 2961 O O . MET B 1 180 ? -11.117 1.905 -0.728 1 97.88 180 MET B O 1
ATOM 2965 N N . PHE B 1 181 ? -12.219 1.289 -2.58 1 95.44 181 PHE B N 1
ATOM 2966 C CA . PHE B 1 181 ? -11.977 2.551 -3.268 1 95.44 181 PHE B CA 1
ATOM 2967 C C . PHE B 1 181 ? -12.586 3.715 -2.498 1 95.44 181 PHE B C 1
ATOM 2969 O O . PHE B 1 181 ? -11.914 4.711 -2.225 1 95.44 181 PHE B O 1
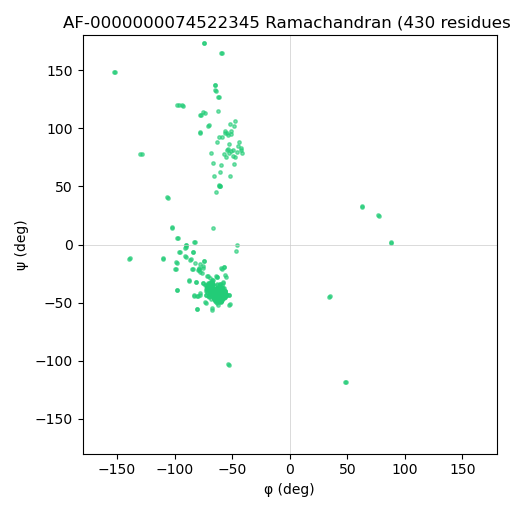ATOM 2976 N N . PHE B 1 182 ? -13.781 3.568 -2.111 1 94.38 182 PHE B N 1
ATOM 2977 C CA . PHE B 1 182 ? -14.461 4.637 -1.386 1 94.38 182 PHE B CA 1
ATOM 2978 C C . PHE B 1 182 ? -13.922 4.758 0.033 1 94.38 182 PHE B C 1
ATOM 2980 O O . PHE B 1 182 ? -13.82 5.863 0.57 1 94.38 182 PHE B O 1
ATOM 2987 N N . GLY B 1 183 ? -13.617 3.6 0.678 1 96.75 183 GLY B N 1
ATOM 2988 C CA . GLY B 1 183 ? -13 3.643 1.992 1 96.75 183 GLY B CA 1
ATOM 2989 C C . GLY B 1 183 ? -11.672 4.371 2 1 96.75 183 GLY B C 1
ATOM 2990 O O . GLY B 1 183 ? -11.398 5.172 2.9 1 96.75 183 GLY B O 1
ATOM 2991 N N . ALA B 1 184 ? -10.883 4.125 0.983 1 97.19 184 ALA B N 1
ATOM 2992 C CA . ALA B 1 184 ? -9.586 4.789 0.862 1 97.19 184 ALA B CA 1
ATOM 2993 C C . ALA B 1 184 ? -9.758 6.285 0.626 1 97.19 184 ALA B C 1
ATOM 2995 O O . ALA B 1 184 ? -8.977 7.094 1.134 1 97.19 184 ALA B O 1
ATOM 2996 N N . ASP B 1 185 ? -10.742 6.621 -0.157 1 95.56 185 ASP B N 1
ATOM 2997 C CA . ASP B 1 185 ? -11.016 8.031 -0.41 1 95.56 185 ASP B CA 1
ATOM 2998 C C . ASP B 1 185 ? -11.359 8.766 0.883 1 95.56 185 ASP B C 1
ATOM 3000 O O . ASP B 1 185 ? -10.828 9.844 1.152 1 95.56 185 ASP B O 1
ATOM 3004 N N . LEU B 1 186 ? -12.25 8.211 1.667 1 94.75 186 LEU B N 1
ATOM 3005 C CA . LEU B 1 186 ? -12.641 8.828 2.93 1 94.75 186 LEU B CA 1
ATOM 3006 C C . LEU B 1 186 ? -11.453 8.906 3.887 1 94.75 186 LEU B C 1
ATOM 3008 O O . LEU B 1 186 ? -11.328 9.867 4.648 1 94.75 186 LEU B O 1
ATOM 3012 N N . GLY B 1 187 ? -10.641 7.902 3.883 1 95.44 187 GLY B N 1
ATOM 3013 C CA . GLY B 1 187 ? -9.43 7.961 4.691 1 95.44 187 GLY B CA 1
ATOM 3014 C C . GLY B 1 187 ? -8.508 9.102 4.305 1 95.44 187 GLY B C 1
ATOM 3015 O O . GLY B 1 187 ? -7.988 9.805 5.172 1 95.44 187 GLY B O 1
ATOM 3016 N N . GLY B 1 188 ? -8.297 9.211 3.014 1 95 188 GLY B N 1
ATOM 3017 C CA . GLY B 1 188 ? -7.52 10.336 2.533 1 95 188 GLY B CA 1
ATOM 3018 C C . GLY B 1 188 ? -8.117 11.68 2.904 1 95 188 GLY B C 1
ATOM 3019 O O . GLY B 1 188 ? -7.395 12.625 3.221 1 95 188 GLY B O 1
ATOM 3020 N N . LEU B 1 189 ? -9.398 11.773 2.859 1 92.75 189 LEU B N 1
ATOM 3021 C CA . LEU B 1 189 ? -10.094 12.992 3.25 1 92.75 189 LEU B CA 1
ATOM 3022 C C . LEU B 1 189 ? -9.789 13.352 4.699 1 92.75 189 LEU B C 1
ATOM 3024 O O . LEU B 1 189 ? -9.492 14.508 5.008 1 92.75 189 LEU B O 1
ATOM 3028 N N . MET B 1 190 ? -9.828 12.406 5.543 1 93.31 190 MET B N 1
ATOM 3029 C CA . MET B 1 190 ? -9.578 12.625 6.965 1 93.31 190 MET B CA 1
ATOM 3030 C C . MET B 1 190 ? -8.156 13.117 7.203 1 93.31 190 MET B C 1
ATOM 3032 O O . MET B 1 190 ? -7.93 14.023 8 1 93.31 190 MET B O 1
ATOM 3036 N N . VAL B 1 191 ? -7.242 12.578 6.473 1 92.88 191 VAL B N 1
ATOM 3037 C CA . VAL B 1 191 ? -5.84 12.914 6.711 1 92.88 191 VAL B CA 1
ATOM 3038 C C . VAL B 1 191 ? -5.492 14.219 5.996 1 92.88 191 VAL B C 1
ATOM 3040 O O . VAL B 1 191 ? -4.973 15.148 6.613 1 92.88 191 VAL B O 1
ATOM 3043 N N . TYR B 1 192 ? -5.91 14.367 4.801 1 92.12 192 TYR B N 1
ATOM 3044 C CA . TYR B 1 192 ? -5.316 15.406 3.971 1 92.12 192 TYR B CA 1
ATOM 3045 C C . TYR B 1 192 ? -6.195 16.656 3.947 1 92.12 192 TYR B C 1
ATOM 3047 O O . TYR B 1 192 ? -5.738 17.734 3.572 1 92.12 192 TYR B O 1
ATOM 3055 N N . GLU B 1 193 ? -7.418 16.5 4.262 1 90.19 193 GLU B N 1
ATOM 3056 C CA . GLU B 1 193 ? -8.266 17.672 4.398 1 90.19 193 GLU B CA 1
ATOM 3057 C C . GLU B 1 193 ? -8.398 18.094 5.859 1 90.19 193 GLU B C 1
ATOM 3059 O O . GLU B 1 193 ? -8.281 19.281 6.184 1 90.19 193 GLU B O 1
ATOM 3064 N N . HIS B 1 194 ? -8.5 17.141 6.773 1 88.88 194 HIS B N 1
ATOM 3065 C CA . HIS B 1 194 ? -8.859 17.469 8.148 1 88.88 194 HIS B CA 1
ATOM 3066 C C . HIS B 1 194 ? -7.684 17.266 9.094 1 88.88 194 HIS B C 1
ATOM 3068 O O . HIS B 1 194 ? -7.77 17.594 10.281 1 88.88 194 HIS B O 1
ATOM 3074 N N . GLY B 1 195 ? -6.676 16.625 8.633 1 89.25 195 GLY B N 1
ATOM 3075 C CA . GLY B 1 195 ? -5.457 16.516 9.414 1 89.25 195 GLY B CA 1
ATOM 3076 C C . GLY B 1 195 ? -5.555 15.492 10.531 1 89.25 195 GLY B C 1
ATOM 3077 O O . GLY B 1 195 ? -4.875 15.609 11.547 1 89.25 195 GLY B O 1
ATOM 3078 N N . VAL B 1 196 ? -6.426 14.562 10.359 1 88.19 196 VAL B N 1
ATOM 3079 C CA . VAL B 1 196 ? -6.555 13.516 11.367 1 88.19 196 VAL B CA 1
ATOM 3080 C C . VAL B 1 196 ? -5.242 12.742 11.477 1 88.19 196 VAL B C 1
ATOM 3082 O O . VAL B 1 196 ? -4.691 12.305 10.461 1 88.19 196 VAL B O 1
ATOM 3085 N N . GLY B 1 197 ? -4.723 12.641 12.711 1 87.31 197 GLY B N 1
ATOM 3086 C CA . GLY B 1 197 ? -3.504 11.883 12.938 1 87.31 197 GLY B CA 1
ATOM 3087 C C . GLY B 1 197 ? -2.244 12.711 12.758 1 87.31 197 GLY B C 1
ATOM 3088 O O . GLY B 1 197 ? -1.134 12.211 12.945 1 87.31 197 GLY B O 1
ATOM 3089 N N . VAL B 1 198 ? -2.389 13.992 12.453 1 88.19 198 VAL B N 1
ATOM 3090 C CA . VAL B 1 198 ? -1.229 14.852 12.234 1 88.19 198 VAL B CA 1
ATOM 3091 C C . VAL B 1 198 ? -0.899 15.617 13.508 1 88.19 198 VAL B C 1
ATOM 3093 O O . VAL B 1 198 ? -1.725 16.391 14.008 1 88.19 198 VAL B O 1
ATOM 3096 N N . LYS B 1 199 ? 0.177 15.492 14.047 1 80.88 199 LYS B N 1
ATOM 3097 C CA . LYS B 1 199 ? 0.541 15.984 15.375 1 80.88 199 LYS B CA 1
ATOM 3098 C C . LYS B 1 199 ? 0.581 17.5 15.406 1 80.88 199 LYS B C 1
ATOM 3100 O O . LYS B 1 199 ? 0.065 18.125 16.344 1 80.88 199 LYS B O 1
ATOM 3105 N N . ASN B 1 200 ? 1.309 18.172 14.609 1 64.5 200 ASN B N 1
ATOM 3106 C CA . ASN B 1 200 ? 1.446 19.625 14.711 1 64.5 200 ASN B CA 1
ATOM 3107 C C . ASN B 1 200 ? 0.099 20.328 14.578 1 64.5 200 ASN B C 1
ATOM 3109 O O . ASN B 1 200 ? -0.067 21.453 15.047 1 64.5 200 ASN B O 1
ATOM 3113 N N . LEU B 1 201 ? -0.823 19.75 14.047 1 61.31 201 LEU B N 1
ATOM 3114 C CA . LEU B 1 201 ? -2.156 20.344 13.938 1 61.31 201 LEU B CA 1
ATOM 3115 C C . LEU B 1 201 ? -2.986 20.031 15.18 1 61.31 201 LEU B C 1
ATOM 3117 O O . LEU B 1 201 ? -3.846 20.812 15.57 1 61.31 201 LEU B O 1
ATOM 3121 N N . GLN B 1 202 ? -2.711 18.953 15.719 1 56.56 202 GLN B N 1
ATOM 3122 C CA . GLN B 1 202 ? -3.469 18.578 16.906 1 56.56 202 GLN B CA 1
ATOM 3123 C C . GLN B 1 202 ? -3.066 19.453 18.109 1 56.56 202 GLN B C 1
ATOM 3125 O O . GLN B 1 202 ? -3.896 19.75 18.953 1 56.56 202 GLN B O 1
ATOM 3130 N N . SER B 1 203 ? -1.838 19.906 18.031 1 54.12 203 SER B N 1
ATOM 3131 C CA . SER B 1 203 ? -1.384 20.766 19.125 1 54.12 203 SER B CA 1
ATOM 3132 C C . SER B 1 203 ? -1.981 22.156 19 1 54.12 203 SER B C 1
ATOM 3134 O O . SER B 1 203 ? -2.307 22.781 20.016 1 54.12 203 SER B O 1
ATOM 3136 N N . VAL B 1 204 ? -2.195 22.625 17.797 1 52.53 204 VAL B N 1
ATOM 3137 C CA . VAL B 1 204 ? -2.73 23.969 17.609 1 52.53 204 VAL B CA 1
ATOM 3138 C C . VAL B 1 204 ? -4.207 24 18 1 52.53 204 VAL B C 1
ATOM 3140 O O . VAL B 1 204 ? -4.664 24.938 18.656 1 52.53 204 VAL B O 1
ATOM 3143 N N . GLU B 1 205 ? -4.855 23.016 17.656 1 53.31 205 GLU B N 1
ATOM 3144 C CA . GLU B 1 205 ? -6.273 22.953 17.984 1 53.31 205 GLU B CA 1
ATOM 3145 C C . GLU B 1 205 ? -6.48 22.828 19.5 1 53.31 205 GLU B C 1
ATOM 3147 O O . GLU B 1 205 ? -7.371 23.469 20.062 1 53.31 205 GLU B O 1
ATOM 3152 N N . ALA B 1 206 ? -5.621 22.125 20.172 1 52.62 206 ALA B N 1
ATOM 3153 C CA . ALA B 1 206 ? -5.684 22 21.625 1 52.62 206 ALA B CA 1
ATOM 3154 C C . ALA B 1 206 ? -5.383 23.328 22.312 1 52.62 206 ALA B C 1
ATOM 3156 O O . ALA B 1 206 ? -6.031 23.688 23.297 1 52.62 206 ALA B O 1
ATOM 3157 N N . ALA B 1 207 ? -4.473 24.078 21.734 1 54.16 207 ALA B N 1
ATOM 3158 C CA . ALA B 1 207 ? -4.09 25.359 22.297 1 54.16 207 ALA B CA 1
ATOM 3159 C C . ALA B 1 207 ? -5.203 26.391 22.109 1 54.16 207 ALA B C 1
ATOM 3161 O O . ALA B 1 207 ? -5.465 27.203 23 1 54.16 207 ALA B O 1
ATOM 3162 N N . HIS B 1 208 ? -5.828 26.281 20.953 1 54.03 208 HIS B N 1
ATOM 3163 C CA . HIS B 1 208 ? -6.93 27.203 20.703 1 54.03 208 HIS B CA 1
ATOM 3164 C C . HIS B 1 208 ? -8.125 26.891 21.594 1 54.03 208 HIS B C 1
ATOM 3166 O O . HIS B 1 208 ? -8.828 27.812 22.031 1 54.03 208 HIS B O 1
ATOM 3172 N N . HIS B 1 209 ? -8.328 25.656 21.859 1 53.72 209 HIS B N 1
ATOM 3173 C CA . HIS B 1 209 ? -9.398 25.281 22.781 1 53.72 209 HIS B CA 1
ATOM 3174 C C . HIS B 1 209 ? -9.07 25.719 24.203 1 53.72 209 HIS B C 1
ATOM 3176 O O . HIS B 1 209 ? -9.969 26.094 24.969 1 53.72 209 HIS B O 1
ATOM 3182 N N . HIS B 1 210 ? -7.816 25.641 24.562 1 51.22 210 HIS B N 1
ATOM 3183 C CA . HIS B 1 210 ? -7.426 26.094 25.891 1 51.22 210 HIS B CA 1
ATOM 3184 C C . HIS B 1 210 ? -7.535 27.609 26.031 1 51.22 210 HIS B C 1
ATOM 3186 O O . HIS B 1 210 ? -7.793 28.109 27.125 1 51.22 210 HIS B O 1
ATOM 3192 N N . GLU B 1 211 ? -7.293 28.297 24.984 1 49.72 211 GLU B N 1
ATOM 3193 C CA . GLU B 1 211 ? -7.371 29.75 25.062 1 49.72 211 GLU B CA 1
ATOM 3194 C C . GLU B 1 211 ? -8.812 30.219 25.203 1 49.72 211 GLU B C 1
ATOM 3196 O O . GLU B 1 211 ? -9.094 31.203 25.891 1 49.72 211 GLU B O 1
ATOM 3201 N N . HIS B 1 212 ? -9.719 29.531 24.609 1 49.25 212 HIS B N 1
ATOM 3202 C CA . HIS B 1 212 ? -11.109 29.953 24.734 1 49.25 212 HIS B CA 1
ATOM 3203 C C . HIS B 1 212 ? -11.672 29.609 26.109 1 49.25 212 HIS B C 1
ATOM 3205 O O . HIS B 1 212 ? -12.75 30.062 26.484 1 49.25 212 HIS B O 1
ATOM 3211 N N . GLY B 1 213 ? -10.992 28.703 26.75 1 49.66 213 GLY B N 1
ATOM 3212 C CA . GLY B 1 213 ? -11.516 28.344 28.062 1 49.66 213 GLY B CA 1
ATOM 3213 C C . GLY B 1 213 ? -11.188 29.375 29.141 1 49.66 213 GLY B C 1
ATOM 3214 O O . GLY B 1 213 ? -11.703 29.297 30.25 1 49.66 213 GLY B O 1
ATOM 3215 N N . GLY B 1 214 ? -10.141 30.141 28.922 1 46.31 214 GLY B N 1
ATOM 3216 C CA . GLY B 1 214 ? -9.742 30.984 30.031 1 46.31 214 GLY B CA 1
ATOM 3217 C C . GLY B 1 214 ? -10.391 32.344 30 1 46.31 214 GLY B C 1
ATOM 3218 O O . GLY B 1 214 ? -10.055 33.219 30.812 1 46.31 214 GLY B O 1
ATOM 3219 N N . GLY B 1 215 ? -11.078 32.656 28.859 1 41.59 215 GLY B N 1
ATOM 3220 C CA . GLY B 1 215 ? -11.484 34.062 28.797 1 41.59 215 GLY B CA 1
ATOM 3221 C C . GLY B 1 215 ? -12.766 34.344 29.547 1 41.59 215 GLY B C 1
ATOM 3222 O O . GLY B 1 215 ? -13.406 35.375 29.328 1 41.59 215 GLY B O 1
ATOM 3223 N N . GLU B 1 216 ? -13.359 33.312 30.203 1 41.31 216 GLU B N 1
ATOM 3224 C CA . GLU B 1 216 ? -14.438 33.875 31.016 1 41.31 216 GLU B CA 1
ATOM 3225 C C . GLU B 1 216 ? -13.891 34.656 32.188 1 41.31 216 GLU B C 1
ATOM 3227 O O . GLU B 1 216 ? -13.102 34.125 33 1 41.31 216 GLU B O 1
ATOM 3232 N N . PRO B 1 217 ? -13.867 36.062 32.125 1 39.69 217 PRO B N 1
ATOM 3233 C CA . PRO B 1 217 ? -13.703 36.75 33.406 1 39.69 217 PRO B CA 1
ATOM 3234 C C . PRO B 1 217 ? -14.789 36.406 34.406 1 39.69 217 PRO B C 1
ATOM 3236 O O . PRO B 1 217 ? -15.875 35.938 34.031 1 39.69 217 PRO B O 1
#

Solvent-accessible surface area (backbone atoms only — not comparable to full-atom values): 22982 Å² total; per-residue (Å²): 137,84,82,80,76,74,78,81,69,81,75,76,79,76,80,71,76,77,74,76,71,67,68,53,53,64,53,44,50,54,47,46,53,39,50,52,52,40,52,54,52,49,56,63,64,64,61,77,68,80,44,80,85,31,57,13,55,52,34,35,52,88,46,52,25,77,69,36,44,24,30,22,58,32,25,38,48,49,16,45,57,35,37,54,48,14,68,74,67,66,38,68,66,41,39,53,40,17,49,51,26,35,50,52,10,30,54,22,27,51,51,20,49,37,36,40,60,58,31,68,73,68,61,76,71,54,73,76,49,47,58,53,48,52,53,28,47,52,28,47,52,48,28,32,51,46,35,47,51,52,42,53,48,45,65,72,47,56,88,64,62,48,75,66,58,43,52,50,54,50,50,54,40,50,52,30,46,52,34,42,54,55,24,51,25,46,49,38,24,39,34,20,42,66,38,51,72,20,48,62,57,53,53,51,54,52,50,53,52,54,55,65,64,63,65,70,126,137,83,81,77,79,77,80,78,77,77,77,78,76,78,78,72,76,78,75,74,71,69,68,57,54,64,52,45,52,55,47,47,53,38,49,51,51,40,51,54,51,49,56,63,66,65,59,78,67,80,44,80,85,31,56,13,56,49,34,36,54,89,46,53,24,77,68,36,45,26,30,22,56,33,25,38,48,47,16,46,55,35,36,52,49,14,67,75,67,67,38,65,66,40,39,52,40,17,49,52,25,35,50,53,10,30,55,22,28,50,53,19,50,38,36,38,60,56,30,68,74,67,62,76,71,53,73,78,49,45,58,52,49,51,53,28,48,53,28,46,52,50,28,35,53,46,36,47,52,54,41,52,48,44,67,72,50,56,88,63,61,47,76,65,55,44,50,51,54,49,51,54,40,49,51,30,46,52,34,44,52,53,24,52,26,45,49,38,25,39,33,20,41,68,3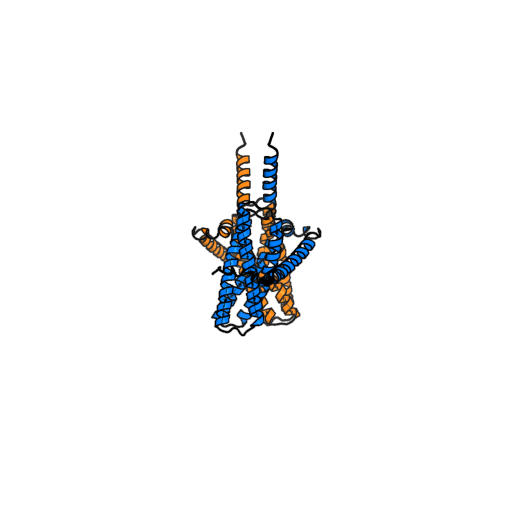8,51,74,20,48,62,58,53,53,50,54,52,50,53,55,52,54,66,65,62,65,70,125

pLDDT: mean 76.44, std 24.08, range [24.39, 98.81]

Nearest PDB structures (foldseek):
  8dt0-assembly2_B  TM=7.251E-01  e=8.893E-01  synthetic construct
  5j7y-assembly1_BC  TM=4.795E-01  e=2.437E-01  Ovis aries
  9dm1-assembly1_S  TM=3.984E-01  e=6.933E-01  Mycolicibacterium smegmatis MC2 155
  2l7n-assembly1_A  TM=3.975E-01  e=1.786E+00  Mus musculus
  8dt0-assembly2_B  TM=7.250E-01  e=5.982E-01  synthetic construct